Protein AF-A0AAD6B9Q6-F1 (afdb_monomer_lite)

Radius of gyration: 39.04 Å; chains: 1; bounding box: 85×77×115 Å

Organism: NCBI:txid1090488

Secondary structure (DSSP, 8-state):
----SSSSSSSS-S-S---PPPPPPPP-SSGGGHHHHHHHHHHHHHHH--SSEEEEEEEEEEEEEEEETTEEEEEEEEEEEEEEEETT--S-GGGSPBPPGGG---EEEEEEEEEEETTEEEEEEEEEEE--HHHHHHHT-TT-SEEEEEEEEEEEEEEE-TTS-EEEEEEEEEEEEEEETT-SS-GGGPPBPPTTT--EEEEEEEEETTTEEEEEEEEEE-SSHHHHIIIIIIIHHHHTT---SHHHHHHHHHHHHHHHHHHHHHHHHHHHTTSPPP--TT--------HHHHHHHHH-S----TT---HHHHHHHHHHHHHHHHT-TTGGGGSPPPPSS--S-GGG-S------HHHHHHHHHHHHIIIIIIHHHHHHHHHHHHHHHHHHHHHHHTS-SSHHHHHHHHHHHHHHHHHHHHHTTEEEEEE-GGGPPPTT-EEEE--S-TTHHHHHHTTS--EEEEE---HHHHHHHHHHHTTS--EEE-TTGGG-HHHHHHHHHHHHH-TTSPPEEE-TT-S---TTEEPPPPGGGGSS-S-EEEEEEEE-TTT------TTT--HHHHHHHHHTSS-EEEEEEEPPPB---TT--HHHHHHHHHHHHHHHHT-EE--

Foldseek 3Di:
DDDDDPPVVPPPPPDDDPPPDPDQDFQDLDPVSQVSVVVVVLQVCLVPDDFFARKDWDDWPDWDWADDDQWIKIKTWTKIWGFPHTSPRPDDSVVTHGQDVVRPTKIKTKIWMWITGPRDIDTPDMDIDIDPPLQVVVLVDPVDQFRKDFDDWDDKDWDDDVPDAIKIKTKTKIKGFPGTRPDPDDSVVTDGDDQQAIKMKIKIWMAGPVPGTDDIDIDIDGGCPVVCCCVPVQQVCLLVVHDPCVLVVLVVVLVVVQVVQQVVLVVLVVVVPPDDDDDDPAADPPPPDDLVVLLVVQVPPDDPPPDDDDPSNVVSVVVVVVNCVRNPPPVVQLDFDADPGDLLDPVNHPDDDDRDPVSVVVSVVLQCCLPVPQLVVLVVLLVSLLVLLLVQLVVLLPDDDDPVSLVSLLSSQLSSLSSNQVSLSEDEAEAPCVLDDAFLAAEEEAAFAPCVQSNSSNSGDAQEEEEQDDDPVNSSVVSSCSRAVHHYDHPVCVVVLVSVLVVLLVRSVPRRHGHHYDHQLPFHTFQAAGDQGNLSSQVSFDKYWYKAKHWDCSQHGLGDNVVVDDPVRSVSRSSSTNHTYMYMYTDHIDGADPPHDSRNSSLVSRVVNCVVSVHHYDD

InterPro domains:
  IPR002123 Phospholipid/glycerol acyltransferase [PF01553] (428-550)
  IPR002123 Phospholipid/glycerol acyltransferase [SM00563] (441-552)
  IPR045252 Lysophosphatidylcholine acyltransferase LPCAT1-like [cd07991] (417-619)
  IPR046350 Cystatin superfamily [SSF54403] (26-129)

Sequence (619 aa):
MKGLPALLLMLCCTALLCSAAPAVGPVTCSEDGGAAAARMAAHHIDENHDHGYKFKLSEIKGSKVEKFHGGCEIQLQLDLLETTCHNINPMHFEDCVIRDVTDWEVRANCSVRISVRSGDARVINYHCDTRKEAVQRVNENTTNQNYFILKDVGRIEIGSILGSNLFYAAAIALVESHCPMGSRILPEVCRPLCPDRARHAFCRSTYFLSEGLDSVQCDYYPPMLWMFVVLFLIMLPAMFGLSLGVTGVYIQGLVHILEWATLRIQREREQQSGVPDPLPNGIIERGGGSMQEGVGRLRGDGPPTGGLFSLSDALFFYQTGLESIVDDTVTQRFSSEELNSWNLLTRTNQNFRYISLRLTLFWGVGVFVRYGLLLPFRVTLAVIGLSWLVIGTILVGLLPESSVKNWLSELVHLTCYRVCARGLSATILYHNKENRPQKGGICVANHTTPIDIVILANDGCYAMVGQVHGGLMGVLQRSMSRSCPHVWFERSEMKDRHTVTNRLRAHVAARTKLPILIFPEGTCVNNTSVMMFKKGSFEIGGTIYPVAIKYDARFGDAFWNSSKYNMVSYLLRMMTSWAIVVNVWYLPPMERQEEEDAAQFANRVKSAIAQQGGLLDLD

Structure (mmCIF, N/CA/C/O backbone):
data_AF-A0AAD6B9Q6-F1
#
_entry.id   AF-A0AAD6B9Q6-F1
#
loop_
_atom_site.group_PDB
_atom_site.id
_atom_site.type_symbol
_atom_site.label_atom_id
_atom_site.label_alt_id
_atom_site.label_comp_id
_atom_site.label_asym_id
_atom_site.label_entity_id
_atom_site.label_seq_id
_atom_site.pdbx_PDB_ins_code
_atom_site.Cartn_x
_atom_site.Cartn_y
_atom_site.Cartn_z
_atom_site.occupancy
_atom_site.B_iso_or_equiv
_atom_site.auth_seq_id
_atom_site.auth_comp_id
_atom_site.auth_asym_id
_atom_site.auth_atom_id
_atom_site.pdbx_PDB_model_num
ATOM 1 N N . MET A 1 1 ? 49.833 34.610 10.994 1.00 40.69 1 MET A N 1
ATOM 2 C CA . MET A 1 1 ? 51.150 34.137 10.511 1.00 40.69 1 MET A CA 1
ATOM 3 C C . MET A 1 1 ? 51.068 32.645 10.240 1.00 40.69 1 MET A C 1
ATOM 5 O O . MET A 1 1 ? 50.483 31.959 11.066 1.00 40.69 1 MET A O 1
ATOM 9 N N . LYS A 1 2 ? 51.740 32.193 9.169 1.00 32.12 2 LYS A N 1
ATOM 10 C CA . LYS A 1 2 ? 51.997 30.792 8.771 1.00 32.12 2 LYS A CA 1
ATOM 11 C C . LYS A 1 2 ? 50.780 30.103 8.111 1.00 32.12 2 LYS A C 1
ATOM 13 O O . LYS A 1 2 ? 49.873 29.679 8.802 1.00 32.12 2 LYS A O 1
ATOM 18 N N . GLY A 1 3 ? 50.660 29.981 6.786 1.00 44.03 3 GLY A N 1
ATOM 19 C CA . GLY A 1 3 ? 51.664 30.201 5.743 1.00 44.03 3 GLY A CA 1
ATOM 20 C C . GLY A 1 3 ? 52.808 29.192 5.817 1.00 44.03 3 GLY A C 1
ATOM 21 O O . GLY A 1 3 ? 53.942 29.627 5.929 1.00 44.03 3 GLY A O 1
ATOM 22 N N . LEU A 1 4 ? 52.499 27.892 5.893 1.00 45.16 4 LEU A N 1
ATOM 23 C CA . LEU A 1 4 ? 53.385 26.739 5.639 1.00 45.16 4 LEU A CA 1
ATOM 24 C C . LEU A 1 4 ? 52.547 25.477 5.938 1.00 45.16 4 LEU A C 1
ATOM 26 O O . LEU A 1 4 ? 52.436 25.093 7.101 1.00 45.16 4 LEU A O 1
ATOM 30 N N . PRO A 1 5 ? 51.822 24.922 4.949 1.00 39.97 5 PRO A N 1
ATOM 31 C CA . PRO A 1 5 ? 52.380 23.764 4.254 1.00 39.97 5 PRO A CA 1
ATOM 32 C C . PRO A 1 5 ? 51.852 23.656 2.807 1.00 39.97 5 PRO A C 1
ATOM 34 O O . PRO A 1 5 ? 51.193 22.694 2.442 1.00 39.97 5 PRO A O 1
ATOM 37 N N . ALA A 1 6 ? 52.134 24.656 1.969 1.00 39.34 6 ALA A N 1
ATOM 38 C CA . ALA A 1 6 ? 52.008 24.528 0.509 1.00 39.34 6 ALA A CA 1
ATOM 39 C C . ALA A 1 6 ? 53.335 24.092 -0.151 1.00 39.34 6 ALA A C 1
ATOM 41 O O . ALA A 1 6 ? 53.401 23.910 -1.360 1.00 39.34 6 ALA A O 1
ATOM 42 N N . LEU A 1 7 ? 54.400 23.909 0.644 1.00 37.41 7 LEU A N 1
ATOM 43 C CA . LEU A 1 7 ? 55.762 23.675 0.154 1.00 37.41 7 LEU A CA 1
ATOM 44 C C . LEU A 1 7 ? 56.257 22.224 0.306 1.00 37.41 7 LEU A C 1
ATOM 46 O O . LEU A 1 7 ? 57.401 21.950 -0.034 1.00 37.41 7 LEU A O 1
ATOM 50 N N . LEU A 1 8 ? 55.425 21.295 0.798 1.00 37.09 8 LEU A N 1
ATOM 51 C CA . LEU A 1 8 ? 55.798 19.873 0.922 1.00 37.09 8 LEU A CA 1
ATOM 52 C C . LEU A 1 8 ? 55.132 18.945 -0.106 1.00 37.09 8 LEU A C 1
ATOM 54 O O . LEU A 1 8 ? 55.461 17.766 -0.145 1.00 37.09 8 LEU A O 1
ATOM 58 N N . LEU A 1 9 ? 54.247 19.461 -0.968 1.00 37.88 9 LEU A N 1
ATOM 59 C CA . LEU A 1 9 ? 53.659 18.686 -2.074 1.00 37.88 9 LEU A CA 1
ATOM 60 C C . LEU A 1 9 ? 54.358 18.915 -3.429 1.00 37.88 9 LEU A C 1
ATOM 62 O O . LEU A 1 9 ? 53.991 18.289 -4.415 1.00 37.88 9 LEU A O 1
ATOM 66 N N . MET A 1 10 ? 55.378 19.780 -3.481 1.00 37.09 10 MET A N 1
ATOM 67 C CA . MET A 1 10 ? 56.110 20.155 -4.707 1.00 37.09 10 MET A CA 1
ATOM 68 C C . MET A 1 10 ? 57.505 19.511 -4.816 1.00 37.09 10 MET A C 1
ATOM 70 O O . MET A 1 10 ? 58.363 20.021 -5.528 1.00 37.09 10 MET A O 1
ATOM 74 N N . LEU A 1 11 ? 57.757 18.398 -4.114 1.00 37.66 11 LEU A N 1
ATOM 75 C CA . LEU A 1 11 ? 59.074 17.732 -4.080 1.00 37.66 11 LEU A CA 1
ATOM 76 C C . LEU A 1 11 ? 59.005 16.192 -4.149 1.00 37.66 11 LEU A C 1
ATOM 78 O O . LEU A 1 11 ? 59.879 15.500 -3.640 1.00 37.66 11 LEU A O 1
ATOM 82 N N . CYS A 1 12 ? 57.990 15.641 -4.823 1.00 33.00 12 CYS A N 1
ATOM 83 C CA . CYS A 1 12 ? 57.928 14.210 -5.174 1.00 33.00 12 CYS A CA 1
ATOM 84 C C . CYS A 1 12 ? 57.739 13.944 -6.681 1.00 33.00 12 CYS A C 1
ATOM 86 O O . CYS A 1 12 ? 57.306 12.865 -7.065 1.00 33.00 12 CYS A O 1
ATOM 88 N N . CYS A 1 13 ? 58.104 14.899 -7.547 1.00 34.25 13 CYS A N 1
ATOM 89 C CA . CYS A 1 13 ? 58.042 14.741 -9.012 1.00 34.25 13 CYS A CA 1
ATOM 90 C C . CYS A 1 13 ? 59.410 14.593 -9.700 1.00 34.25 13 CYS A C 1
ATOM 92 O O . CYS A 1 13 ? 59.522 14.817 -10.901 1.00 34.25 13 CYS A O 1
ATOM 94 N N . THR A 1 14 ? 60.464 14.197 -8.987 1.00 43.59 14 THR A N 1
ATOM 95 C CA . THR A 1 14 ? 61.770 13.929 -9.609 1.00 43.59 14 THR A CA 1
ATOM 96 C C . THR A 1 14 ? 62.228 12.516 -9.297 1.00 43.59 14 THR A C 1
ATOM 98 O O . THR A 1 14 ? 62.998 12.314 -8.364 1.00 43.59 14 THR A O 1
ATOM 101 N N . ALA A 1 15 ? 61.703 11.566 -10.071 1.00 44.31 15 ALA A N 1
ATOM 102 C CA . ALA A 1 15 ? 62.320 10.300 -10.486 1.00 44.31 15 ALA A CA 1
ATOM 103 C C . ALA A 1 15 ? 61.239 9.224 -10.633 1.00 44.31 15 ALA A C 1
ATOM 105 O O . ALA A 1 15 ? 61.010 8.460 -9.707 1.00 44.31 15 ALA A O 1
ATOM 106 N N . LEU A 1 16 ? 60.596 9.164 -11.800 1.00 37.78 16 LEU A N 1
ATOM 107 C CA . LEU A 1 16 ? 60.037 7.933 -12.368 1.00 37.78 16 LEU A CA 1
ATOM 108 C C . LEU A 1 16 ? 59.818 8.160 -13.871 1.00 37.78 16 LEU A C 1
ATOM 110 O O . LEU A 1 16 ? 58.797 8.670 -14.308 1.00 37.78 16 LEU A O 1
ATOM 114 N N . LEU A 1 17 ? 60.881 7.845 -14.616 1.00 36.16 17 LEU A N 1
ATOM 115 C CA . LEU A 1 17 ? 60.889 7.307 -15.980 1.00 36.16 17 LEU A CA 1
ATOM 116 C C . LEU A 1 17 ? 59.904 7.944 -16.982 1.00 36.16 17 LEU A C 1
ATOM 118 O O . LEU A 1 17 ? 58.868 7.372 -17.305 1.00 36.16 17 LEU A O 1
ATOM 122 N N . CYS A 1 18 ? 60.308 9.064 -17.591 1.00 28.70 18 CYS A N 1
ATOM 123 C CA . CYS A 1 18 ? 59.945 9.305 -18.988 1.00 28.70 18 CYS A CA 1
ATOM 124 C C . CYS A 1 18 ? 60.663 8.247 -19.835 1.00 28.70 18 CYS A C 1
ATOM 126 O O . CYS A 1 18 ? 61.848 8.401 -20.137 1.00 28.70 18 CYS A O 1
ATOM 128 N N . SER A 1 19 ? 59.96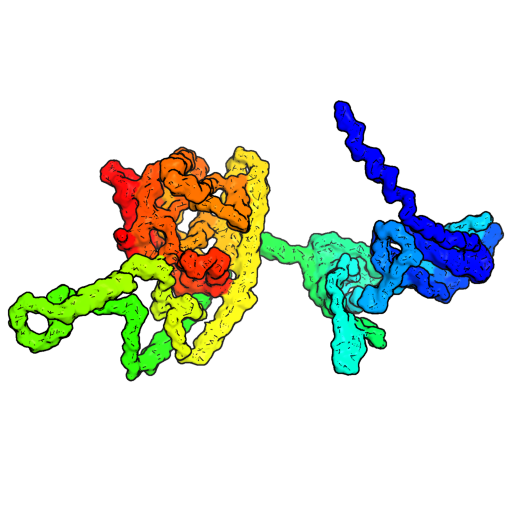8 7.181 -20.221 1.00 33.62 19 SER A N 1
ATOM 129 C CA . SER A 1 19 ? 60.349 6.454 -21.430 1.00 33.62 19 SER A CA 1
ATOM 130 C C . SER A 1 19 ? 60.111 7.413 -22.589 1.00 33.62 19 SER A C 1
ATOM 132 O O . SER A 1 19 ? 58.972 7.757 -22.893 1.00 33.62 19 SER A O 1
ATOM 134 N N . ALA A 1 20 ? 61.185 7.932 -23.180 1.00 34.47 20 ALA A N 1
ATOM 135 C CA . ALA A 1 20 ? 61.075 8.664 -24.429 1.00 34.47 20 ALA A CA 1
ATOM 136 C C . ALA A 1 20 ? 60.444 7.724 -25.465 1.00 34.47 20 ALA A C 1
ATOM 138 O O . ALA A 1 20 ? 60.987 6.649 -25.725 1.00 34.47 20 ALA A O 1
ATOM 139 N N . ALA A 1 21 ? 59.295 8.118 -26.020 1.00 37.91 21 ALA A N 1
ATOM 140 C CA . ALA A 1 21 ? 58.702 7.427 -27.154 1.00 37.91 21 ALA A CA 1
ATOM 141 C C . ALA A 1 21 ? 59.755 7.320 -28.277 1.00 37.91 21 ALA A C 1
ATOM 143 O O . ALA A 1 21 ? 60.520 8.272 -28.487 1.00 37.91 21 ALA A O 1
ATOM 144 N N . PRO A 1 22 ? 59.851 6.179 -28.978 1.00 37.19 22 PRO A N 1
ATOM 145 C CA . PRO A 1 22 ? 60.835 6.004 -30.035 1.00 37.19 22 PRO A CA 1
ATOM 146 C C . PRO A 1 22 ? 60.641 7.078 -31.113 1.00 37.19 22 PRO A C 1
ATOM 148 O O . PRO A 1 22 ? 59.529 7.326 -31.575 1.00 37.19 22 PRO A O 1
ATOM 151 N N . ALA A 1 23 ? 61.736 7.734 -31.507 1.00 40.41 23 ALA A N 1
ATOM 152 C CA . ALA A 1 23 ? 61.718 8.764 -32.538 1.00 40.41 23 ALA A CA 1
ATOM 153 C C . ALA A 1 23 ? 61.108 8.204 -33.834 1.00 40.41 23 ALA A C 1
ATOM 155 O O . ALA A 1 23 ? 61.635 7.268 -34.440 1.00 40.41 23 ALA A O 1
ATOM 156 N N . VAL A 1 24 ? 59.976 8.773 -34.250 1.00 52.84 24 VAL A N 1
ATOM 157 C CA . VAL A 1 24 ? 59.290 8.398 -35.487 1.00 52.84 24 VAL A CA 1
ATOM 158 C C . VAL A 1 24 ? 60.158 8.833 -36.669 1.00 52.84 24 VAL A C 1
ATOM 160 O O . VAL A 1 24 ? 60.438 10.017 -36.844 1.00 52.84 24 VAL A O 1
ATOM 163 N N . GLY A 1 25 ? 60.607 7.871 -37.478 1.00 58.75 25 GLY A N 1
ATOM 164 C CA . GLY A 1 25 ? 61.284 8.163 -38.742 1.00 58.75 25 GLY A CA 1
ATOM 165 C C . GLY A 1 25 ? 60.370 8.955 -39.695 1.00 58.75 25 GLY A C 1
ATOM 166 O O . GLY A 1 25 ? 59.155 8.745 -39.674 1.00 58.75 25 GLY A O 1
ATOM 167 N N . PRO A 1 26 ? 60.917 9.858 -40.528 1.00 67.25 26 PRO A N 1
ATOM 168 C CA . PRO A 1 26 ? 60.117 10.691 -41.422 1.00 67.25 26 PRO A CA 1
ATOM 169 C C . PRO A 1 26 ? 59.305 9.832 -42.401 1.00 67.25 26 PRO A C 1
ATOM 171 O O . PRO A 1 26 ? 59.822 8.875 -42.982 1.00 67.25 26 PRO A O 1
ATOM 174 N N . VAL A 1 27 ? 58.029 10.178 -42.602 1.00 74.38 27 VAL A N 1
ATOM 175 C CA . VAL A 1 27 ? 57.180 9.528 -43.610 1.00 74.38 27 VAL A CA 1
ATOM 176 C C . VAL A 1 27 ? 57.705 9.908 -44.992 1.00 74.38 27 VAL A C 1
ATOM 178 O O . VAL A 1 27 ? 57.721 11.079 -45.368 1.00 74.38 27 VAL A O 1
ATOM 181 N N . THR A 1 28 ? 58.164 8.912 -45.744 1.00 74.12 28 THR A N 1
ATOM 182 C CA . THR A 1 28 ? 58.771 9.092 -47.066 1.00 74.12 28 THR A CA 1
ATOM 183 C C . THR A 1 28 ? 57.877 8.516 -48.160 1.00 74.12 28 THR A C 1
ATOM 185 O O . THR A 1 28 ? 57.081 7.612 -47.928 1.00 74.12 28 THR A O 1
ATOM 188 N N . CYS A 1 29 ? 58.016 9.039 -49.380 1.00 71.50 29 CYS A N 1
ATOM 189 C CA . CYS A 1 29 ? 57.281 8.579 -50.565 1.00 71.50 29 CYS A CA 1
ATOM 190 C C . CYS A 1 29 ? 57.890 7.315 -51.217 1.00 71.50 29 CYS A C 1
ATOM 192 O O . CYS A 1 29 ? 57.741 7.116 -52.430 1.00 71.50 29 CYS A O 1
ATOM 194 N N . SER A 1 30 ? 58.642 6.515 -50.455 1.00 68.69 30 SER A N 1
ATOM 195 C CA . SER A 1 30 ? 59.188 5.218 -50.872 1.00 68.69 30 SER A CA 1
ATOM 196 C C . SER A 1 30 ? 58.237 4.082 -50.482 1.00 68.69 30 SER A C 1
ATOM 198 O O . SER A 1 30 ? 57.420 4.237 -49.576 1.00 68.69 30 SER A O 1
ATOM 200 N N . GLU A 1 31 ? 58.346 2.933 -51.152 1.00 62.16 31 GLU A N 1
ATOM 201 C CA . GLU A 1 31 ? 57.539 1.743 -50.827 1.00 62.16 31 GLU A CA 1
ATOM 202 C C . GLU A 1 31 ? 57.794 1.243 -49.390 1.00 62.16 31 GLU A C 1
ATOM 204 O O . GLU A 1 31 ? 56.864 0.807 -48.715 1.00 62.16 31 GLU A O 1
ATOM 209 N N . ASP A 1 32 ? 59.005 1.446 -48.859 1.00 61.75 32 ASP A N 1
ATOM 210 C CA . ASP A 1 32 ? 59.376 1.114 -47.472 1.00 61.75 32 ASP A CA 1
ATOM 211 C C . ASP A 1 32 ? 58.821 2.101 -46.420 1.00 61.75 32 ASP A C 1
ATOM 213 O O . ASP A 1 32 ? 58.887 1.853 -45.214 1.00 61.75 32 ASP A O 1
ATOM 217 N N . GLY A 1 33 ? 58.239 3.228 -46.851 1.00 64.56 33 GLY A N 1
ATOM 218 C CA . GLY A 1 33 ? 57.653 4.251 -45.977 1.00 64.56 33 GLY A CA 1
ATOM 219 C C . GLY A 1 33 ? 56.331 3.840 -45.313 1.00 64.56 33 GLY A C 1
ATOM 220 O O . GLY A 1 33 ? 55.834 4.551 -44.433 1.00 64.56 33 GLY A O 1
ATOM 221 N N . GLY A 1 34 ? 55.764 2.688 -45.695 1.00 71.62 34 GLY A N 1
ATOM 222 C CA . GLY A 1 34 ? 54.454 2.213 -45.242 1.00 71.62 34 GLY A CA 1
ATOM 223 C C . GLY A 1 34 ? 54.335 2.021 -43.727 1.00 71.62 34 GLY A C 1
ATOM 224 O O . GLY A 1 34 ? 53.303 2.363 -43.154 1.00 71.62 34 GLY A O 1
ATOM 225 N N . ALA A 1 35 ? 55.389 1.558 -43.046 1.00 77.12 35 ALA A N 1
ATOM 226 C CA . ALA A 1 35 ? 55.357 1.324 -41.597 1.00 77.12 35 ALA A CA 1
ATOM 227 C C . ALA A 1 35 ? 55.334 2.628 -40.777 1.00 77.12 35 ALA A C 1
ATOM 229 O O . ALA A 1 35 ? 54.623 2.728 -39.776 1.00 77.12 35 ALA A O 1
ATOM 230 N N . ALA A 1 36 ? 56.086 3.649 -41.206 1.00 79.75 36 ALA A N 1
ATOM 231 C CA . ALA A 1 36 ? 56.064 4.970 -40.575 1.00 79.75 36 ALA A CA 1
ATOM 232 C C . ALA A 1 36 ? 54.723 5.678 -40.825 1.00 79.75 36 ALA A C 1
ATOM 234 O O . ALA A 1 36 ? 54.152 6.266 -39.908 1.00 79.75 36 ALA A O 1
ATOM 235 N N . ALA A 1 37 ? 54.187 5.547 -42.043 1.00 82.19 37 ALA A N 1
ATOM 236 C CA . ALA A 1 37 ? 52.878 6.070 -42.415 1.00 82.19 37 ALA A CA 1
ATOM 237 C C . ALA A 1 37 ? 51.733 5.389 -41.635 1.00 82.19 37 ALA A C 1
ATOM 239 O O . ALA A 1 37 ? 50.833 6.073 -41.156 1.00 82.19 37 ALA A O 1
ATOM 240 N N . ALA A 1 38 ? 51.790 4.066 -41.439 1.00 84.69 38 ALA A N 1
ATOM 241 C CA . ALA A 1 38 ? 50.803 3.311 -40.663 1.00 84.69 38 ALA A CA 1
ATOM 242 C C . ALA A 1 38 ? 50.814 3.679 -39.171 1.00 84.69 38 ALA A C 1
ATOM 244 O O . ALA A 1 38 ? 49.755 3.808 -38.562 1.00 84.69 38 ALA A O 1
ATOM 245 N N . ARG A 1 39 ? 51.997 3.911 -38.587 1.00 85.31 39 ARG A N 1
ATOM 246 C CA . ARG A 1 39 ? 52.122 4.353 -37.189 1.00 85.31 39 ARG A CA 1
ATOM 247 C C . ARG A 1 39 ? 51.597 5.775 -36.986 1.00 85.31 39 ARG A C 1
ATOM 249 O O . ARG A 1 39 ? 50.871 6.022 -36.031 1.00 85.31 39 ARG A O 1
ATOM 256 N N . MET A 1 40 ? 51.912 6.687 -37.911 1.00 85.56 40 MET A N 1
ATOM 257 C CA . MET A 1 40 ? 51.349 8.043 -37.928 1.00 85.56 40 MET A CA 1
ATOM 258 C C . MET A 1 40 ? 49.823 8.015 -38.081 1.00 85.56 40 MET A C 1
ATOM 260 O O . MET A 1 40 ? 49.126 8.767 -37.405 1.00 85.56 40 MET A O 1
ATOM 264 N N . ALA A 1 41 ? 49.302 7.139 -38.944 1.00 86.56 41 ALA A N 1
ATOM 265 C CA . ALA A 1 41 ? 47.868 6.949 -39.118 1.00 86.56 41 ALA A CA 1
ATOM 266 C C . ALA A 1 41 ? 47.190 6.448 -37.836 1.00 86.56 41 ALA A C 1
ATOM 268 O O . ALA A 1 41 ? 46.185 7.025 -37.437 1.00 86.56 41 ALA A O 1
ATOM 269 N N . ALA A 1 42 ? 47.748 5.426 -37.177 1.00 86.38 42 ALA A N 1
ATOM 270 C CA . ALA A 1 42 ? 47.218 4.900 -35.919 1.00 86.38 42 ALA A CA 1
ATOM 271 C C . ALA A 1 42 ? 47.198 5.974 -34.818 1.00 86.38 42 ALA A C 1
ATOM 273 O O . ALA A 1 42 ? 46.157 6.198 -34.213 1.00 86.38 42 ALA A O 1
ATOM 274 N N . HIS A 1 43 ? 48.297 6.718 -34.650 1.00 87.38 43 HIS A N 1
ATOM 275 C CA . HIS A 1 43 ? 48.366 7.833 -33.700 1.00 87.38 43 HIS A CA 1
ATOM 276 C C . HIS A 1 43 ? 47.309 8.909 -33.991 1.00 87.38 43 HIS A C 1
ATOM 278 O O . HIS A 1 43 ? 46.620 9.363 -33.085 1.00 87.38 43 HIS A O 1
ATOM 284 N N . HIS A 1 44 ? 47.140 9.303 -35.258 1.00 86.19 44 HIS A N 1
ATOM 285 C CA . HIS A 1 44 ? 46.137 10.301 -35.637 1.00 86.19 44 HIS A CA 1
ATOM 286 C C . HIS A 1 44 ? 44.698 9.809 -35.416 1.00 86.19 44 HIS A C 1
ATOM 288 O O . HIS A 1 44 ? 43.838 10.587 -35.021 1.00 86.19 44 HIS A O 1
ATOM 294 N N . ILE A 1 45 ? 44.418 8.525 -35.655 1.00 85.62 45 ILE A N 1
ATOM 295 C CA . ILE A 1 45 ? 43.115 7.919 -35.343 1.00 85.62 45 ILE A CA 1
ATOM 296 C C . ILE A 1 45 ? 42.884 7.930 -33.827 1.00 85.62 45 ILE A C 1
ATOM 298 O O . ILE A 1 45 ? 41.794 8.284 -33.377 1.00 85.62 45 ILE A O 1
ATOM 302 N N . ASP A 1 46 ? 43.908 7.603 -33.036 1.00 84.50 46 ASP A N 1
ATOM 303 C CA . ASP A 1 46 ? 43.814 7.588 -31.578 1.00 84.50 46 ASP A CA 1
ATOM 304 C C . ASP A 1 46 ? 43.597 8.976 -30.960 1.00 84.50 46 ASP A C 1
ATOM 306 O O . ASP A 1 46 ? 42.843 9.101 -30.002 1.00 84.50 46 ASP A O 1
ATOM 310 N N . GLU A 1 47 ? 44.188 10.029 -31.524 1.00 81.94 47 GLU A N 1
ATOM 311 C CA . GLU A 1 47 ? 43.979 11.407 -31.055 1.00 81.94 47 GLU A CA 1
ATOM 312 C C . GLU A 1 47 ? 42.628 12.007 -31.470 1.00 81.94 47 GLU A C 1
ATOM 314 O O . GLU A 1 47 ? 42.129 12.922 -30.812 1.00 81.94 47 GLU A O 1
ATOM 319 N N . ASN A 1 48 ? 42.040 11.525 -32.570 1.00 82.31 48 ASN A N 1
ATOM 320 C CA . ASN A 1 48 ? 40.859 12.135 -33.179 1.00 82.31 48 ASN A CA 1
ATOM 321 C C . ASN A 1 48 ? 39.558 11.334 -33.006 1.00 82.31 48 ASN A C 1
ATOM 323 O O . ASN A 1 48 ? 38.502 11.865 -33.358 1.00 82.31 48 ASN A O 1
ATOM 327 N N . HIS A 1 49 ? 39.589 10.100 -32.492 1.00 75.31 49 HIS A N 1
ATOM 328 C CA . HIS A 1 49 ? 38.367 9.406 -32.074 1.00 75.31 49 HIS A CA 1
ATOM 329 C C . HIS A 1 49 ? 37.932 9.908 -30.691 1.00 75.31 49 HIS A C 1
ATOM 331 O O . HIS A 1 49 ? 38.763 10.238 -29.854 1.00 75.31 49 HIS A O 1
ATOM 337 N N . ASP A 1 50 ? 36.627 9.999 -30.436 1.00 67.12 50 ASP A N 1
ATOM 338 C CA . ASP A 1 50 ? 36.054 10.639 -29.240 1.00 67.12 50 ASP A CA 1
ATOM 339 C C . ASP A 1 50 ? 35.357 9.655 -28.281 1.00 67.12 50 ASP A C 1
ATOM 341 O O . ASP A 1 50 ? 34.818 10.058 -27.249 1.00 67.12 50 ASP A O 1
ATOM 345 N N . HIS A 1 51 ? 35.388 8.353 -28.579 1.00 63.75 51 HIS A N 1
ATOM 346 C CA . HIS A 1 51 ? 34.705 7.326 -27.792 1.00 63.75 51 HIS A CA 1
ATOM 347 C C . HIS A 1 51 ? 35.384 5.954 -27.887 1.00 63.75 51 HIS A C 1
ATOM 349 O O . HIS A 1 51 ? 35.885 5.573 -28.937 1.00 63.75 51 HIS A O 1
ATOM 355 N N . GLY A 1 52 ? 35.334 5.172 -26.806 1.00 76.62 52 GLY A N 1
ATOM 356 C CA . GLY A 1 52 ? 35.859 3.805 -26.786 1.00 76.62 52 GLY A CA 1
ATOM 357 C C . GLY A 1 52 ? 37.302 3.712 -26.293 1.00 76.62 52 GLY A C 1
ATOM 358 O O . GLY A 1 52 ? 37.717 4.442 -25.389 1.00 76.62 52 GLY A O 1
ATOM 359 N N . TYR A 1 53 ? 38.041 2.759 -26.847 1.00 80.19 53 TYR A N 1
ATOM 360 C CA . TYR A 1 53 ? 39.374 2.367 -26.403 1.00 80.19 53 TYR A CA 1
ATOM 361 C C . TYR A 1 53 ? 40.401 2.617 -27.507 1.00 80.19 53 TYR A C 1
ATOM 363 O O . TYR A 1 53 ? 40.062 2.620 -28.687 1.00 80.19 53 TYR A O 1
ATOM 371 N N . LYS A 1 54 ? 41.659 2.818 -27.109 1.00 83.50 54 LYS A N 1
ATOM 372 C CA . LYS A 1 54 ? 42.768 3.092 -28.031 1.00 83.50 54 LYS A CA 1
ATOM 373 C C . LYS A 1 54 ? 43.077 1.878 -28.890 1.00 83.50 54 LYS A C 1
ATOM 375 O O . LYS A 1 54 ? 42.918 0.745 -28.424 1.00 83.50 54 LYS A O 1
ATOM 380 N N . PHE A 1 55 ? 43.588 2.105 -30.090 1.00 85.44 55 PHE A N 1
ATOM 381 C CA . PHE A 1 55 ? 43.867 1.064 -31.066 1.00 85.44 55 PHE A CA 1
ATOM 382 C C . PHE A 1 55 ? 45.369 0.848 -31.277 1.00 85.44 55 PHE A C 1
ATOM 384 O O . PHE A 1 55 ? 46.173 1.769 -31.322 1.00 85.44 55 PHE A O 1
ATOM 391 N N . LYS A 1 56 ? 45.771 -0.407 -31.468 1.00 86.25 56 LYS A N 1
ATOM 392 C CA . LYS A 1 56 ? 47.127 -0.779 -31.880 1.00 86.25 56 LYS A CA 1
ATOM 393 C C . LYS A 1 56 ? 47.123 -1.348 -33.288 1.00 86.25 56 LYS A C 1
ATOM 395 O O . LYS A 1 56 ? 46.234 -2.108 -33.656 1.00 86.25 56 LYS A O 1
ATOM 400 N N . LEU A 1 57 ? 48.148 -1.011 -34.068 1.00 86.00 57 LEU A N 1
ATOM 401 C CA . LEU A 1 57 ? 48.347 -1.595 -35.393 1.00 86.00 57 LEU A CA 1
ATOM 402 C C . LEU A 1 57 ? 48.580 -3.106 -35.274 1.00 86.00 57 LEU A C 1
ATOM 404 O O . LEU A 1 57 ? 49.498 -3.529 -34.573 1.00 86.00 57 LEU A O 1
ATOM 408 N N . SER A 1 58 ? 47.770 -3.896 -35.979 1.00 84.12 58 SER A N 1
ATOM 409 C CA . SER A 1 58 ? 47.923 -5.349 -36.071 1.00 84.12 58 SER A CA 1
ATOM 410 C C . SER A 1 58 ? 48.549 -5.760 -37.395 1.00 84.12 58 SER A C 1
ATOM 412 O O . SER A 1 58 ? 49.570 -6.443 -37.393 1.00 84.12 58 SER A O 1
ATOM 414 N N . GLU A 1 59 ? 47.996 -5.299 -38.519 1.00 83.44 59 GLU A N 1
ATOM 415 C CA . GLU A 1 59 ? 48.485 -5.672 -39.848 1.00 83.44 59 GLU A CA 1
ATOM 416 C C . GLU A 1 59 ? 48.251 -4.551 -40.874 1.00 83.44 59 GLU A C 1
ATOM 418 O O . GLU A 1 59 ? 47.257 -3.828 -40.817 1.00 83.44 59 GLU A O 1
ATOM 423 N N . ILE A 1 60 ? 49.163 -4.406 -41.842 1.00 85.56 60 ILE A N 1
ATOM 424 C CA . ILE A 1 60 ? 48.996 -3.514 -42.999 1.00 85.56 60 ILE A CA 1
ATOM 425 C C . ILE A 1 60 ? 48.524 -4.370 -44.180 1.00 85.56 60 ILE A C 1
ATOM 427 O O . ILE A 1 60 ? 49.311 -5.125 -44.743 1.00 85.56 60 ILE A O 1
ATOM 431 N N . LYS A 1 61 ? 47.254 -4.245 -44.582 1.00 80.62 61 LYS A N 1
ATOM 432 C CA . LYS A 1 61 ? 46.674 -5.036 -45.687 1.00 80.62 61 LYS A CA 1
ATOM 433 C C . LYS A 1 61 ? 47.091 -4.564 -47.067 1.00 80.62 61 LYS A C 1
ATOM 435 O O . LYS A 1 61 ? 47.113 -5.347 -48.012 1.00 80.62 61 LYS A O 1
ATOM 440 N N . GLY A 1 62 ? 47.384 -3.276 -47.199 1.00 79.44 62 GLY A N 1
ATOM 441 C CA . GLY A 1 62 ? 47.771 -2.700 -48.475 1.00 79.44 62 GLY A CA 1
ATOM 442 C C . GLY A 1 62 ? 48.232 -1.260 -48.342 1.00 79.44 62 GLY A C 1
ATOM 443 O O . GLY A 1 62 ? 47.737 -0.505 -47.504 1.00 79.44 62 GLY A O 1
ATOM 444 N N . SER A 1 63 ? 49.180 -0.880 -49.194 1.00 83.69 63 SER A N 1
ATOM 445 C CA . SER A 1 63 ? 49.664 0.488 -49.340 1.00 83.69 63 SER A CA 1
ATOM 446 C C . SER A 1 63 ? 49.734 0.832 -50.822 1.00 83.69 63 SER A C 1
ATOM 448 O O . SER A 1 63 ? 50.296 0.075 -51.611 1.00 83.69 63 SER A O 1
ATOM 450 N N . LYS A 1 64 ? 49.140 1.960 -51.211 1.00 85.00 64 LYS A N 1
ATOM 451 C CA . LYS A 1 64 ? 49.190 2.490 -52.575 1.00 85.00 64 LYS A CA 1
ATOM 452 C C . LYS A 1 64 ? 49.748 3.906 -52.529 1.00 85.00 64 LYS A C 1
ATOM 454 O O . LYS A 1 64 ? 49.210 4.744 -51.811 1.00 85.00 64 LYS A O 1
ATOM 459 N N . VAL A 1 65 ? 50.804 4.173 -53.294 1.00 84.69 65 VAL A N 1
ATOM 460 C CA . VAL A 1 65 ? 51.462 5.488 -53.341 1.00 84.69 65 VAL A CA 1
ATOM 461 C C . VAL A 1 65 ? 51.257 6.123 -54.714 1.00 84.69 65 VAL A C 1
ATOM 463 O O . VAL A 1 65 ? 51.681 5.575 -55.729 1.00 84.69 65 VAL A O 1
ATOM 466 N N . GLU A 1 66 ? 50.645 7.302 -54.749 1.00 84.25 66 GLU A N 1
ATOM 467 C CA . GLU A 1 66 ? 50.436 8.107 -55.954 1.00 84.25 66 GLU A CA 1
ATOM 468 C C . GLU A 1 66 ? 51.315 9.366 -55.885 1.00 84.25 66 GLU A C 1
ATOM 470 O O . GLU A 1 66 ? 51.176 10.199 -54.991 1.00 84.25 66 GLU A O 1
ATOM 475 N N . LYS A 1 67 ? 52.280 9.505 -56.801 1.00 81.94 67 LYS A N 1
ATOM 476 C CA . LYS A 1 67 ? 53.233 10.633 -56.811 1.00 81.94 67 LYS A CA 1
ATOM 477 C C . LYS A 1 67 ? 52.706 11.789 -57.665 1.00 81.94 67 LYS A C 1
ATOM 479 O O . LYS A 1 67 ? 52.214 11.564 -58.767 1.00 81.94 67 LYS A O 1
ATOM 484 N N . PHE A 1 68 ? 52.883 13.026 -57.200 1.00 81.81 68 PHE A N 1
ATOM 485 C CA . PHE A 1 68 ? 52.583 14.250 -57.955 1.00 81.81 68 PHE A CA 1
ATOM 486 C C . PHE A 1 68 ? 53.728 15.271 -57.828 1.00 81.81 68 PHE A C 1
ATOM 488 O O . PHE A 1 68 ? 54.679 15.079 -57.071 1.00 81.81 68 PHE A O 1
ATOM 495 N N . HIS A 1 69 ? 53.693 16.361 -58.600 1.00 70.25 69 HIS A N 1
ATOM 496 C CA . HIS A 1 69 ? 54.788 17.337 -58.609 1.00 70.25 69 HIS A CA 1
ATOM 497 C C . HIS A 1 69 ? 54.908 18.036 -57.238 1.00 70.25 69 HIS A C 1
ATOM 499 O O . HIS A 1 69 ? 54.023 18.792 -56.843 1.00 70.25 69 HIS A O 1
ATOM 505 N N . GLY A 1 70 ? 55.985 17.746 -56.499 1.00 71.75 70 GLY A N 1
ATOM 506 C CA . GLY A 1 70 ? 56.242 18.291 -55.158 1.00 71.75 70 GLY A CA 1
ATOM 507 C C . GLY A 1 70 ? 55.723 17.458 -53.972 1.00 71.75 70 GLY A C 1
ATOM 508 O O . GLY A 1 70 ? 55.807 17.933 -52.838 1.00 71.75 70 GLY A O 1
ATOM 509 N N . GLY A 1 71 ? 55.208 16.236 -54.186 1.00 82.94 71 GLY A N 1
ATOM 510 C CA . GLY A 1 71 ? 54.711 15.385 -53.095 1.00 82.94 71 GLY A CA 1
ATOM 511 C C . GLY A 1 71 ? 54.197 13.998 -53.506 1.00 82.94 71 GLY A C 1
ATOM 512 O O . GLY A 1 71 ? 54.348 13.566 -54.649 1.00 82.94 71 GLY A O 1
ATOM 513 N N . CYS A 1 72 ? 53.582 13.288 -52.562 1.00 85.38 72 CYS A N 1
ATOM 514 C CA . CYS A 1 72 ? 52.865 12.038 -52.820 1.00 85.38 72 CYS A CA 1
ATOM 515 C C . CYS A 1 72 ? 51.622 11.900 -51.939 1.00 85.38 72 CYS A C 1
ATOM 517 O O . CYS A 1 72 ? 51.516 12.517 -50.879 1.00 85.38 72 CYS A O 1
ATOM 519 N N . GLU A 1 73 ? 50.687 11.075 -52.386 1.00 86.31 73 GLU A N 1
ATOM 520 C CA . GLU A 1 73 ? 49.515 10.647 -51.639 1.00 86.31 73 GLU A CA 1
ATOM 521 C C . GLU A 1 73 ? 49.622 9.144 -51.364 1.00 86.31 73 GLU A C 1
ATOM 523 O O . GLU A 1 73 ? 49.889 8.357 -52.269 1.00 86.31 73 GLU A O 1
ATOM 528 N N . ILE A 1 74 ? 49.466 8.746 -50.104 1.00 87.00 74 ILE A N 1
ATOM 529 C CA . ILE A 1 74 ? 49.572 7.361 -49.646 1.00 87.00 74 ILE A CA 1
ATOM 530 C C . ILE A 1 74 ? 48.191 6.925 -49.163 1.00 87.00 74 ILE A C 1
ATOM 532 O O . ILE A 1 74 ? 47.637 7.520 -48.239 1.00 87.00 74 ILE A O 1
ATOM 536 N N . GLN A 1 75 ? 47.645 5.876 -49.768 1.00 87.44 75 GLN A N 1
ATOM 537 C CA . GLN A 1 75 ? 46.427 5.215 -49.320 1.00 87.44 75 GLN A CA 1
ATOM 538 C C . GLN A 1 75 ? 46.794 3.912 -48.606 1.00 87.44 75 GLN A C 1
ATOM 540 O O . GLN A 1 75 ? 47.408 3.027 -49.201 1.00 87.44 75 GLN A O 1
ATOM 545 N N . LEU A 1 76 ? 46.422 3.799 -47.334 1.00 88.62 76 LEU A N 1
ATOM 546 C CA . LEU A 1 76 ? 46.684 2.645 -46.478 1.00 88.62 76 LEU A CA 1
ATOM 547 C C . LEU A 1 76 ? 45.388 1.909 -46.149 1.00 88.62 76 LEU A C 1
ATOM 549 O O . LEU A 1 76 ? 44.369 2.537 -45.862 1.00 88.62 76 LEU A O 1
ATOM 553 N N . GLN A 1 77 ? 45.461 0.581 -46.139 1.00 86.75 77 GLN A N 1
ATOM 554 C CA . GLN A 1 77 ? 44.483 -0.298 -45.507 1.00 86.75 77 GLN A CA 1
ATOM 555 C C . GLN A 1 77 ? 45.141 -0.964 -44.300 1.00 86.75 77 GLN A C 1
ATOM 557 O O . GLN A 1 77 ? 46.150 -1.656 -44.450 1.00 86.75 77 GLN A O 1
ATOM 562 N N . LEU A 1 78 ? 44.593 -0.724 -43.113 1.00 87.00 78 LEU A N 1
ATOM 563 C CA . LEU A 1 78 ? 45.149 -1.132 -41.826 1.00 87.00 78 LEU A CA 1
ATOM 564 C C . LEU A 1 78 ? 44.120 -1.970 -41.065 1.00 87.00 78 LEU A C 1
ATOM 566 O O . LEU A 1 78 ? 42.971 -1.553 -40.950 1.00 87.00 78 LEU A O 1
ATOM 570 N N . ASP A 1 79 ? 44.542 -3.094 -40.496 1.00 82.31 79 ASP A N 1
ATOM 571 C CA . ASP A 1 79 ? 43.807 -3.759 -39.420 1.00 82.31 79 ASP A CA 1
ATOM 572 C C . ASP A 1 79 ? 44.369 -3.257 -38.085 1.00 82.31 79 ASP A C 1
ATOM 574 O O . ASP A 1 79 ? 45.566 -3.391 -37.799 1.00 82.31 79 ASP A O 1
ATOM 578 N N . LEU A 1 80 ? 43.499 -2.668 -37.267 1.00 84.56 80 LEU A N 1
ATOM 579 C CA . LEU A 1 80 ? 43.809 -2.221 -35.915 1.00 84.56 80 LEU A CA 1
ATOM 580 C C . LEU A 1 80 ? 43.085 -3.095 -34.885 1.00 84.56 80 LEU A C 1
ATOM 582 O O . LEU A 1 80 ? 41.965 -3.545 -35.126 1.00 84.56 80 LEU A O 1
ATOM 586 N N . LEU A 1 81 ? 43.710 -3.307 -33.730 1.00 82.69 81 LEU A N 1
ATOM 587 C CA . LEU A 1 81 ? 43.150 -4.042 -32.599 1.00 82.69 81 LEU A CA 1
ATOM 588 C C . LEU A 1 81 ? 42.923 -3.124 -31.408 1.00 82.69 81 LEU A C 1
ATOM 590 O O . LEU A 1 81 ? 43.785 -2.321 -31.056 1.00 82.69 81 LEU A O 1
ATOM 594 N N . GLU A 1 82 ? 41.764 -3.259 -30.779 1.00 82.12 82 GLU A N 1
ATOM 595 C CA . GLU A 1 82 ? 41.412 -2.505 -29.582 1.00 82.12 82 GLU A CA 1
ATOM 596 C C . GLU A 1 82 ? 42.283 -2.918 -28.382 1.00 82.12 82 GLU A C 1
ATOM 598 O O .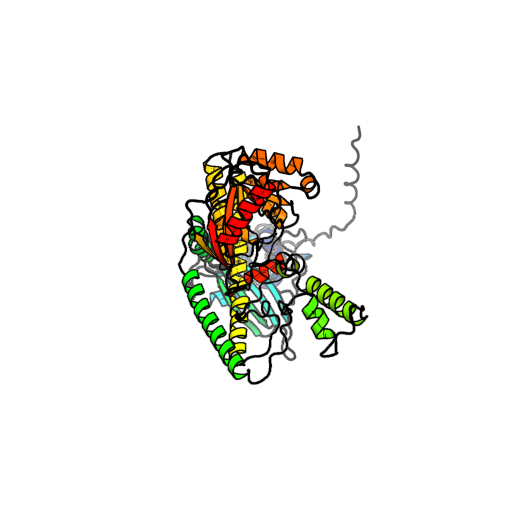 GLU A 1 82 ? 42.570 -4.097 -28.148 1.00 82.12 82 GLU A O 1
ATOM 603 N N . THR A 1 83 ? 42.705 -1.932 -27.596 1.00 82.62 83 THR A N 1
ATOM 604 C CA . THR A 1 83 ? 43.482 -2.127 -26.369 1.00 82.62 83 THR A CA 1
ATOM 605 C C . THR A 1 83 ? 42.603 -2.047 -25.124 1.00 82.62 83 THR A C 1
ATOM 607 O O . THR A 1 83 ? 41.450 -1.633 -25.162 1.00 82.62 83 THR A O 1
ATOM 610 N N . THR A 1 84 ? 43.153 -2.411 -23.969 1.00 76.12 84 THR A N 1
ATOM 611 C CA . THR A 1 84 ? 42.471 -2.262 -22.672 1.00 76.12 84 THR A CA 1
ATOM 612 C C . THR A 1 84 ? 42.414 -0.810 -22.176 1.00 76.12 84 THR A C 1
ATOM 614 O O . THR A 1 84 ? 41.717 -0.504 -21.206 1.00 76.12 84 THR A O 1
ATOM 617 N N . CYS A 1 85 ? 43.116 0.116 -22.835 1.00 78.19 85 CYS A N 1
ATOM 618 C CA . CYS A 1 85 ? 43.129 1.527 -22.475 1.00 78.19 85 CYS A CA 1
ATOM 619 C C . CYS A 1 85 ? 41.941 2.271 -23.080 1.00 78.19 85 CYS A C 1
ATOM 621 O O . CYS A 1 85 ? 41.858 2.431 -24.294 1.00 78.19 85 CYS A O 1
ATOM 623 N N . HIS A 1 86 ? 41.061 2.806 -22.234 1.00 74.56 86 HIS A N 1
ATOM 624 C CA . HIS A 1 86 ? 40.036 3.749 -22.685 1.00 74.56 86 HIS A CA 1
ATOM 625 C C . HIS A 1 86 ? 40.691 5.009 -23.283 1.00 74.56 86 HIS A C 1
ATOM 627 O O . HIS A 1 86 ? 41.773 5.397 -22.844 1.00 74.56 86 HIS A O 1
ATOM 633 N N . ASN A 1 87 ? 40.043 5.691 -24.230 1.00 72.38 87 ASN A N 1
ATOM 634 C CA . ASN A 1 87 ? 40.595 6.875 -24.906 1.00 72.38 87 ASN A CA 1
ATOM 635 C C . ASN A 1 87 ? 41.051 7.980 -23.923 1.00 72.38 87 ASN A C 1
ATOM 637 O O . ASN A 1 87 ? 42.136 8.542 -24.038 1.00 72.38 87 ASN A O 1
ATOM 641 N N . ILE A 1 88 ? 40.279 8.197 -22.853 1.00 72.00 88 ILE A N 1
ATOM 642 C CA . ILE A 1 88 ? 40.609 9.153 -21.776 1.00 72.00 88 ILE A CA 1
ATOM 643 C C . ILE A 1 88 ? 41.836 8.763 -20.928 1.00 72.00 88 ILE A C 1
ATOM 645 O O . ILE A 1 88 ? 42.274 9.553 -20.093 1.00 72.00 88 ILE A O 1
ATOM 649 N N . ASN A 1 89 ? 42.353 7.538 -21.066 1.00 70.12 89 ASN A N 1
ATOM 650 C CA . ASN A 1 89 ? 43.526 7.086 -20.327 1.00 70.12 89 ASN A CA 1
ATOM 651 C C . ASN A 1 89 ? 44.763 7.856 -20.831 1.00 70.12 89 ASN A C 1
ATOM 653 O O . ASN A 1 89 ? 45.040 7.823 -22.031 1.00 70.12 89 ASN A O 1
ATOM 657 N N . PRO A 1 90 ? 45.538 8.524 -19.955 1.00 73.88 90 PRO A N 1
ATOM 658 C CA . PRO A 1 90 ? 46.723 9.282 -20.366 1.00 73.88 90 PRO A CA 1
ATOM 659 C C . PRO A 1 90 ? 47.874 8.411 -20.902 1.00 73.88 90 PRO A C 1
ATOM 661 O O . PRO A 1 90 ? 48.818 8.948 -21.473 1.00 73.88 90 PRO A O 1
ATOM 664 N N . MET A 1 91 ? 47.819 7.086 -20.735 1.00 75.06 91 MET A N 1
ATOM 665 C CA . MET A 1 91 ? 48.823 6.144 -21.246 1.00 75.06 91 MET A CA 1
ATOM 666 C C . MET A 1 91 ? 48.883 6.152 -22.783 1.00 75.06 91 MET A C 1
ATOM 668 O O . MET A 1 91 ? 47.841 6.100 -23.437 1.00 75.06 91 MET A O 1
ATOM 672 N N . HIS A 1 92 ? 50.082 6.216 -23.371 1.00 79.69 92 HIS A N 1
ATOM 673 C CA . HIS A 1 92 ? 50.254 6.198 -24.828 1.00 79.69 92 HIS A CA 1
ATOM 674 C C . HIS A 1 92 ? 49.787 4.856 -25.414 1.00 79.69 92 HIS A C 1
ATOM 676 O O . HIS A 1 92 ? 49.948 3.814 -24.779 1.00 79.69 92 HIS A O 1
ATOM 682 N N . PHE A 1 93 ? 49.206 4.863 -26.621 1.00 78.50 93 PHE A N 1
ATOM 683 C CA . PHE A 1 93 ? 48.602 3.656 -27.196 1.00 78.50 93 PHE A CA 1
ATOM 684 C C . PHE A 1 93 ? 49.618 2.519 -27.370 1.00 78.50 93 PHE A C 1
ATOM 686 O O . PHE A 1 93 ? 49.236 1.367 -27.228 1.00 78.50 93 PHE A O 1
ATOM 693 N N . GLU A 1 94 ? 50.908 2.810 -27.592 1.00 80.81 94 GLU A N 1
ATOM 694 C CA . GLU A 1 94 ? 51.976 1.795 -27.679 1.00 80.81 94 GLU A CA 1
ATOM 695 C C . GLU A 1 94 ? 52.239 1.050 -26.361 1.00 80.81 94 GLU A C 1
ATOM 697 O O . GLU A 1 94 ? 52.651 -0.111 -26.393 1.00 80.81 94 GLU A O 1
ATOM 702 N N . ASP A 1 95 ? 51.922 1.654 -25.218 1.00 82.38 95 ASP A N 1
ATOM 703 C CA . ASP A 1 95 ? 52.113 1.051 -23.893 1.00 82.38 95 ASP A CA 1
ATOM 704 C C . ASP A 1 95 ? 50.874 0.270 -23.422 1.00 82.38 95 ASP A C 1
ATOM 706 O O . ASP A 1 95 ? 50.915 -0.461 -22.433 1.00 82.38 95 ASP A O 1
ATOM 710 N N . CYS A 1 96 ? 49.765 0.378 -24.154 1.00 81.12 96 CYS A N 1
ATOM 711 C CA . CYS A 1 96 ? 48.508 -0.280 -23.825 1.00 81.12 96 CYS A CA 1
ATOM 712 C C . CYS A 1 96 ? 48.501 -1.754 -24.245 1.00 81.12 96 CYS A C 1
ATOM 714 O O . CYS A 1 96 ? 48.929 -2.118 -25.341 1.00 81.12 96 CYS A O 1
ATOM 716 N N . VAL A 1 97 ? 47.997 -2.638 -23.386 1.00 82.62 97 VAL A N 1
ATOM 717 C CA . VAL A 1 97 ? 47.910 -4.073 -23.697 1.00 82.62 97 VAL A CA 1
ATOM 718 C C . VAL A 1 97 ? 46.756 -4.302 -24.678 1.00 82.62 97 VAL A C 1
ATOM 720 O O . VAL A 1 97 ? 45.664 -3.767 -24.478 1.00 82.62 97 VAL A O 1
ATOM 723 N N . ILE A 1 98 ? 47.002 -5.066 -25.747 1.00 79.19 98 ILE A N 1
ATOM 724 C CA . ILE A 1 98 ? 45.949 -5.488 -26.686 1.00 79.19 98 ILE A CA 1
ATOM 725 C C . ILE A 1 98 ? 44.993 -6.412 -25.933 1.00 79.19 98 ILE A C 1
ATOM 727 O O . ILE A 1 98 ? 45.445 -7.233 -25.134 1.00 79.19 98 ILE A O 1
ATOM 731 N N . ARG A 1 99 ? 43.685 -6.263 -26.154 1.00 69.25 99 ARG A N 1
ATOM 732 C CA . ARG A 1 99 ? 42.694 -7.153 -25.540 1.00 69.25 99 ARG A CA 1
ATOM 733 C C . ARG A 1 99 ? 42.977 -8.597 -25.956 1.00 69.25 99 ARG A C 1
ATOM 735 O O . ARG A 1 99 ? 43.146 -8.873 -27.139 1.00 69.25 99 ARG A O 1
ATOM 742 N N . ASP A 1 100 ? 43.050 -9.494 -24.980 1.00 54.53 100 ASP A N 1
ATOM 743 C CA . ASP A 1 100 ? 43.251 -10.921 -25.236 1.00 54.53 100 ASP A CA 1
ATOM 744 C C . ASP A 1 100 ? 42.008 -11.508 -25.937 1.00 54.53 100 ASP A C 1
ATOM 746 O O . ASP A 1 100 ? 40.907 -10.959 -25.852 1.00 54.53 100 ASP A O 1
ATOM 750 N N . VAL A 1 101 ? 42.153 -12.656 -26.595 1.00 52.25 101 VAL A N 1
ATOM 751 C CA . VAL A 1 101 ? 41.058 -13.419 -27.214 1.00 52.25 101 VAL A CA 1
ATOM 752 C C . VAL A 1 101 ? 39.968 -13.745 -26.183 1.00 52.25 101 VAL A C 1
ATOM 754 O O . VAL A 1 101 ? 38.787 -13.824 -26.517 1.00 52.25 101 VAL A O 1
ATOM 757 N N . THR A 1 102 ? 40.338 -13.876 -24.905 1.00 46.97 102 THR A N 1
ATOM 758 C CA . THR A 1 102 ? 39.406 -14.047 -23.780 1.00 46.97 102 THR A CA 1
ATOM 759 C C . THR A 1 102 ? 38.604 -12.793 -23.428 1.00 46.97 102 THR A C 1
ATOM 761 O O . THR A 1 102 ? 37.525 -12.931 -22.862 1.00 46.97 102 THR A O 1
ATOM 764 N N . ASP A 1 103 ? 39.091 -11.605 -23.797 1.00 46.34 103 ASP A N 1
ATOM 765 C CA . ASP A 1 103 ? 38.474 -10.294 -23.549 1.00 46.34 103 ASP A CA 1
ATOM 766 C C . ASP A 1 103 ? 37.824 -9.693 -24.812 1.00 46.34 103 ASP A C 1
ATOM 768 O O . ASP A 1 103 ? 37.554 -8.485 -24.853 1.00 46.34 103 ASP A O 1
ATOM 772 N N . TRP A 1 104 ? 37.520 -10.542 -25.803 1.00 52.38 104 TRP A N 1
ATOM 773 C CA . TRP A 1 104 ? 36.976 -10.206 -27.125 1.00 52.38 104 TRP A CA 1
ATOM 774 C C . TRP A 1 104 ? 37.877 -9.232 -27.890 1.00 52.38 104 TRP A C 1
ATOM 776 O O . TRP A 1 104 ? 37.722 -8.014 -27.797 1.00 52.38 104 TRP A O 1
ATOM 786 N N . GLU A 1 105 ? 38.800 -9.785 -28.682 1.00 58.06 105 GLU A N 1
ATOM 787 C CA . GLU A 1 105 ? 39.594 -9.027 -29.654 1.00 58.06 105 GLU A CA 1
ATOM 788 C C . GLU A 1 105 ? 38.654 -8.248 -30.596 1.00 58.06 105 GLU A C 1
ATOM 790 O O . GLU A 1 105 ? 37.954 -8.832 -31.426 1.00 58.06 105 GLU A O 1
ATOM 795 N N . VAL A 1 106 ? 38.620 -6.918 -30.467 1.00 65.94 106 VAL A N 1
ATOM 796 C CA . VAL A 1 106 ? 37.877 -6.045 -31.385 1.00 65.94 106 VAL A CA 1
ATOM 797 C C . VAL A 1 106 ? 38.824 -5.587 -32.483 1.00 65.94 106 VAL A C 1
ATOM 799 O O . VAL A 1 106 ? 39.822 -4.913 -32.218 1.00 65.94 106 VAL A O 1
ATOM 802 N N . ARG A 1 107 ? 38.492 -5.942 -33.727 1.00 70.62 107 ARG A N 1
ATOM 803 C CA . ARG A 1 107 ? 39.258 -5.580 -34.921 1.00 70.62 107 ARG A CA 1
ATOM 804 C C . ARG A 1 107 ? 38.552 -4.484 -35.714 1.00 70.62 107 ARG A C 1
ATOM 806 O O . ARG A 1 107 ? 37.390 -4.638 -36.096 1.00 70.62 107 ARG A O 1
ATOM 813 N N . ALA A 1 108 ? 39.282 -3.412 -35.997 1.00 76.25 108 ALA A N 1
ATOM 814 C CA . ALA A 1 108 ? 38.860 -2.327 -36.869 1.00 76.25 108 ALA A CA 1
ATOM 815 C C . ALA A 1 108 ? 39.605 -2.405 -38.209 1.00 76.25 108 ALA A C 1
ATOM 817 O O . ALA A 1 108 ? 40.831 -2.482 -38.228 1.00 76.25 108 ALA A O 1
ATOM 818 N N . ASN A 1 109 ? 38.880 -2.364 -39.327 1.00 77.75 109 ASN A N 1
ATOM 819 C CA . ASN A 1 109 ? 39.466 -2.228 -40.660 1.00 77.75 109 ASN A CA 1
ATOM 820 C C . ASN A 1 109 ? 39.423 -0.754 -41.071 1.00 77.75 109 ASN A C 1
ATOM 822 O O . ASN A 1 109 ? 38.347 -0.190 -41.268 1.00 77.75 109 ASN A O 1
ATOM 826 N N . CYS A 1 110 ? 40.592 -0.135 -41.186 1.00 81.94 110 CYS A N 1
ATOM 827 C CA . CYS A 1 110 ? 40.757 1.285 -41.439 1.00 81.94 110 CYS A CA 1
ATOM 828 C C . CYS A 1 110 ? 41.344 1.554 -42.827 1.00 81.94 110 CYS A C 1
ATOM 830 O O . CYS A 1 110 ? 42.415 1.069 -43.180 1.00 81.94 110 CYS A O 1
ATOM 832 N N . SER A 1 111 ? 40.678 2.410 -43.596 1.00 84.12 111 SER A N 1
ATOM 833 C CA . SER A 1 111 ? 41.199 3.019 -44.819 1.00 84.12 111 SER A CA 1
ATOM 834 C C . SER A 1 111 ? 41.652 4.447 -44.530 1.00 84.12 111 SER A C 1
ATOM 836 O O . SER A 1 111 ? 40.839 5.279 -44.132 1.00 84.12 111 SER A O 1
ATOM 838 N N . VAL A 1 112 ? 42.934 4.749 -44.738 1.00 87.94 112 VAL A N 1
ATOM 839 C CA . VAL A 1 112 ? 43.545 6.047 -44.402 1.00 87.94 112 VAL A CA 1
ATOM 840 C C . VAL A 1 112 ? 44.223 6.650 -45.625 1.00 87.94 112 VAL A C 1
ATOM 842 O O . VAL A 1 112 ? 44.905 5.951 -46.370 1.00 87.94 112 VAL A O 1
ATOM 845 N N . ARG A 1 113 ? 44.064 7.957 -45.826 1.00 87.81 113 ARG A N 1
ATOM 846 C CA . ARG A 1 113 ? 44.700 8.723 -46.904 1.00 87.81 113 ARG A CA 1
ATOM 847 C C . ARG A 1 113 ? 45.624 9.775 -46.310 1.00 87.81 113 ARG A C 1
ATOM 849 O O . ARG A 1 113 ? 45.190 10.597 -45.505 1.00 87.81 113 ARG A O 1
ATOM 856 N N . ILE A 1 114 ? 46.883 9.781 -46.726 1.00 88.00 114 ILE A N 1
ATOM 857 C CA . ILE A 1 114 ? 47.934 10.663 -46.207 1.00 88.00 114 ILE A CA 1
ATOM 858 C C . ILE A 1 114 ? 48.530 11.448 -47.372 1.00 88.00 114 ILE A C 1
ATOM 860 O O . ILE A 1 114 ? 48.862 10.867 -48.397 1.00 88.00 114 ILE A O 1
ATOM 864 N N . SER A 1 115 ? 48.696 12.761 -47.220 1.00 86.44 115 SER A N 1
ATOM 865 C CA . SER A 1 115 ? 49.413 13.607 -48.181 1.00 86.44 115 SER A CA 1
ATOM 866 C C . SER A 1 115 ? 50.756 14.015 -47.599 1.00 86.44 115 SER A C 1
ATOM 868 O O . SER A 1 115 ? 50.808 14.580 -46.509 1.00 86.44 115 SER A O 1
ATOM 870 N N . VAL A 1 116 ? 51.820 13.817 -48.372 1.00 85.44 116 VAL A N 1
ATOM 871 C CA . VAL A 1 116 ? 53.180 14.253 -48.052 1.00 85.44 116 VAL A CA 1
ATOM 872 C C . VAL A 1 116 ? 53.584 15.367 -49.017 1.00 85.44 116 VAL A C 1
ATOM 874 O O . VAL A 1 116 ? 53.584 15.162 -50.232 1.00 85.44 116 VAL A O 1
ATOM 877 N N . ARG A 1 117 ? 53.928 16.552 -48.502 1.00 83.62 117 ARG A N 1
ATOM 878 C CA . ARG A 1 117 ? 54.412 17.703 -49.290 1.00 83.62 117 ARG A CA 1
ATOM 879 C C . ARG A 1 117 ? 55.663 18.282 -48.643 1.00 83.62 117 ARG A C 1
ATOM 881 O O . ARG A 1 117 ? 55.639 18.614 -47.467 1.00 83.62 117 ARG A O 1
ATOM 888 N N . SER A 1 118 ? 56.751 18.417 -49.404 1.00 69.12 118 SER A N 1
ATOM 889 C CA . SER A 1 118 ? 58.009 19.030 -48.930 1.00 69.12 118 SER A CA 1
ATOM 890 C C . SER A 1 118 ? 58.530 18.497 -47.578 1.00 69.12 118 SER A C 1
ATOM 892 O O . SER A 1 118 ? 59.092 19.254 -46.794 1.00 69.12 118 SER A O 1
ATOM 894 N N . GLY A 1 119 ? 58.342 17.200 -47.301 1.00 67.88 119 GLY A N 1
ATOM 895 C CA . GLY A 1 119 ? 58.779 16.554 -46.054 1.00 67.88 119 GLY A CA 1
ATOM 896 C C . GLY A 1 119 ? 57.791 16.634 -44.882 1.00 67.88 119 GLY A C 1
ATOM 897 O O . GLY A 1 119 ? 58.056 16.020 -43.854 1.00 67.88 119 GLY A O 1
ATOM 898 N N . ASP A 1 120 ? 56.656 17.320 -45.042 1.00 76.75 120 ASP A N 1
ATOM 899 C CA . ASP A 1 120 ? 55.563 17.363 -44.066 1.00 76.75 120 ASP A CA 1
ATOM 900 C C . ASP A 1 120 ? 54.440 16.396 -44.476 1.00 76.75 120 ASP A C 1
ATOM 902 O O . ASP A 1 120 ? 53.979 16.413 -45.624 1.00 76.75 120 ASP A O 1
ATOM 906 N N . ALA A 1 121 ? 54.024 15.522 -43.559 1.00 82.56 121 ALA A N 1
ATOM 907 C CA . ALA A 1 121 ? 53.047 14.464 -43.803 1.00 82.56 121 ALA A CA 1
ATOM 908 C C . ALA A 1 121 ? 51.791 14.692 -42.959 1.00 82.56 121 ALA A C 1
ATOM 910 O O . ALA A 1 121 ? 51.866 14.819 -41.740 1.00 82.56 121 ALA A O 1
ATOM 911 N N . ARG A 1 122 ? 50.621 14.717 -43.609 1.00 85.06 122 ARG A N 1
ATOM 912 C CA . ARG A 1 122 ? 49.334 14.968 -42.949 1.00 85.06 122 ARG A CA 1
ATOM 913 C C . ARG A 1 122 ? 48.265 13.985 -43.406 1.00 85.06 122 ARG A C 1
ATOM 915 O O . ARG A 1 122 ? 48.094 13.759 -44.606 1.00 85.06 122 ARG A O 1
ATOM 922 N N . VAL A 1 123 ? 47.495 13.457 -42.458 1.00 87.06 123 VAL A N 1
ATOM 923 C CA . VAL A 1 123 ? 46.303 12.647 -42.745 1.00 87.06 123 VAL A CA 1
ATOM 924 C C . VAL A 1 123 ? 45.220 13.545 -43.362 1.00 87.06 123 VAL A C 1
ATOM 926 O O . VAL A 1 123 ? 44.904 14.610 -42.834 1.00 87.06 123 VAL A O 1
ATOM 929 N N . ILE A 1 124 ? 44.694 13.154 -44.525 1.00 85.94 124 ILE A N 1
ATOM 930 C CA . ILE A 1 124 ? 43.646 13.878 -45.263 1.00 85.94 124 ILE A CA 1
ATOM 931 C C . ILE A 1 124 ? 42.267 13.406 -44.808 1.00 85.94 124 ILE A C 1
ATOM 933 O O . ILE A 1 124 ? 41.390 14.221 -44.534 1.00 85.94 124 ILE A O 1
ATOM 937 N N . ASN A 1 125 ? 42.071 12.088 -44.769 1.00 82.56 125 ASN A N 1
ATOM 938 C CA . ASN A 1 125 ? 40.873 11.450 -44.248 1.00 82.56 125 ASN A CA 1
ATOM 939 C C . ASN A 1 125 ? 41.180 10.020 -43.791 1.00 82.56 125 ASN A C 1
ATOM 941 O O . ASN A 1 125 ? 42.164 9.408 -44.215 1.00 82.56 125 ASN A O 1
ATOM 945 N N . TYR A 1 126 ? 40.323 9.499 -42.922 1.00 85.00 126 TYR A N 1
ATOM 946 C CA . TYR A 1 126 ? 40.325 8.102 -42.523 1.00 85.00 126 TYR A CA 1
ATOM 947 C C . TYR A 1 126 ? 38.886 7.602 -42.358 1.00 85.00 126 TYR A C 1
ATOM 949 O O . TYR A 1 126 ? 37.973 8.383 -42.088 1.00 85.00 126 TYR A O 1
ATOM 957 N N . HIS A 1 127 ? 38.686 6.302 -42.547 1.00 76.44 127 HIS A N 1
ATOM 958 C CA . HIS A 1 127 ? 37.427 5.609 -42.294 1.00 76.44 127 HIS A CA 1
ATOM 959 C C . HIS A 1 127 ? 37.731 4.242 -41.688 1.00 76.44 127 HIS A C 1
ATOM 961 O O . HIS A 1 127 ? 38.499 3.493 -42.282 1.00 76.44 127 HIS A O 1
ATOM 967 N N . CYS A 1 128 ? 37.147 3.934 -40.531 1.00 76.06 128 CYS A N 1
ATOM 968 C CA . CYS A 1 128 ? 37.352 2.681 -39.807 1.00 76.06 128 CYS A CA 1
ATOM 969 C C . CYS A 1 128 ? 36.011 1.982 -39.567 1.00 76.06 128 CYS A C 1
ATOM 971 O O . CYS A 1 128 ? 35.086 2.615 -39.064 1.00 76.06 128 CYS A O 1
ATOM 973 N N . ASP A 1 129 ? 35.935 0.695 -39.901 1.00 63.84 129 ASP A N 1
ATOM 974 C CA . ASP A 1 129 ? 34.777 -0.182 -39.687 1.00 63.84 129 ASP A CA 1
ATOM 975 C C . ASP A 1 129 ? 35.115 -1.210 -38.588 1.00 63.84 129 ASP A C 1
ATOM 977 O O . ASP A 1 129 ? 36.170 -1.850 -38.642 1.00 63.84 129 ASP A O 1
ATOM 981 N N . THR A 1 130 ? 34.242 -1.356 -37.582 1.00 64.38 130 THR A N 1
ATOM 982 C CA . THR A 1 130 ? 34.392 -2.324 -36.477 1.00 64.38 130 THR A CA 1
ATOM 983 C C . THR A 1 130 ? 33.344 -3.426 -36.611 1.00 64.38 130 THR A C 1
ATOM 985 O O . THR A 1 130 ? 32.144 -3.177 -36.487 1.00 64.38 130 THR A O 1
ATOM 988 N N . ARG A 1 131 ? 33.770 -4.680 -36.810 1.00 56.88 131 ARG A N 1
ATOM 989 C CA . ARG A 1 131 ? 32.825 -5.796 -36.990 1.00 56.88 131 ARG A CA 1
ATOM 990 C C . ARG A 1 131 ? 32.069 -6.104 -35.691 1.00 56.88 131 ARG A C 1
ATOM 992 O O . ARG A 1 131 ? 32.627 -6.679 -34.764 1.00 56.88 131 ARG A O 1
ATOM 999 N N . LYS A 1 132 ? 30.773 -5.766 -35.640 1.00 65.25 132 LYS A N 1
ATOM 1000 C CA . LYS A 1 132 ? 29.842 -6.119 -34.545 1.00 65.25 132 LYS A CA 1
ATOM 1001 C C . LYS A 1 132 ? 28.810 -7.146 -35.017 1.00 65.25 132 LYS A C 1
ATOM 1003 O O . LYS A 1 132 ? 27.642 -6.818 -35.232 1.00 65.25 132 LYS A O 1
ATOM 1008 N N . GLU A 1 133 ? 29.238 -8.398 -35.161 1.00 64.56 133 GLU A N 1
ATOM 1009 C CA . GLU A 1 133 ? 28.450 -9.490 -35.764 1.00 64.56 133 GLU A CA 1
ATOM 1010 C C . GLU A 1 133 ? 27.076 -9.702 -35.096 1.00 64.56 133 GLU A C 1
ATOM 1012 O O . GLU A 1 133 ? 26.071 -9.898 -35.777 1.00 64.56 133 GLU A O 1
ATOM 1017 N N . ALA A 1 134 ? 26.981 -9.566 -33.768 1.00 67.31 134 ALA A N 1
ATOM 1018 C CA . ALA A 1 134 ? 25.711 -9.719 -33.049 1.00 67.31 134 ALA A CA 1
ATOM 1019 C C . ALA A 1 134 ? 24.677 -8.630 -33.397 1.00 67.31 134 ALA A C 1
ATOM 1021 O O . ALA A 1 134 ? 23.485 -8.913 -33.491 1.00 67.31 134 ALA A O 1
ATOM 1022 N N . VAL A 1 135 ? 25.118 -7.388 -33.623 1.00 72.94 135 VAL A N 1
ATOM 1023 C CA . VAL A 1 135 ? 24.235 -6.276 -34.021 1.00 72.94 135 VAL A CA 1
ATOM 1024 C C . VAL A 1 135 ? 23.814 -6.435 -35.481 1.00 72.94 135 VAL A C 1
ATOM 1026 O O . VAL A 1 135 ? 22.658 -6.176 -35.821 1.00 72.94 135 VAL A O 1
ATOM 1029 N N . GLN A 1 136 ? 24.725 -6.912 -36.335 1.00 75.06 136 GLN A N 1
ATOM 1030 C CA . GLN A 1 136 ? 24.424 -7.236 -37.730 1.00 75.06 136 GLN A CA 1
ATOM 1031 C C . GLN A 1 136 ? 23.333 -8.307 -37.817 1.00 75.06 136 GLN A C 1
ATOM 1033 O O . GLN A 1 136 ? 22.323 -8.077 -38.476 1.00 75.06 136 GLN A O 1
ATOM 1038 N N . ARG A 1 137 ? 23.441 -9.395 -37.043 1.00 76.75 137 ARG A N 1
ATOM 1039 C CA . ARG A 1 137 ? 22.433 -10.467 -37.010 1.00 76.75 137 ARG A CA 1
ATOM 1040 C C . ARG A 1 137 ? 21.036 -9.992 -36.591 1.00 76.75 137 ARG A C 1
ATOM 1042 O O . ARG A 1 137 ? 20.036 -10.477 -37.112 1.00 76.75 137 ARG A O 1
ATOM 1049 N N . VAL A 1 138 ? 20.942 -9.019 -35.680 1.00 76.69 138 VAL A N 1
ATOM 1050 C CA . VAL A 1 138 ? 19.652 -8.408 -35.291 1.00 76.69 138 VAL A CA 1
ATOM 1051 C C . VAL A 1 138 ? 19.084 -7.534 -36.408 1.00 76.69 138 VAL A C 1
ATOM 1053 O O . VAL A 1 138 ? 17.868 -7.495 -36.608 1.00 76.69 138 VAL A O 1
ATOM 1056 N N . ASN A 1 139 ? 19.955 -6.851 -37.148 1.00 80.50 139 ASN A N 1
ATOM 1057 C CA . ASN A 1 139 ? 19.574 -5.989 -38.262 1.00 80.50 139 ASN A CA 1
ATOM 1058 C C . ASN A 1 139 ? 19.310 -6.745 -39.576 1.00 80.50 139 ASN A C 1
ATOM 1060 O O . ASN A 1 139 ? 18.683 -6.187 -40.471 1.00 80.50 139 ASN A O 1
ATOM 1064 N N . GLU A 1 140 ? 19.716 -8.010 -39.683 1.00 77.44 140 GLU A N 1
ATOM 1065 C CA . GLU A 1 140 ? 19.309 -8.926 -40.761 1.00 77.44 140 GLU A CA 1
ATOM 1066 C C . GLU A 1 140 ? 17.834 -9.341 -40.653 1.00 77.44 140 GLU A C 1
ATOM 1068 O O . GLU A 1 140 ? 17.229 -9.775 -41.635 1.00 77.44 140 GLU A O 1
ATOM 1073 N N . ASN A 1 141 ? 17.231 -9.204 -39.469 1.00 74.00 141 ASN A N 1
ATOM 1074 C CA . ASN A 1 141 ? 15.835 -9.551 -39.260 1.00 74.00 141 ASN A CA 1
ATOM 1075 C C . ASN A 1 141 ? 14.896 -8.486 -39.862 1.00 74.00 141 ASN A C 1
ATOM 1077 O O . ASN A 1 141 ? 14.714 -7.395 -39.311 1.00 74.00 141 ASN A O 1
ATOM 1081 N N . THR A 1 142 ? 14.240 -8.836 -40.972 1.00 62.12 142 THR A N 1
ATOM 1082 C CA . THR A 1 142 ? 13.368 -7.948 -41.763 1.00 62.12 142 THR A C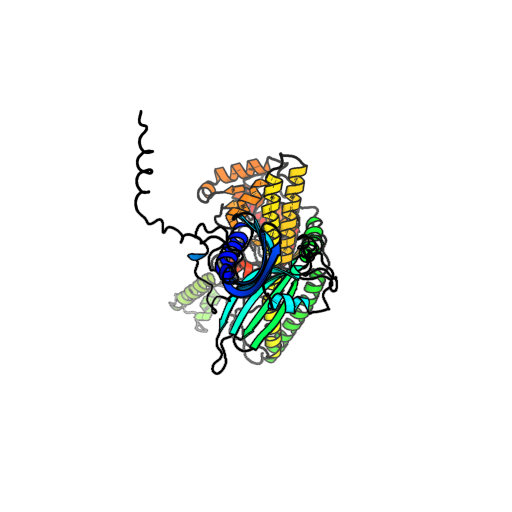A 1
ATOM 1083 C C . THR A 1 142 ? 12.027 -7.616 -41.104 1.00 62.12 142 THR A C 1
ATOM 1085 O O . THR A 1 142 ? 11.226 -6.889 -41.685 1.00 62.12 142 THR A O 1
ATOM 1088 N N . THR A 1 143 ? 11.735 -8.132 -39.905 1.00 69.38 143 THR A N 1
ATOM 1089 C CA . THR A 1 143 ? 10.507 -7.777 -39.171 1.00 69.38 143 THR A CA 1
ATOM 1090 C C . THR A 1 143 ? 10.560 -6.383 -38.538 1.00 69.38 143 THR A C 1
ATOM 1092 O O . THR A 1 143 ? 9.537 -5.872 -38.082 1.00 69.38 143 THR A O 1
ATOM 1095 N N . ASN A 1 144 ? 11.743 -5.769 -38.456 1.00 74.75 144 ASN A N 1
ATOM 1096 C CA . ASN A 1 144 ? 11.934 -4.454 -37.850 1.00 74.75 144 ASN A CA 1
ATOM 1097 C C . ASN A 1 144 ? 11.678 -3.325 -38.861 1.00 74.75 144 ASN A C 1
ATOM 1099 O O . ASN A 1 144 ? 11.985 -3.455 -40.040 1.00 74.75 144 ASN A O 1
ATOM 1103 N N . GLN A 1 145 ? 11.118 -2.200 -38.404 1.00 80.12 145 GLN A N 1
ATOM 1104 C CA . GLN A 1 145 ? 10.880 -1.029 -39.264 1.00 80.12 145 GLN A CA 1
ATOM 1105 C C . GLN A 1 145 ? 12.140 -0.169 -39.428 1.00 80.12 145 GLN A C 1
ATOM 1107 O O . GLN A 1 145 ? 12.380 0.370 -40.506 1.00 80.12 145 GLN A O 1
ATOM 1112 N N . ASN A 1 146 ? 12.954 -0.073 -38.375 1.00 86.75 146 ASN A N 1
ATOM 1113 C CA . ASN A 1 146 ? 14.176 0.724 -38.325 1.00 86.75 146 ASN A CA 1
ATOM 1114 C C . ASN A 1 146 ? 15.364 -0.126 -37.853 1.00 86.75 146 ASN A C 1
ATOM 1116 O O . ASN A 1 146 ? 15.177 -1.138 -37.171 1.00 86.75 146 ASN A O 1
ATOM 1120 N N . TYR A 1 147 ? 16.582 0.301 -38.193 1.00 86.19 147 TYR A N 1
ATOM 1121 C CA . TYR A 1 147 ? 17.816 -0.327 -37.717 1.00 86.19 147 TYR A CA 1
ATOM 1122 C C . TYR A 1 147 ? 18.003 -0.126 -36.208 1.00 86.19 147 TYR A C 1
ATOM 1124 O O . TYR A 1 147 ? 17.681 0.937 -35.670 1.00 86.19 147 TYR A O 1
ATOM 1132 N N . PHE A 1 148 ? 18.576 -1.122 -35.537 1.00 84.81 148 PHE A N 1
ATOM 1133 C CA . PHE A 1 148 ? 18.985 -1.061 -34.136 1.00 84.81 148 PHE A CA 1
ATOM 1134 C C . PHE A 1 148 ? 20.490 -0.817 -34.025 1.00 84.81 148 PHE A C 1
ATOM 1136 O O . PHE A 1 148 ? 21.284 -1.431 -34.739 1.00 84.81 148 PHE A O 1
ATOM 1143 N N . ILE A 1 149 ? 20.880 0.057 -33.101 1.00 82.38 149 ILE A N 1
ATOM 1144 C CA . ILE A 1 149 ? 22.283 0.360 -32.803 1.00 82.38 149 ILE A CA 1
ATOM 1145 C C . ILE A 1 149 ? 22.633 -0.069 -31.378 1.00 82.38 149 ILE A C 1
ATOM 1147 O O . ILE A 1 149 ? 21.773 -0.098 -30.494 1.00 82.38 149 ILE A O 1
ATOM 1151 N N . LEU A 1 150 ? 23.903 -0.413 -31.154 1.00 77.94 150 LEU A N 1
ATOM 1152 C CA . LEU A 1 150 ? 24.404 -0.798 -29.836 1.00 77.94 150 LEU A CA 1
ATOM 1153 C C . LEU A 1 150 ? 24.359 0.399 -28.882 1.00 77.94 150 LEU A C 1
ATOM 1155 O O . LEU A 1 150 ? 24.963 1.432 -29.159 1.00 77.94 150 LEU A O 1
ATOM 1159 N N . LYS A 1 151 ? 23.653 0.241 -27.762 1.00 76.81 151 LYS A N 1
ATOM 1160 C CA . LYS A 1 151 ? 23.587 1.226 -26.679 1.00 76.81 151 LYS A CA 1
ATOM 1161 C C . LYS A 1 151 ? 24.599 0.912 -25.584 1.00 76.81 151 LYS A C 1
ATOM 1163 O O . LYS A 1 151 ? 25.281 1.821 -25.132 1.00 76.81 151 LYS A O 1
ATOM 1168 N N . ASP A 1 152 ? 24.653 -0.348 -25.151 1.00 69.75 152 ASP A N 1
ATOM 1169 C CA . ASP A 1 152 ? 25.538 -0.791 -24.069 1.00 69.75 152 ASP A CA 1
ATOM 1170 C C . ASP A 1 152 ? 25.797 -2.308 -24.125 1.00 69.75 152 ASP A C 1
ATOM 1172 O O . ASP A 1 152 ? 24.990 -3.060 -24.681 1.00 69.75 152 ASP A O 1
ATOM 1176 N N . VAL A 1 153 ? 26.899 -2.768 -23.530 1.00 70.25 153 VAL A N 1
ATOM 1177 C CA . VAL A 1 153 ? 27.236 -4.192 -23.362 1.00 70.25 153 VAL A CA 1
ATOM 1178 C C . VAL A 1 153 ? 27.205 -4.504 -21.870 1.00 70.25 153 VAL A C 1
ATOM 1180 O O . VAL A 1 153 ? 28.023 -4.010 -21.106 1.00 70.25 153 VAL A O 1
ATOM 1183 N N . GLY A 1 154 ? 26.232 -5.306 -21.442 1.00 59.25 154 GLY A N 1
ATOM 1184 C CA . GLY A 1 154 ? 25.947 -5.522 -20.026 1.00 59.25 154 GLY A CA 1
ATOM 1185 C C . GLY A 1 154 ? 26.862 -6.548 -19.360 1.00 59.25 154 GLY A C 1
ATOM 1186 O O . GLY A 1 154 ? 27.674 -6.210 -18.506 1.00 59.25 154 GLY A O 1
ATOM 1187 N N . ARG A 1 155 ? 26.675 -7.833 -19.683 1.00 53.31 155 ARG A N 1
ATOM 1188 C CA . ARG A 1 155 ? 27.336 -8.956 -18.996 1.00 53.31 155 ARG A CA 1
ATOM 1189 C C . ARG A 1 155 ? 27.854 -9.955 -20.008 1.00 53.31 155 ARG A C 1
ATOM 1191 O O . ARG A 1 155 ? 27.139 -10.272 -20.958 1.00 53.31 155 ARG A O 1
ATOM 1198 N N . ILE A 1 156 ? 29.064 -10.451 -19.775 1.00 61.78 156 ILE A N 1
ATOM 1199 C CA . ILE A 1 156 ? 29.685 -11.436 -20.644 1.00 61.78 156 ILE A CA 1
ATOM 1200 C C . ILE A 1 156 ? 30.161 -12.634 -19.825 1.00 61.78 156 ILE A C 1
ATOM 1202 O O . ILE A 1 156 ? 30.768 -12.467 -18.769 1.00 61.78 156 ILE A O 1
ATOM 1206 N N . GLU A 1 157 ? 29.813 -13.834 -20.277 1.00 59.12 157 GLU A N 1
ATOM 1207 C CA . GLU A 1 157 ? 30.088 -15.099 -19.600 1.00 59.12 157 GLU A CA 1
ATOM 1208 C C . GLU A 1 157 ? 30.864 -16.029 -20.531 1.00 59.12 157 GLU A C 1
ATOM 1210 O O . GLU A 1 157 ? 30.575 -16.116 -21.724 1.00 59.12 157 GLU A O 1
ATOM 1215 N N . ILE A 1 158 ? 31.856 -16.720 -19.974 1.00 69.62 158 ILE A N 1
ATOM 1216 C CA . ILE A 1 158 ? 32.709 -17.669 -20.692 1.00 69.62 158 ILE A CA 1
ATOM 1217 C C . ILE A 1 158 ? 32.393 -19.063 -20.160 1.00 69.62 158 ILE A C 1
ATOM 1219 O O . ILE A 1 158 ? 32.378 -19.271 -18.945 1.00 69.62 158 ILE A O 1
ATOM 1223 N N . GLY A 1 159 ? 32.146 -20.015 -21.053 1.00 65.31 159 GLY A N 1
ATOM 1224 C CA . GLY A 1 159 ? 31.865 -21.399 -20.694 1.00 65.31 159 GLY A CA 1
ATOM 1225 C C . GLY A 1 159 ? 32.559 -22.386 -21.624 1.00 65.31 159 GLY A C 1
ATOM 1226 O O . GLY A 1 159 ? 32.842 -22.094 -22.783 1.00 65.31 159 GLY A O 1
ATOM 1227 N N . SER A 1 160 ? 32.826 -23.585 -21.118 1.00 64.81 160 SER A N 1
ATOM 1228 C CA . SER A 1 160 ? 33.238 -24.728 -21.930 1.00 64.81 160 SER A CA 1
ATOM 1229 C C . SER A 1 160 ? 32.276 -25.885 -21.690 1.00 64.81 160 SER A C 1
ATOM 1231 O O . SER A 1 160 ? 31.830 -26.125 -20.566 1.00 64.81 160 SER A O 1
ATOM 1233 N N . ILE A 1 161 ? 31.915 -26.589 -22.759 1.00 65.50 161 ILE A N 1
ATOM 1234 C CA . ILE A 1 161 ? 31.125 -27.820 -22.675 1.00 65.50 161 ILE A CA 1
ATOM 1235 C C . ILE A 1 161 ? 32.111 -28.987 -22.769 1.00 65.50 161 ILE A C 1
ATOM 1237 O O . ILE A 1 161 ? 33.063 -28.955 -23.550 1.00 65.50 161 ILE A O 1
ATOM 1241 N N . LEU A 1 162 ? 31.908 -30.016 -21.944 1.00 51.56 162 LEU A N 1
ATOM 1242 C CA . LEU A 1 162 ? 32.781 -31.188 -21.898 1.00 51.56 162 LEU A CA 1
ATOM 1243 C C . LEU A 1 162 ? 32.768 -31.896 -23.269 1.00 51.56 162 LEU A C 1
ATOM 1245 O O . LEU A 1 162 ? 31.777 -32.524 -23.632 1.00 51.56 162 LEU A O 1
ATOM 1249 N N . GLY A 1 163 ? 33.861 -31.777 -24.027 1.00 59.69 163 GLY A N 1
ATOM 1250 C CA . GLY A 1 163 ? 34.004 -32.370 -25.361 1.00 59.69 163 GLY A CA 1
ATOM 1251 C C . GLY A 1 163 ? 33.751 -31.433 -26.552 1.00 59.69 163 GLY A C 1
ATOM 1252 O O . GLY A 1 163 ? 33.815 -31.908 -27.682 1.00 59.69 163 GLY A O 1
ATOM 1253 N N . SER A 1 164 ? 33.513 -30.131 -26.345 1.00 58.03 164 SER A N 1
ATOM 1254 C CA . SER A 1 164 ? 33.434 -29.138 -27.433 1.00 58.03 164 SER A CA 1
ATOM 1255 C C . SER A 1 164 ? 34.245 -27.864 -27.148 1.00 58.03 164 SER A C 1
ATOM 1257 O O . SER A 1 164 ? 34.829 -27.703 -26.076 1.00 58.03 164 SER A O 1
ATOM 1259 N N . ASN A 1 165 ? 34.294 -26.960 -28.133 1.00 63.25 165 ASN A N 1
ATOM 1260 C CA . ASN A 1 165 ? 35.066 -25.714 -28.086 1.00 63.25 165 ASN A CA 1
ATOM 1261 C C . ASN A 1 165 ? 34.501 -24.688 -27.084 1.00 63.25 165 ASN A C 1
ATOM 1263 O O . ASN A 1 165 ? 33.331 -24.743 -26.698 1.00 63.25 165 ASN A O 1
ATOM 1267 N N . LEU A 1 166 ? 35.360 -23.748 -26.675 1.00 65.88 166 LEU A N 1
ATOM 1268 C CA . LEU A 1 166 ? 35.041 -22.617 -25.798 1.00 65.88 166 LEU A CA 1
ATOM 1269 C C . LEU A 1 166 ? 33.924 -21.752 -26.407 1.00 65.88 166 LEU A C 1
ATOM 1271 O O . LEU A 1 166 ? 33.994 -21.403 -27.592 1.00 65.88 166 LEU A O 1
ATOM 1275 N N . PHE A 1 167 ? 32.923 -21.397 -25.598 1.00 70.88 167 PHE A N 1
ATOM 1276 C CA . PHE A 1 167 ? 31.821 -20.529 -26.006 1.00 70.88 167 PHE A CA 1
ATOM 1277 C C . PHE A 1 167 ? 31.685 -19.310 -25.090 1.00 70.88 167 PHE A C 1
ATOM 1279 O O . PHE A 1 167 ? 31.996 -19.342 -23.898 1.00 70.88 167 PHE A O 1
ATOM 1286 N N . TYR A 1 168 ? 31.193 -18.227 -25.675 1.00 69.88 168 TYR A N 1
ATOM 1287 C CA . TYR A 1 168 ? 31.062 -16.918 -25.062 1.00 69.88 168 TYR A CA 1
ATOM 1288 C C . TYR A 1 168 ? 29.614 -16.455 -25.174 1.00 69.88 168 TYR A C 1
ATOM 1290 O O . TYR A 1 168 ? 29.047 -16.452 -26.266 1.00 69.88 168 TYR A O 1
ATOM 1298 N N . ALA A 1 169 ? 29.011 -16.048 -24.062 1.00 70.81 169 ALA A N 1
ATOM 1299 C CA . ALA A 1 169 ? 27.664 -15.499 -24.029 1.00 70.81 169 ALA A CA 1
ATOM 1300 C C . ALA A 1 169 ? 27.711 -14.011 -23.671 1.00 70.81 169 ALA A C 1
ATOM 1302 O O . ALA A 1 169 ? 28.194 -13.658 -22.598 1.00 70.81 169 ALA A O 1
ATOM 1303 N N . ALA A 1 170 ? 27.196 -13.140 -24.539 1.00 71.62 170 ALA A N 1
ATOM 1304 C CA . ALA A 1 170 ? 27.154 -11.698 -24.310 1.00 71.62 170 ALA A CA 1
ATOM 1305 C C . ALA A 1 170 ? 25.717 -11.193 -24.210 1.00 71.62 170 ALA A C 1
ATOM 1307 O O . ALA A 1 170 ? 24.857 -11.546 -25.012 1.00 71.62 170 ALA A O 1
ATOM 1308 N N . ALA A 1 171 ? 25.459 -10.337 -23.228 1.00 73.38 171 ALA A N 1
ATOM 1309 C CA . ALA A 1 171 ? 24.201 -9.629 -23.083 1.00 73.38 171 ALA A CA 1
ATOM 1310 C C . ALA A 1 171 ? 24.375 -8.168 -23.520 1.00 73.38 171 ALA A C 1
ATOM 1312 O O . ALA A 1 171 ? 25.132 -7.423 -22.898 1.00 73.38 171 ALA A O 1
ATOM 1313 N N . ILE A 1 172 ? 23.675 -7.758 -24.578 1.00 78.56 172 ILE A N 1
ATOM 1314 C CA . ILE A 1 172 ? 23.796 -6.443 -25.218 1.00 78.56 172 ILE A CA 1
ATOM 1315 C C . ILE A 1 172 ? 22.466 -5.685 -25.192 1.00 78.56 172 ILE A C 1
ATOM 1317 O O . ILE A 1 172 ? 21.397 -6.253 -25.412 1.00 78.56 172 ILE A O 1
ATOM 1321 N N . ALA A 1 173 ? 22.529 -4.381 -24.940 1.00 79.25 173 ALA A N 1
ATOM 1322 C CA . ALA A 1 173 ? 21.395 -3.472 -25.025 1.00 79.25 173 ALA A CA 1
ATOM 1323 C C . ALA A 1 173 ? 21.454 -2.698 -26.345 1.00 79.25 173 ALA A C 1
ATOM 1325 O O . ALA A 1 173 ? 22.458 -2.059 -26.661 1.00 79.25 173 ALA A O 1
ATOM 1326 N N . LEU A 1 174 ? 20.361 -2.724 -27.103 1.00 84.38 174 LEU A N 1
ATOM 1327 C CA . LEU A 1 174 ? 20.204 -2.037 -28.380 1.00 84.38 174 LEU A CA 1
ATOM 1328 C C . LEU A 1 174 ? 19.107 -0.973 -28.294 1.00 84.38 174 LEU A C 1
ATOM 1330 O O . LEU A 1 174 ? 18.150 -1.093 -27.522 1.00 84.38 174 LEU A O 1
ATOM 1334 N N . VAL A 1 175 ? 19.224 0.056 -29.125 1.00 85.94 175 VAL A N 1
ATOM 1335 C CA . VAL A 1 175 ? 18.232 1.125 -29.257 1.00 85.94 175 VAL A CA 1
ATOM 1336 C C . VAL A 1 175 ? 17.865 1.330 -30.721 1.00 85.94 175 VAL A C 1
ATOM 1338 O O . VAL A 1 175 ? 18.712 1.245 -31.608 1.00 85.94 175 VAL A O 1
ATOM 1341 N N . GLU A 1 176 ? 16.584 1.568 -30.973 1.00 87.62 176 GLU A N 1
ATOM 1342 C CA . GLU A 1 176 ? 16.073 1.865 -32.305 1.00 87.62 176 GLU A CA 1
ATOM 1343 C C . GLU A 1 176 ? 16.633 3.195 -32.829 1.00 87.62 176 GLU A C 1
ATOM 1345 O O . GLU A 1 176 ? 16.731 4.186 -32.098 1.00 87.62 176 GLU A O 1
ATOM 1350 N N . SER A 1 177 ? 17.002 3.221 -34.107 1.00 87.25 177 SER A N 1
ATOM 1351 C CA . SER A 1 177 ? 17.572 4.391 -34.775 1.00 87.25 177 SER A CA 1
ATOM 1352 C C . SER A 1 177 ? 16.569 5.094 -35.690 1.00 87.25 177 SER A C 1
ATOM 1354 O O . SER A 1 177 ? 15.504 4.572 -36.008 1.00 87.25 177 SER A O 1
ATOM 1356 N N . HIS A 1 178 ? 16.934 6.286 -36.161 1.00 86.56 178 HIS A N 1
ATOM 1357 C CA . HIS A 1 178 ? 16.160 7.036 -37.155 1.00 86.56 178 HIS A CA 1
ATOM 1358 C C . HIS A 1 178 ? 16.230 6.470 -38.586 1.00 86.56 178 HIS A C 1
ATOM 1360 O O . HIS A 1 178 ? 15.561 6.999 -39.475 1.00 86.56 178 HIS A O 1
ATOM 1366 N N . CYS A 1 179 ? 17.051 5.447 -38.839 1.00 86.25 179 CYS A N 1
ATOM 1367 C CA . CYS A 1 179 ? 17.232 4.894 -40.177 1.00 86.25 179 CYS A CA 1
ATOM 1368 C C . CYS A 1 179 ? 16.220 3.776 -40.460 1.00 86.25 179 CYS A C 1
ATOM 1370 O O . CYS A 1 179 ? 16.254 2.752 -39.768 1.00 86.25 179 CYS A O 1
ATOM 1372 N N . PRO A 1 180 ? 15.380 3.910 -41.502 1.00 82.88 180 PRO A N 1
ATOM 1373 C CA . PRO A 1 180 ? 14.461 2.853 -41.893 1.00 82.88 180 PRO A CA 1
ATOM 1374 C C . PRO A 1 180 ? 15.218 1.666 -42.496 1.00 82.88 180 PRO A C 1
ATOM 1376 O O . PRO A 1 180 ? 16.215 1.843 -43.213 1.00 82.88 180 PRO A O 1
ATOM 1379 N N . MET A 1 181 ? 14.719 0.460 -42.219 1.00 80.50 181 MET A N 1
ATOM 1380 C CA . MET A 1 181 ? 15.243 -0.787 -42.778 1.00 80.50 181 MET A CA 1
ATOM 1381 C C . MET A 1 181 ? 15.199 -0.753 -44.311 1.00 80.50 181 MET A C 1
ATOM 1383 O O . MET A 1 181 ? 14.183 -0.389 -44.903 1.00 80.50 181 MET A O 1
ATOM 1387 N N . GLY A 1 182 ? 16.309 -1.115 -44.964 1.00 72.94 182 GLY A N 1
ATOM 1388 C CA . GLY A 1 182 ? 16.435 -1.109 -46.429 1.00 72.94 182 GLY A CA 1
ATOM 1389 C C . GLY A 1 182 ? 16.812 0.245 -47.046 1.00 72.94 182 GLY A C 1
ATOM 1390 O O . GLY A 1 182 ? 16.857 0.374 -48.271 1.00 72.94 182 GLY A O 1
ATOM 1391 N N . SER A 1 183 ? 17.102 1.263 -46.231 1.00 78.00 183 SER A N 1
ATOM 1392 C CA . SER A 1 183 ? 17.714 2.501 -46.724 1.00 78.00 183 SER A CA 1
ATOM 1393 C C . SER A 1 183 ? 19.167 2.276 -47.166 1.00 78.00 183 SER A C 1
ATOM 1395 O O . SER A 1 183 ? 19.847 1.369 -46.700 1.00 78.00 183 SER A O 1
ATOM 1397 N N . ARG A 1 184 ? 19.677 3.133 -48.061 1.00 72.31 184 ARG A N 1
ATOM 1398 C CA . ARG A 1 184 ? 21.089 3.106 -48.506 1.00 72.31 184 ARG A CA 1
ATOM 1399 C C . ARG A 1 184 ? 22.070 3.650 -47.455 1.00 72.31 184 ARG A C 1
ATOM 1401 O O . ARG A 1 184 ? 23.235 3.877 -47.768 1.00 72.31 184 ARG A O 1
ATOM 1408 N N . ILE A 1 185 ? 21.585 3.944 -46.251 1.00 69.50 185 ILE A N 1
ATOM 1409 C CA . ILE A 1 185 ? 22.363 4.547 -45.172 1.00 69.50 185 ILE A CA 1
ATOM 1410 C C . ILE A 1 185 ? 23.038 3.411 -44.405 1.00 69.50 185 ILE A C 1
ATOM 1412 O O . ILE A 1 185 ? 22.368 2.460 -44.008 1.00 69.50 185 ILE A O 1
ATOM 1416 N N . LEU A 1 186 ? 24.353 3.507 -44.192 1.00 64.88 186 LEU A N 1
ATOM 1417 C CA . LEU A 1 186 ? 25.070 2.540 -43.361 1.00 64.88 186 LEU A CA 1
ATOM 1418 C C . LEU A 1 186 ? 24.514 2.581 -41.923 1.00 64.88 186 LEU A C 1
ATOM 1420 O O . LEU A 1 186 ? 24.475 3.671 -41.341 1.00 64.88 186 LEU A O 1
ATOM 1424 N N . PRO A 1 187 ? 24.148 1.431 -41.318 1.00 64.88 187 PRO A N 1
ATOM 1425 C CA . PRO A 1 187 ? 23.631 1.368 -39.947 1.00 64.88 187 PRO A CA 1
ATOM 1426 C C . PRO A 1 187 ? 24.544 2.022 -38.898 1.00 64.88 187 PRO A C 1
ATOM 1428 O O . PRO A 1 187 ? 24.066 2.526 -37.887 1.00 64.88 187 PRO A O 1
ATOM 1431 N N . GLU A 1 188 ? 25.850 2.063 -39.155 1.00 60.88 188 GLU A N 1
ATOM 1432 C CA . GLU A 1 188 ? 26.873 2.647 -38.276 1.00 60.88 188 GLU A CA 1
ATOM 1433 C C . GLU A 1 188 ? 26.808 4.176 -38.169 1.00 60.88 188 GLU A C 1
ATOM 1435 O O . GLU A 1 188 ? 27.286 4.749 -37.196 1.00 60.88 188 GLU A O 1
ATOM 1440 N N . VAL A 1 189 ? 26.175 4.848 -39.136 1.00 69.12 189 VAL A N 1
ATOM 1441 C CA . VAL A 1 189 ? 26.012 6.315 -39.154 1.00 69.12 189 VAL A CA 1
ATOM 1442 C C . VAL A 1 189 ? 24.653 6.732 -38.563 1.00 69.12 189 VAL A C 1
ATOM 1444 O O . VAL A 1 189 ? 24.346 7.918 -38.408 1.00 69.12 189 VAL A O 1
ATOM 1447 N N . CYS A 1 190 ? 23.807 5.760 -38.224 1.00 77.69 190 CYS A N 1
ATOM 1448 C CA . CYS A 1 190 ? 22.451 5.998 -37.759 1.00 77.69 190 CYS A CA 1
ATOM 1449 C C . CYS A 1 190 ? 22.424 6.487 -36.311 1.00 77.69 190 CYS A C 1
ATOM 1451 O O . CYS A 1 190 ? 23.037 5.915 -35.414 1.00 77.69 190 CYS A O 1
ATOM 1453 N N . ARG A 1 191 ? 21.662 7.559 -36.070 1.00 82.31 191 ARG A N 1
ATOM 1454 C CA . ARG A 1 191 ? 21.508 8.141 -34.732 1.00 82.31 191 ARG A CA 1
ATOM 1455 C C . ARG A 1 191 ? 20.378 7.456 -33.958 1.00 82.31 191 ARG A C 1
ATOM 1457 O O . ARG A 1 191 ? 19.350 7.142 -34.572 1.00 82.31 191 ARG A O 1
ATOM 1464 N N . PRO A 1 192 ? 20.529 7.266 -32.633 1.00 81.69 192 PRO A N 1
ATOM 1465 C CA . PRO A 1 192 ? 19.459 6.731 -31.798 1.00 81.69 192 PRO A CA 1
ATOM 1466 C C . PRO A 1 192 ? 18.243 7.660 -31.819 1.00 81.69 192 PRO A C 1
ATOM 1468 O O . PRO A 1 192 ? 18.392 8.884 -31.814 1.00 81.69 192 PRO A O 1
ATOM 1471 N N . LEU A 1 193 ? 17.044 7.078 -31.811 1.00 82.12 193 LEU A N 1
ATOM 1472 C CA . LEU A 1 193 ? 15.805 7.813 -31.559 1.00 82.12 193 LEU A CA 1
ATOM 1473 C C . LEU A 1 193 ? 15.795 8.380 -30.132 1.00 82.12 193 LEU A C 1
ATOM 1475 O O . LEU A 1 193 ? 16.435 7.848 -29.220 1.00 82.12 193 LEU A O 1
ATOM 1479 N N . CYS A 1 194 ? 15.032 9.455 -29.926 1.00 76.81 194 CYS A N 1
ATOM 1480 C CA . CYS A 1 194 ? 14.843 10.023 -28.595 1.00 76.81 194 CYS A CA 1
ATOM 1481 C C . CYS A 1 194 ? 14.255 8.976 -27.614 1.00 76.81 194 CYS A C 1
ATOM 1483 O O . CYS A 1 194 ? 13.450 8.135 -28.032 1.00 76.81 194 CYS A O 1
ATOM 1485 N N . PRO A 1 195 ? 14.624 9.002 -26.314 1.00 65.81 195 PRO A N 1
ATOM 1486 C CA . PRO A 1 195 ? 14.269 7.949 -25.348 1.00 65.81 195 PRO A CA 1
ATOM 1487 C C . PRO A 1 195 ? 12.763 7.716 -25.158 1.00 65.81 195 PRO A C 1
ATOM 1489 O O . PRO A 1 195 ? 12.344 6.634 -24.760 1.00 65.81 195 PRO A O 1
ATOM 1492 N N . ASP A 1 196 ? 11.956 8.735 -25.430 1.00 62.41 196 ASP A N 1
ATOM 1493 C CA . ASP A 1 196 ? 10.494 8.743 -25.377 1.00 62.41 196 ASP A CA 1
ATOM 1494 C C . ASP A 1 196 ? 9.838 8.016 -26.563 1.00 62.41 196 ASP A C 1
ATOM 1496 O O . ASP A 1 196 ? 8.678 7.615 -26.469 1.00 62.41 196 ASP A O 1
ATOM 1500 N N . ARG A 1 197 ? 10.572 7.818 -27.665 1.00 71.19 197 ARG A N 1
ATOM 1501 C CA . ARG A 1 197 ? 10.067 7.233 -28.921 1.00 71.19 197 ARG A CA 1
ATOM 1502 C C . ARG A 1 197 ? 10.822 5.981 -29.365 1.00 71.19 197 ARG A C 1
ATOM 1504 O O . ARG A 1 197 ? 10.296 5.238 -30.185 1.00 71.19 197 ARG A O 1
ATOM 1511 N N . ALA A 1 198 ? 12.023 5.743 -28.846 1.00 79.25 198 ALA A N 1
ATOM 1512 C CA . ALA A 1 198 ? 12.857 4.617 -29.243 1.00 79.25 198 ALA A CA 1
ATOM 1513 C C . ALA A 1 198 ? 12.387 3.294 -28.620 1.00 79.25 198 ALA A C 1
ATOM 1515 O O . ALA A 1 198 ? 12.274 3.173 -27.393 1.00 79.25 198 ALA A O 1
ATOM 1516 N N . ARG A 1 199 ? 12.201 2.257 -29.445 1.00 81.31 199 ARG A N 1
ATOM 1517 C CA . ARG A 1 199 ? 12.156 0.879 -28.940 1.00 81.31 199 ARG A CA 1
ATOM 1518 C C . ARG A 1 199 ? 13.539 0.485 -28.432 1.00 81.31 199 ARG A C 1
ATOM 1520 O O . ARG A 1 199 ? 14.559 0.769 -29.058 1.00 81.31 199 ARG A O 1
ATOM 1527 N N . HIS A 1 200 ? 13.569 -0.186 -27.291 1.00 83.44 200 HIS A N 1
ATOM 1528 C CA . HIS A 1 200 ? 14.795 -0.745 -26.732 1.00 83.44 200 HIS A CA 1
ATOM 1529 C C . HIS A 1 200 ? 14.759 -2.258 -26.909 1.00 83.44 200 HIS A C 1
ATOM 1531 O O . HIS A 1 200 ? 13.693 -2.858 -26.797 1.00 83.44 200 HIS A O 1
ATOM 1537 N N . ALA A 1 201 ? 15.895 -2.885 -27.183 1.00 81.81 201 ALA A N 1
ATOM 1538 C CA . ALA A 1 201 ? 15.993 -4.338 -27.213 1.00 81.81 201 ALA A CA 1
ATOM 1539 C C . ALA A 1 201 ? 17.114 -4.799 -26.288 1.00 81.81 201 ALA A C 1
ATOM 1541 O O . ALA A 1 201 ? 18.164 -4.166 -26.216 1.00 81.81 201 ALA A O 1
ATOM 1542 N N . PHE A 1 202 ? 16.886 -5.891 -25.570 1.00 81.75 202 PHE A N 1
ATOM 1543 C CA . PHE A 1 202 ? 17.920 -6.557 -24.793 1.00 81.75 202 PHE A CA 1
ATOM 1544 C C . PHE A 1 202 ? 18.174 -7.919 -25.416 1.00 81.75 202 PHE A C 1
ATOM 1546 O O . PHE A 1 202 ? 17.263 -8.741 -25.476 1.00 81.75 202 PHE A O 1
ATOM 1553 N N . CYS A 1 203 ? 19.386 -8.145 -25.907 1.00 81.19 203 CYS A N 1
ATOM 1554 C CA . CYS A 1 203 ? 19.733 -9.354 -26.633 1.00 81.19 203 CYS A CA 1
ATOM 1555 C C . CYS A 1 203 ? 20.787 -10.164 -25.890 1.00 81.19 203 CYS A C 1
ATOM 1557 O O . CYS A 1 203 ? 21.717 -9.606 -25.314 1.00 81.19 203 CYS A O 1
ATOM 1559 N N . ARG A 1 204 ? 20.660 -11.488 -25.936 1.00 81.44 204 ARG A N 1
ATOM 1560 C CA . ARG A 1 204 ? 21.692 -12.438 -25.528 1.00 81.44 204 ARG A CA 1
ATOM 1561 C C . ARG A 1 204 ? 22.228 -13.123 -26.771 1.00 81.44 204 ARG A C 1
ATOM 1563 O O . ARG A 1 204 ? 21.446 -13.685 -27.533 1.00 81.44 204 ARG A O 1
ATOM 1570 N N . SER A 1 205 ? 23.533 -13.053 -26.975 1.00 80.50 205 SER A N 1
ATOM 1571 C CA . SER A 1 205 ? 24.223 -13.718 -28.071 1.00 80.50 205 SER A CA 1
ATOM 1572 C C . SER A 1 205 ? 25.154 -14.804 -27.559 1.00 80.50 205 SER A C 1
ATOM 1574 O O . SER A 1 205 ? 25.749 -14.650 -26.493 1.00 80.50 205 SER A O 1
ATOM 1576 N N . THR A 1 206 ? 25.307 -15.876 -28.330 1.00 77.19 206 THR A N 1
ATOM 1577 C CA . THR A 1 206 ? 26.250 -16.966 -28.060 1.00 77.19 206 THR A CA 1
ATOM 1578 C C . THR A 1 206 ? 27.218 -17.111 -29.228 1.00 77.19 206 THR A C 1
ATOM 1580 O O . THR A 1 206 ? 26.806 -17.115 -30.386 1.00 77.19 206 THR A O 1
ATOM 1583 N N . TYR A 1 207 ? 28.510 -17.189 -28.920 1.00 73.44 207 TYR A N 1
ATOM 1584 C CA . TYR A 1 207 ? 29.608 -17.206 -29.882 1.00 73.44 207 TYR A CA 1
ATOM 1585 C C . TYR A 1 207 ? 30.562 -18.368 -29.588 1.00 73.44 207 TYR A C 1
ATOM 1587 O O . TYR A 1 207 ? 30.997 -18.523 -28.447 1.00 73.44 207 TYR A O 1
ATOM 1595 N N . PHE A 1 208 ? 30.920 -19.155 -30.603 1.00 71.62 208 PHE A N 1
ATOM 1596 C CA . PHE A 1 208 ? 31.889 -20.250 -30.503 1.00 71.62 208 PHE A CA 1
ATOM 1597 C C . PHE A 1 208 ? 33.191 -19.886 -31.213 1.00 71.62 208 PHE A C 1
ATOM 1599 O O . PHE A 1 208 ? 33.179 -19.411 -32.346 1.00 71.62 208 PHE A O 1
ATOM 1606 N N . LEU A 1 209 ? 34.334 -20.174 -30.585 1.00 60.50 209 LEU A N 1
ATOM 1607 C CA . LEU A 1 209 ? 35.645 -19.764 -31.107 1.00 60.50 209 LEU A CA 1
ATOM 1608 C C . LEU A 1 209 ? 35.976 -20.359 -32.496 1.00 60.50 209 LEU A C 1
ATOM 1610 O O . LEU A 1 209 ? 36.733 -19.764 -33.254 1.00 60.50 209 LEU A O 1
ATOM 1614 N N . SER A 1 210 ? 35.411 -21.522 -32.835 1.00 63.75 210 SER A N 1
ATOM 1615 C CA . SER A 1 210 ? 35.652 -22.227 -34.103 1.00 63.75 210 SER A CA 1
ATOM 1616 C C . SER A 1 210 ? 34.634 -21.927 -35.206 1.00 63.75 210 SER A C 1
ATOM 1618 O O . SER A 1 210 ? 34.950 -22.127 -36.374 1.00 63.75 210 SER A O 1
ATOM 1620 N N . GLU A 1 211 ? 33.415 -21.511 -34.854 1.00 65.38 211 GLU A N 1
ATOM 1621 C CA . GLU A 1 211 ? 32.273 -21.435 -35.785 1.00 65.38 211 GLU A CA 1
ATOM 1622 C C . GLU A 1 211 ? 31.650 -20.033 -35.862 1.00 65.38 211 GLU A C 1
ATOM 1624 O O . GLU A 1 211 ? 30.824 -19.776 -36.734 1.00 65.38 211 GLU A O 1
ATOM 1629 N N . GLY A 1 212 ? 32.083 -19.101 -35.009 1.00 67.25 212 GLY A N 1
ATOM 1630 C CA . GLY A 1 212 ? 31.569 -17.738 -34.988 1.00 67.25 212 GLY A CA 1
ATOM 1631 C C . GLY A 1 212 ? 30.284 -17.598 -34.168 1.00 67.25 212 GLY A C 1
ATOM 1632 O O . GLY A 1 212 ? 30.039 -18.336 -33.209 1.00 67.25 212 GLY A O 1
ATOM 1633 N N . LEU A 1 213 ? 29.471 -16.600 -34.516 1.00 68.81 213 LEU A N 1
ATOM 1634 C CA . LEU A 1 213 ? 28.204 -16.298 -33.851 1.00 68.81 213 LEU A CA 1
ATOM 1635 C C . LEU A 1 213 ? 27.142 -17.371 -34.154 1.00 68.81 213 LEU A C 1
ATOM 1637 O O . LEU A 1 213 ? 26.684 -17.487 -35.287 1.00 68.81 213 LEU A O 1
ATOM 1641 N N . ASP A 1 214 ? 26.700 -18.098 -33.129 1.00 77.62 214 ASP A N 1
ATOM 1642 C CA . ASP A 1 214 ? 25.718 -19.183 -33.260 1.00 77.62 214 ASP A CA 1
ATOM 1643 C C . ASP A 1 214 ? 24.275 -18.663 -33.184 1.00 77.62 214 ASP A C 1
ATOM 1645 O O . ASP A 1 214 ? 23.466 -18.857 -34.094 1.00 77.62 214 ASP A O 1
ATOM 1649 N N . SER A 1 215 ? 23.942 -17.938 -32.115 1.00 76.50 215 SER A N 1
ATOM 1650 C CA . SER A 1 215 ? 22.568 -17.495 -31.875 1.00 76.50 215 SER A CA 1
ATOM 1651 C C . SER A 1 215 ? 22.489 -16.121 -31.217 1.00 76.50 215 SER A C 1
ATOM 1653 O O . SER A 1 215 ? 23.367 -15.712 -30.457 1.00 76.50 215 SER A O 1
ATOM 1655 N N . VAL A 1 216 ? 21.418 -15.383 -31.536 1.00 80.81 216 VAL A N 1
ATOM 1656 C CA . VAL A 1 216 ? 21.067 -14.101 -30.911 1.00 80.81 216 VAL A CA 1
ATOM 1657 C C . VAL A 1 216 ? 19.577 -14.104 -30.588 1.00 80.81 216 VAL A C 1
ATOM 1659 O O . VAL A 1 216 ? 18.743 -14.193 -31.488 1.00 80.81 216 VAL A O 1
ATOM 1662 N N . GLN A 1 217 ? 19.234 -13.989 -29.307 1.00 80.25 217 GLN A N 1
ATOM 1663 C CA . GLN A 1 217 ? 17.857 -13.906 -28.825 1.00 80.25 217 GLN A CA 1
ATOM 1664 C C . GLN A 1 217 ? 17.602 -12.524 -28.226 1.00 80.25 217 GLN A C 1
ATOM 1666 O O . GLN A 1 217 ? 18.329 -12.114 -27.327 1.00 80.25 217 GLN A O 1
ATOM 1671 N N . CYS A 1 218 ? 16.576 -11.814 -28.704 1.00 81.75 218 CYS A N 1
ATOM 1672 C CA . CYS A 1 218 ? 16.276 -10.438 -28.299 1.00 81.75 218 CYS A CA 1
ATOM 1673 C C . CYS A 1 218 ? 14.878 -10.282 -27.694 1.00 81.75 218 CYS A C 1
ATOM 1675 O O . CYS A 1 218 ? 13.889 -10.684 -28.305 1.00 81.75 218 CYS A O 1
ATOM 1677 N N . ASP A 1 219 ? 14.804 -9.585 -26.561 1.00 79.75 219 ASP A N 1
ATOM 1678 C CA . ASP A 1 219 ? 13.569 -9.105 -25.945 1.00 79.75 219 ASP A CA 1
ATOM 1679 C C . ASP A 1 219 ? 13.353 -7.630 -26.311 1.00 79.75 219 ASP A C 1
ATOM 1681 O O . ASP A 1 219 ? 14.179 -6.773 -25.987 1.00 79.75 219 ASP A O 1
ATOM 1685 N N . TYR A 1 220 ? 12.245 -7.315 -26.988 1.00 78.75 220 TYR A N 1
ATOM 1686 C CA . TYR A 1 220 ? 11.919 -5.952 -27.424 1.00 78.75 220 TYR A CA 1
ATOM 1687 C C . TYR A 1 220 ? 10.968 -5.255 -26.445 1.00 78.75 220 TYR A C 1
ATOM 1689 O O . TYR A 1 220 ? 9.879 -5.747 -26.154 1.00 78.75 220 TYR A O 1
ATOM 1697 N N . TYR A 1 221 ? 11.333 -4.046 -26.027 1.00 70.50 221 TYR A N 1
ATOM 1698 C CA . TYR A 1 221 ? 10.570 -3.190 -25.128 1.00 70.50 221 TYR A CA 1
ATOM 1699 C C . TYR A 1 221 ? 10.049 -1.961 -25.894 1.00 70.50 221 TYR A C 1
ATOM 1701 O O . TYR A 1 221 ? 10.850 -1.149 -26.376 1.00 70.50 221 TYR A O 1
ATOM 1709 N N . PRO A 1 222 ? 8.720 -1.805 -26.050 1.00 66.12 222 PRO A N 1
ATOM 1710 C CA . PRO A 1 222 ? 8.145 -0.628 -26.691 1.00 66.12 222 PRO A CA 1
ATOM 1711 C C . PRO A 1 222 ? 8.358 0.636 -25.838 1.00 66.12 222 PRO A C 1
ATOM 1713 O O . PRO A 1 222 ? 8.421 0.544 -24.607 1.00 66.12 222 PRO A O 1
ATOM 1716 N N . PRO A 1 223 ? 8.429 1.827 -26.456 1.00 60.75 223 PRO A N 1
ATOM 1717 C CA . PRO A 1 223 ? 8.518 3.081 -25.721 1.00 60.75 223 PRO A CA 1
ATOM 1718 C C . PRO A 1 223 ? 7.257 3.311 -24.873 1.00 60.75 223 PRO A C 1
ATOM 1720 O O . PRO A 1 223 ? 6.133 3.117 -25.331 1.00 60.75 223 PRO A O 1
ATOM 1723 N N . MET A 1 224 ? 7.459 3.746 -23.627 1.00 62.25 224 MET A N 1
ATOM 1724 C CA . MET A 1 224 ? 6.481 4.413 -22.751 1.00 62.25 224 MET A CA 1
ATOM 1725 C C . MET A 1 224 ? 5.164 3.684 -22.395 1.00 62.25 224 MET A C 1
ATOM 1727 O O . MET A 1 224 ? 4.440 4.182 -21.533 1.00 62.25 224 MET A O 1
ATOM 1731 N N . LEU A 1 225 ? 4.851 2.501 -22.947 1.00 63.91 225 LEU A N 1
ATOM 1732 C CA . LEU A 1 225 ? 3.595 1.777 -22.674 1.00 63.91 225 LEU A CA 1
ATOM 1733 C C . LEU A 1 225 ? 3.375 1.548 -21.173 1.00 63.91 225 LEU A C 1
ATOM 1735 O O . LEU A 1 225 ? 2.271 1.731 -20.667 1.00 63.91 225 LEU A O 1
ATOM 1739 N N . TRP A 1 226 ? 4.438 1.212 -20.441 1.00 67.06 226 TRP A N 1
ATOM 1740 C CA . TRP A 1 226 ? 4.357 1.003 -18.998 1.00 67.06 226 TRP A CA 1
ATOM 1741 C C . TRP A 1 226 ? 4.006 2.287 -18.231 1.00 67.06 226 TRP A C 1
ATOM 1743 O O . TRP A 1 226 ? 3.211 2.239 -17.297 1.00 67.06 226 TRP A O 1
ATOM 1753 N N . MET A 1 227 ? 4.502 3.448 -18.671 1.00 67.75 227 MET A N 1
ATOM 1754 C CA . MET A 1 227 ? 4.148 4.743 -18.078 1.00 67.75 227 MET A CA 1
ATOM 1755 C C . MET A 1 227 ? 2.701 5.129 -18.387 1.00 67.75 227 MET A C 1
ATOM 1757 O O . MET A 1 227 ? 2.012 5.626 -17.500 1.00 67.75 227 MET A O 1
ATOM 1761 N N . PHE A 1 228 ? 2.209 4.851 -19.600 1.00 76.94 228 PHE A N 1
ATOM 1762 C CA . PHE A 1 228 ? 0.793 5.026 -19.934 1.00 76.94 228 PHE A CA 1
ATOM 1763 C C . PHE A 1 228 ? -0.100 4.111 -19.089 1.00 76.94 228 PHE A C 1
ATOM 1765 O O . PHE A 1 228 ? -1.094 4.572 -18.535 1.00 76.94 228 PHE A O 1
ATOM 1772 N N . VAL A 1 229 ? 0.273 2.841 -18.916 1.00 77.00 229 VAL A N 1
ATOM 1773 C CA . VAL A 1 229 ? -0.449 1.899 -18.047 1.00 77.00 229 VAL A CA 1
ATOM 1774 C C . VAL A 1 229 ? -0.466 2.394 -16.600 1.00 77.00 229 VAL A C 1
ATOM 1776 O O . VAL A 1 229 ? -1.532 2.463 -15.990 1.00 77.00 229 VAL A O 1
ATOM 1779 N N . VAL A 1 230 ? 0.683 2.797 -16.050 1.00 78.56 230 VAL A N 1
ATOM 1780 C CA . VAL A 1 230 ? 0.767 3.316 -14.677 1.00 78.56 230 VAL A CA 1
ATOM 1781 C C . VAL A 1 230 ? -0.073 4.583 -14.529 1.00 78.56 230 VAL A C 1
ATOM 1783 O O . VAL A 1 230 ? -0.888 4.677 -13.614 1.00 78.56 230 VAL A O 1
ATOM 1786 N N . LEU A 1 231 ? 0.056 5.543 -15.441 1.00 80.00 231 LEU A N 1
ATOM 1787 C CA . LEU A 1 231 ? -0.658 6.810 -15.350 1.00 80.00 231 LEU A CA 1
ATOM 1788 C C . LEU A 1 231 ? -2.176 6.636 -15.522 1.00 80.00 231 LEU A C 1
ATOM 1790 O O . LEU A 1 231 ? -2.942 7.095 -14.678 1.00 80.00 231 LEU A O 1
ATOM 1794 N N . PHE A 1 232 ? -2.617 5.958 -16.584 1.00 82.81 232 PHE A N 1
ATOM 1795 C CA . PHE A 1 232 ? -4.029 5.904 -16.973 1.00 82.81 232 PHE A CA 1
ATOM 1796 C C . PHE A 1 232 ? -4.823 4.771 -16.328 1.00 82.81 232 PHE A C 1
ATOM 1798 O O . PHE A 1 232 ? -6.003 4.967 -16.046 1.00 82.81 232 PHE A O 1
ATOM 1805 N N . LEU A 1 233 ? -4.216 3.613 -16.059 1.00 82.75 233 LEU A N 1
ATOM 1806 C CA . LEU A 1 233 ? -4.935 2.477 -15.467 1.00 82.75 233 LEU A CA 1
ATOM 1807 C C . LEU A 1 233 ? -4.766 2.385 -13.946 1.00 82.75 233 LEU A C 1
ATOM 1809 O O . LEU A 1 233 ? -5.629 1.814 -13.281 1.00 82.75 233 LEU A O 1
ATOM 1813 N N . ILE A 1 234 ? -3.697 2.958 -13.378 1.00 85.50 234 ILE A N 1
ATOM 1814 C CA . ILE A 1 234 ? -3.422 2.879 -11.933 1.00 85.50 234 ILE A CA 1
ATOM 1815 C C . ILE A 1 234 ? -3.657 4.234 -11.257 1.00 85.50 234 ILE A C 1
ATOM 1817 O O . ILE A 1 234 ? -4.511 4.341 -10.370 1.00 85.50 234 ILE A O 1
ATOM 1821 N N . MET A 1 235 ? -2.929 5.271 -11.678 1.00 87.00 235 MET A N 1
ATOM 1822 C CA . MET A 1 235 ? -2.881 6.556 -10.974 1.00 87.00 235 MET A CA 1
ATOM 1823 C C . MET A 1 235 ? -4.151 7.386 -11.163 1.00 87.00 235 MET A C 1
ATOM 1825 O O . MET A 1 235 ? -4.757 7.785 -10.172 1.00 87.00 235 MET A O 1
ATOM 1829 N N . LEU A 1 236 ? -4.614 7.600 -12.397 1.00 87.25 236 LEU A N 1
ATOM 1830 C CA . LEU A 1 236 ? -5.813 8.406 -12.660 1.00 87.25 236 LEU A CA 1
ATOM 1831 C C . LEU A 1 236 ? -7.069 7.844 -11.960 1.00 87.25 236 LEU A C 1
ATOM 1833 O O . LEU A 1 236 ? -7.719 8.591 -11.222 1.00 87.25 236 LEU A O 1
ATOM 1837 N N . PRO A 1 237 ? -7.385 6.534 -12.043 1.00 86.94 237 PRO A N 1
ATOM 1838 C CA . PRO A 1 237 ? -8.486 5.966 -11.269 1.00 86.94 237 PRO A CA 1
ATOM 1839 C C . PRO A 1 237 ? -8.274 6.067 -9.753 1.00 86.94 237 PRO A C 1
ATOM 1841 O O . PRO A 1 237 ? -9.241 6.123 -8.997 1.00 86.94 237 PRO A O 1
ATOM 1844 N N . ALA A 1 238 ? -7.029 6.063 -9.257 1.00 85.19 238 ALA A N 1
ATOM 1845 C CA . ALA A 1 238 ? -6.748 6.266 -7.829 1.00 85.19 238 ALA A CA 1
ATOM 1846 C C . ALA A 1 238 ? -7.040 7.702 -7.389 1.00 85.19 238 ALA A C 1
ATOM 1848 O O . ALA A 1 238 ? -7.731 7.903 -6.391 1.00 85.19 238 ALA A O 1
ATOM 1849 N N . MET A 1 239 ? -6.592 8.692 -8.157 1.00 86.25 239 MET A N 1
ATOM 1850 C CA . MET A 1 239 ? -6.794 10.110 -7.857 1.00 86.25 239 MET A CA 1
ATOM 1851 C C . MET A 1 239 ? -8.280 10.457 -7.727 1.00 86.25 239 MET A C 1
ATOM 1853 O O . MET A 1 239 ? -8.695 11.071 -6.744 1.00 86.25 239 MET A O 1
ATOM 1857 N N . PHE A 1 240 ? -9.103 9.971 -8.659 1.00 85.94 240 PHE A N 1
ATOM 1858 C CA . PHE A 1 240 ? -10.542 10.255 -8.683 1.00 85.94 240 PHE A CA 1
ATOM 1859 C C . PHE A 1 240 ? -11.402 9.230 -7.931 1.00 85.94 240 PHE A C 1
ATOM 1861 O O . PHE A 1 240 ? -12.619 9.366 -7.886 1.00 85.94 240 PHE A O 1
ATOM 1868 N N . GLY A 1 241 ? -10.793 8.204 -7.324 1.00 80.94 241 GLY A N 1
ATOM 1869 C CA . GLY A 1 241 ? -11.525 7.182 -6.566 1.00 80.94 241 GLY A CA 1
ATOM 1870 C C . GLY A 1 241 ? -12.409 6.280 -7.435 1.00 80.94 241 GLY A C 1
ATOM 1871 O O . GLY A 1 241 ? -13.325 5.642 -6.923 1.00 80.94 241 GLY A O 1
ATOM 1872 N N . LEU A 1 242 ? -12.136 6.210 -8.739 1.00 82.00 242 LEU A N 1
ATOM 1873 C CA . LEU A 1 242 ? -12.862 5.363 -9.679 1.00 82.00 242 LEU A CA 1
ATOM 1874 C C . LEU A 1 242 ? -12.427 3.902 -9.510 1.00 82.00 242 LEU A C 1
ATOM 1876 O O . LEU A 1 242 ? -11.236 3.598 -9.400 1.00 82.00 242 LEU A O 1
ATOM 1880 N N . SER A 1 243 ? -13.396 2.990 -9.499 1.00 76.50 243 SER A N 1
ATOM 1881 C CA . SER A 1 243 ? -13.156 1.548 -9.520 1.00 76.50 243 SER A CA 1
ATOM 1882 C C . SER A 1 243 ? -13.439 1.013 -10.919 1.00 76.50 243 SER A C 1
ATOM 1884 O O . SER A 1 243 ? -14.506 1.264 -11.469 1.00 76.50 243 SER A O 1
ATOM 1886 N N . LEU A 1 244 ? -12.508 0.238 -11.478 1.00 75.19 244 LEU A N 1
ATOM 1887 C CA . LEU A 1 244 ? -12.672 -0.429 -12.777 1.00 75.19 244 LEU A CA 1
ATOM 1888 C C . LEU A 1 244 ? -13.554 -1.694 -12.690 1.00 75.19 244 LEU A C 1
ATOM 1890 O O . LEU A 1 244 ? -13.635 -2.453 -13.648 1.00 75.19 244 LEU A O 1
ATOM 1894 N N . GLY A 1 245 ? -14.158 -1.986 -11.530 1.00 76.94 245 GLY A N 1
ATOM 1895 C CA . GLY A 1 245 ? -15.058 -3.132 -11.325 1.00 76.94 245 GLY A CA 1
ATOM 1896 C C . GLY A 1 245 ? -14.375 -4.504 -11.222 1.00 76.94 245 GLY A C 1
ATOM 1897 O O . GLY A 1 245 ? -14.952 -5.426 -10.651 1.00 76.94 245 GLY A O 1
ATOM 1898 N N . VAL A 1 246 ? -13.122 -4.628 -11.674 1.00 82.12 246 VAL A N 1
ATOM 1899 C CA . VAL A 1 246 ? -12.326 -5.872 -11.657 1.00 82.12 246 VAL A CA 1
ATOM 1900 C C . VAL A 1 246 ? -12.282 -6.524 -10.272 1.00 82.12 246 VAL A C 1
ATOM 1902 O O . VAL A 1 246 ? -12.507 -7.726 -10.149 1.00 82.12 246 VAL A O 1
ATOM 1905 N N . THR A 1 247 ? -12.049 -5.739 -9.215 1.00 81.75 247 THR A N 1
ATOM 1906 C CA . THR A 1 247 ? -12.000 -6.260 -7.841 1.00 81.75 247 THR A CA 1
ATOM 1907 C C . THR A 1 247 ? -13.336 -6.869 -7.419 1.00 81.75 247 THR A C 1
ATOM 1909 O O . THR A 1 247 ? -13.340 -7.906 -6.772 1.00 81.75 247 THR A O 1
ATOM 1912 N N . GLY A 1 248 ? -14.468 -6.281 -7.819 1.00 83.12 248 GLY A N 1
ATOM 1913 C CA . GLY A 1 248 ? -15.793 -6.808 -7.479 1.00 83.12 248 GLY A CA 1
ATOM 1914 C C . GLY A 1 248 ? -16.032 -8.190 -8.084 1.00 83.12 248 GLY A C 1
ATOM 1915 O O . GLY A 1 248 ? -16.398 -9.117 -7.366 1.00 83.12 248 GLY A O 1
ATOM 1916 N N . VAL A 1 249 ? -15.728 -8.349 -9.376 1.00 86.50 249 VAL A N 1
ATOM 1917 C CA . VAL A 1 249 ? -15.828 -9.640 -10.080 1.00 86.50 249 VAL A CA 1
ATOM 1918 C C . VAL A 1 249 ? -14.883 -10.676 -9.463 1.00 86.50 249 VAL A C 1
ATOM 1920 O O . VAL A 1 249 ? -15.275 -11.819 -9.236 1.00 86.50 249 VAL A O 1
ATOM 1923 N N . TYR A 1 250 ? -13.654 -10.272 -9.130 1.00 89.56 250 TYR A N 1
ATOM 1924 C CA . TYR A 1 250 ? -12.686 -11.137 -8.453 1.00 89.56 250 TYR A CA 1
ATOM 1925 C C . TYR A 1 250 ? -13.191 -11.625 -7.088 1.00 89.56 250 TYR A C 1
ATOM 1927 O O . TYR A 1 250 ? -13.119 -12.820 -6.807 1.00 89.56 250 TYR A O 1
ATOM 1935 N N . ILE A 1 251 ? -13.741 -10.733 -6.256 1.00 88.62 251 ILE A N 1
ATOM 1936 C CA . ILE A 1 251 ? -14.297 -11.102 -4.947 1.00 88.62 251 ILE A CA 1
ATOM 1937 C C . ILE A 1 251 ? -15.501 -12.033 -5.100 1.00 88.62 251 ILE A C 1
ATOM 1939 O O . ILE A 1 251 ? -15.565 -13.034 -4.395 1.00 88.62 251 ILE A O 1
ATOM 1943 N N . GLN A 1 252 ? -16.419 -11.761 -6.032 1.00 88.38 252 GLN A N 1
ATOM 1944 C CA . GLN A 1 252 ? -17.559 -12.647 -6.300 1.00 88.38 252 GLN A CA 1
ATOM 1945 C C . GLN A 1 252 ? -17.097 -14.051 -6.717 1.00 88.38 252 GLN A C 1
ATOM 1947 O O . GLN A 1 252 ? -17.575 -15.046 -6.174 1.00 88.38 252 GLN A O 1
ATOM 1952 N N . GLY A 1 253 ? -16.110 -14.136 -7.614 1.00 89.81 253 GLY A N 1
ATOM 1953 C CA . GLY A 1 253 ? -15.495 -15.408 -7.995 1.00 89.81 253 GLY A CA 1
ATOM 1954 C C . GLY A 1 253 ? -14.858 -16.134 -6.806 1.00 89.81 253 GLY A C 1
ATOM 1955 O O . GLY A 1 253 ? -15.064 -17.334 -6.635 1.00 89.81 253 GLY A O 1
ATOM 1956 N N . LEU A 1 254 ? -14.133 -15.411 -5.945 1.00 89.81 254 LEU A N 1
ATOM 1957 C CA . LEU A 1 254 ? -13.543 -15.981 -4.732 1.00 89.81 254 LEU A CA 1
ATOM 1958 C C . LEU A 1 254 ? -14.593 -16.510 -3.756 1.00 89.81 254 LEU A C 1
ATOM 1960 O O . LEU A 1 254 ? -14.401 -17.601 -3.231 1.00 89.81 254 LEU A O 1
ATOM 1964 N N . VAL A 1 255 ? -15.684 -15.776 -3.520 1.00 88.62 255 VAL A N 1
ATOM 1965 C CA . VAL A 1 255 ? -16.777 -16.226 -2.640 1.00 88.62 255 VAL A CA 1
ATOM 1966 C C . VAL A 1 255 ? -17.306 -17.572 -3.115 1.00 88.62 255 VAL A C 1
ATOM 1968 O O . VAL A 1 255 ? -17.310 -18.522 -2.337 1.00 88.62 255 VAL A O 1
ATOM 1971 N N . HIS A 1 256 ? -17.636 -17.696 -4.403 1.00 88.31 256 HIS A N 1
ATOM 1972 C CA . HIS A 1 256 ? -18.125 -18.956 -4.964 1.00 88.31 256 HIS A CA 1
ATOM 1973 C C . HIS A 1 256 ? -17.128 -20.112 -4.800 1.00 88.31 256 HIS A C 1
ATOM 1975 O O . HIS A 1 256 ? -17.526 -21.229 -4.467 1.00 88.31 256 HIS A O 1
ATOM 1981 N N . ILE A 1 257 ? -15.830 -19.859 -4.993 1.00 87.06 257 ILE A N 1
ATOM 1982 C CA . ILE A 1 257 ? -14.780 -20.874 -4.817 1.00 87.06 257 ILE A CA 1
ATOM 1983 C C . ILE A 1 257 ? -14.659 -21.295 -3.344 1.00 87.06 257 ILE A C 1
ATOM 1985 O O . ILE A 1 257 ? -14.571 -22.488 -3.049 1.00 87.06 257 ILE A O 1
ATOM 1989 N N . LEU A 1 258 ? -14.646 -20.333 -2.419 1.00 85.12 258 LEU A N 1
ATOM 1990 C CA . LEU A 1 258 ? -14.485 -20.584 -0.985 1.00 85.12 258 LEU A CA 1
ATOM 1991 C C . LEU A 1 258 ? -15.714 -21.275 -0.381 1.00 85.12 258 LEU A C 1
ATOM 1993 O O . LEU A 1 258 ? -15.562 -22.192 0.428 1.00 85.12 258 LEU A O 1
ATOM 1997 N N . GLU A 1 259 ? -16.921 -20.896 -0.798 1.00 85.19 259 GLU A N 1
ATOM 1998 C CA . GLU A 1 259 ? -18.167 -21.564 -0.409 1.00 85.19 259 GLU A CA 1
ATOM 1999 C C . GLU A 1 259 ? -18.201 -23.005 -0.921 1.00 85.19 259 GLU A C 1
ATOM 2001 O O . GLU A 1 259 ? -18.458 -23.929 -0.147 1.00 85.19 259 GLU A O 1
ATOM 2006 N N . TRP A 1 260 ? -17.852 -23.221 -2.195 1.00 85.25 260 TRP A N 1
ATOM 2007 C CA . TRP A 1 260 ? -17.738 -24.564 -2.764 1.00 85.25 260 TRP A CA 1
ATOM 2008 C C . TRP A 1 260 ? -16.735 -25.428 -1.987 1.00 85.25 260 TRP A C 1
ATOM 2010 O O . TRP A 1 260 ? -17.046 -26.569 -1.638 1.00 85.25 260 TRP A O 1
ATOM 2020 N N . ALA A 1 261 ? -15.554 -24.888 -1.670 1.00 80.31 261 ALA A N 1
ATOM 2021 C CA . ALA A 1 261 ? -14.536 -25.599 -0.900 1.00 80.31 261 ALA A CA 1
ATOM 2022 C C . ALA A 1 261 ? -15.030 -25.933 0.517 1.00 80.31 261 ALA A C 1
ATOM 2024 O O . ALA A 1 261 ? -14.856 -27.059 0.982 1.00 80.31 261 ALA A O 1
ATOM 2025 N N . THR A 1 262 ? -15.706 -24.990 1.177 1.00 80.00 262 THR A N 1
ATOM 2026 C CA . THR A 1 262 ? -16.255 -25.170 2.529 1.00 80.00 262 THR A CA 1
ATOM 2027 C C . THR A 1 262 ? -17.311 -26.274 2.569 1.00 80.00 262 THR A C 1
ATOM 2029 O O . THR A 1 262 ? -17.202 -27.188 3.387 1.00 80.00 262 THR A O 1
ATOM 2032 N N . LEU A 1 263 ? -18.282 -26.255 1.648 1.00 81.56 263 LEU A N 1
ATOM 2033 C CA . LEU A 1 263 ? -19.328 -27.283 1.551 1.00 81.56 263 LEU A CA 1
ATOM 2034 C C . LEU A 1 263 ? -18.748 -28.683 1.311 1.00 81.56 263 LEU A C 1
ATOM 2036 O O . LEU A 1 263 ? -19.254 -29.681 1.823 1.00 81.56 263 LEU A O 1
ATOM 2040 N N . ARG A 1 264 ? -17.671 -28.777 0.523 1.00 79.88 264 ARG A N 1
ATOM 2041 C CA . ARG A 1 264 ? -16.980 -30.047 0.264 1.00 79.88 264 ARG A CA 1
ATOM 2042 C C . ARG A 1 264 ? -16.298 -30.591 1.512 1.00 79.88 264 ARG A C 1
ATOM 2044 O O . ARG A 1 264 ? -16.418 -31.782 1.776 1.00 79.88 264 ARG A O 1
ATOM 2051 N N . ILE A 1 265 ? -15.630 -29.731 2.274 1.00 74.31 265 ILE A N 1
ATOM 2052 C CA . ILE A 1 265 ? -14.975 -30.114 3.529 1.00 74.31 265 ILE A CA 1
ATOM 2053 C C . ILE A 1 265 ? -16.006 -30.592 4.543 1.00 74.31 265 ILE A C 1
ATOM 2055 O O . ILE A 1 265 ? -15.793 -31.627 5.164 1.00 74.31 265 ILE A O 1
ATOM 2059 N N . GLN A 1 266 ? -17.128 -29.880 4.679 1.00 77.12 266 GLN A N 1
ATOM 2060 C CA . GLN A 1 266 ? -18.223 -30.285 5.563 1.00 77.12 266 GLN A CA 1
ATOM 2061 C C . GLN A 1 266 ? -18.744 -31.676 5.195 1.00 77.12 266 GLN A C 1
ATOM 2063 O O . GLN A 1 266 ? -18.781 -32.550 6.053 1.00 77.12 266 GLN A O 1
ATOM 2068 N N . ARG A 1 267 ? -19.008 -31.933 3.907 1.00 77.88 267 ARG A N 1
ATOM 2069 C CA . ARG A 1 267 ? -19.448 -33.253 3.428 1.00 77.88 267 ARG A CA 1
ATOM 2070 C C . ARG A 1 267 ? -18.418 -34.362 3.674 1.00 77.88 267 ARG A C 1
ATOM 2072 O O . ARG A 1 267 ? -18.788 -35.467 4.051 1.00 77.88 267 ARG A O 1
ATOM 2079 N N . GLU A 1 268 ? -17.132 -34.095 3.438 1.00 71.56 268 GLU A N 1
ATOM 2080 C CA . GLU A 1 268 ? -16.056 -35.070 3.688 1.00 71.56 268 GLU A CA 1
ATOM 2081 C C . GLU A 1 268 ? -15.900 -35.351 5.196 1.00 71.56 268 GLU A C 1
ATOM 2083 O O . GLU A 1 268 ? -15.654 -36.491 5.586 1.00 71.56 268 GLU A O 1
ATOM 2088 N N . ARG A 1 269 ? -16.133 -34.348 6.054 1.00 68.25 269 ARG A N 1
ATOM 2089 C CA . ARG A 1 269 ? -16.114 -34.481 7.519 1.00 68.25 269 ARG A CA 1
ATOM 2090 C C . ARG A 1 269 ? -17.328 -35.252 8.046 1.00 68.25 269 ARG A C 1
ATOM 2092 O O . ARG A 1 269 ? -17.159 -36.140 8.872 1.00 68.25 269 ARG A O 1
ATOM 2099 N N . GLU A 1 270 ? -18.518 -34.991 7.508 1.00 68.38 270 GLU A N 1
ATOM 2100 C CA . GLU A 1 270 ? -19.734 -35.774 7.775 1.00 68.38 270 GLU A CA 1
ATOM 2101 C C . GLU A 1 270 ? -19.545 -37.248 7.384 1.00 68.38 270 GLU A C 1
ATOM 2103 O O . GLU A 1 270 ? -19.897 -38.141 8.148 1.00 68.38 270 GLU A O 1
ATOM 2108 N N . GLN A 1 271 ? -18.901 -37.532 6.248 1.00 64.19 271 GLN A N 1
ATOM 2109 C CA . GLN A 1 271 ? -18.589 -38.907 5.833 1.00 64.19 271 GLN A CA 1
ATOM 2110 C C . GLN A 1 271 ? -17.546 -39.599 6.728 1.00 64.19 271 GLN A C 1
ATOM 2112 O O . GLN A 1 271 ? -17.556 -40.824 6.833 1.00 64.19 271 GLN A O 1
ATOM 2117 N N . GLN A 1 272 ? -16.657 -38.841 7.377 1.00 59.56 272 GLN A N 1
ATOM 2118 C CA . GLN A 1 272 ? -15.661 -39.364 8.321 1.00 59.56 272 GLN A CA 1
ATOM 2119 C C . GLN A 1 272 ? -16.186 -39.478 9.765 1.00 59.56 272 GLN A C 1
ATOM 2121 O O . GLN A 1 272 ? -15.566 -40.169 10.572 1.00 59.56 272 GLN A O 1
ATOM 2126 N N . SER A 1 273 ? -17.338 -38.875 10.089 1.00 48.69 273 SER A N 1
ATOM 2127 C CA . SER A 1 273 ? -17.946 -38.828 11.435 1.00 48.69 273 SER A CA 1
ATOM 2128 C C . SER A 1 273 ? -18.557 -40.153 11.943 1.00 48.69 273 SER A C 1
ATOM 2130 O O . SER A 1 273 ? -19.466 -40.165 12.765 1.00 48.69 273 SER A O 1
ATOM 2132 N N . GLY A 1 274 ? -18.024 -41.296 11.499 1.00 45.66 274 GLY A N 1
ATOM 2133 C CA . GLY A 1 274 ? -18.223 -42.603 12.141 1.00 45.66 274 GLY A CA 1
ATOM 2134 C C . GLY A 1 274 ? -17.244 -42.882 13.294 1.00 45.66 274 GLY A C 1
ATOM 2135 O O . GLY A 1 274 ? -17.237 -43.986 13.833 1.00 45.66 274 GLY A O 1
ATOM 2136 N N . VAL A 1 275 ? -16.393 -41.916 13.654 1.00 40.59 275 VAL A N 1
ATOM 2137 C CA . VAL A 1 275 ? -15.371 -42.019 14.709 1.00 40.59 275 VAL A CA 1
ATOM 2138 C C . VAL A 1 275 ? -15.536 -40.826 15.661 1.00 40.59 275 VAL A C 1
ATOM 2140 O O . VAL A 1 275 ? -15.678 -39.710 15.160 1.00 40.59 275 VAL A O 1
ATOM 2143 N N . PRO A 1 276 ? -15.526 -41.016 16.998 1.00 37.50 276 PRO A N 1
ATOM 2144 C CA . PRO A 1 276 ? -15.663 -39.913 17.948 1.00 37.50 276 PRO A CA 1
ATOM 2145 C C . PRO A 1 276 ? -14.570 -38.862 17.733 1.00 37.50 276 PRO A C 1
ATOM 2147 O O . PRO A 1 276 ? -13.387 -39.205 17.647 1.00 37.50 276 PRO A O 1
ATOM 2150 N N . ASP A 1 277 ? -14.969 -37.592 17.650 1.00 35.16 277 ASP A N 1
ATOM 2151 C CA . ASP A 1 277 ? -14.037 -36.468 17.600 1.00 35.16 277 ASP A CA 1
ATOM 2152 C C . ASP A 1 277 ? -13.122 -36.496 18.843 1.00 35.16 277 ASP A C 1
ATOM 2154 O O . ASP A 1 277 ? -13.609 -36.649 19.968 1.00 35.16 277 ASP A O 1
ATOM 2158 N N . PRO A 1 278 ? -11.794 -36.341 18.692 1.00 36.00 278 PRO A N 1
ATOM 2159 C CA . PRO A 1 278 ? -10.940 -36.002 19.822 1.00 36.00 278 PRO A CA 1
ATOM 2160 C C . PRO A 1 278 ? -11.373 -34.635 20.364 1.00 36.00 278 PRO A C 1
ATOM 2162 O O . PRO A 1 278 ? -11.687 -33.747 19.569 1.00 36.00 278 PRO A O 1
ATOM 2165 N N . LEU A 1 279 ? -11.364 -34.478 21.695 1.00 33.94 279 LEU A N 1
ATOM 2166 C CA . LEU A 1 279 ? -11.712 -33.233 22.388 1.00 33.94 279 LEU A CA 1
ATOM 2167 C C . LEU A 1 279 ? -11.150 -31.991 21.662 1.00 33.94 279 LEU A C 1
ATOM 2169 O O . LEU A 1 279 ? -9.989 -32.016 21.233 1.00 33.94 279 LEU A O 1
ATOM 2173 N N . PRO A 1 280 ? -11.923 -30.893 21.557 1.00 37.75 280 PRO A N 1
ATOM 2174 C CA . PRO A 1 280 ? -11.416 -29.648 21.007 1.00 37.75 280 PRO A CA 1
ATOM 2175 C C . PRO A 1 280 ? -10.256 -29.156 21.878 1.00 37.75 280 PRO A C 1
ATOM 2177 O O . PRO A 1 280 ? -10.436 -28.826 23.048 1.00 37.75 280 PRO A O 1
ATOM 2180 N N . ASN A 1 281 ? -9.058 -29.076 21.303 1.00 44.16 281 ASN A N 1
ATOM 2181 C CA . ASN A 1 281 ? -7.997 -28.254 21.870 1.00 44.16 281 ASN A CA 1
ATOM 2182 C C . ASN A 1 281 ? -8.440 -26.793 21.727 1.00 44.16 281 ASN A C 1
ATOM 2184 O O . ASN A 1 281 ? -8.255 -26.220 20.657 1.00 44.16 281 ASN A O 1
ATOM 2188 N N . GLY A 1 282 ? -9.043 -26.210 22.765 1.00 42.84 282 GLY A N 1
ATOM 2189 C CA . GLY A 1 282 ? -9.208 -24.756 22.821 1.00 42.84 282 GLY A CA 1
ATOM 2190 C C . GLY A 1 282 ? -10.335 -24.196 23.680 1.00 42.84 282 GLY A C 1
ATOM 2191 O O . GLY A 1 282 ? -10.304 -23.001 23.942 1.00 42.84 282 GLY A O 1
ATOM 2192 N N . ILE A 1 283 ? -11.313 -24.993 24.115 1.00 40.53 283 ILE A N 1
ATOM 2193 C CA . ILE A 1 283 ? -12.322 -24.537 25.082 1.00 40.53 283 ILE A CA 1
ATOM 2194 C C . ILE A 1 283 ? -12.683 -25.727 25.956 1.00 40.53 283 ILE A C 1
ATOM 2196 O O . ILE A 1 283 ? -13.233 -26.716 25.465 1.00 40.53 283 ILE A O 1
ATOM 2200 N N . ILE A 1 284 ? -12.376 -25.643 27.245 1.00 43.50 284 ILE A N 1
ATOM 2201 C CA . ILE A 1 284 ? -12.892 -26.611 28.202 1.00 43.50 284 ILE A CA 1
ATOM 2202 C C . ILE A 1 284 ? -14.352 -26.234 28.415 1.00 43.50 284 ILE A C 1
ATOM 2204 O O . ILE A 1 284 ? -14.663 -25.152 28.913 1.00 43.50 284 ILE A O 1
ATOM 2208 N N . GLU A 1 285 ? -15.274 -27.095 27.978 1.00 37.84 285 GLU A N 1
ATOM 2209 C CA . GLU A 1 285 ? -16.694 -26.916 28.269 1.00 37.84 285 GLU A CA 1
ATOM 2210 C C . GLU A 1 285 ? -16.871 -26.866 29.790 1.00 37.84 285 GLU A C 1
ATOM 2212 O O . GLU A 1 285 ? -16.890 -27.890 30.478 1.00 37.84 285 GLU A O 1
ATOM 2217 N N . ARG A 1 286 ? -17.012 -25.651 30.334 1.00 45.03 286 ARG A N 1
ATOM 2218 C CA . ARG A 1 286 ? -17.520 -25.462 31.688 1.00 45.03 286 ARG A CA 1
ATOM 2219 C C . ARG A 1 286 ? -18.922 -26.046 31.709 1.00 45.03 286 ARG A C 1
ATOM 2221 O O . ARG A 1 286 ? -19.873 -25.418 31.247 1.00 45.03 286 ARG A O 1
ATOM 2228 N N . GLY A 1 287 ? -19.069 -27.231 32.293 1.00 43.66 287 GLY A N 1
ATOM 2229 C CA . GLY A 1 287 ? -20.365 -27.651 32.800 1.00 43.66 287 GLY A CA 1
ATOM 2230 C C . GLY A 1 287 ? -20.835 -26.559 33.756 1.00 43.66 287 GLY A C 1
ATOM 2231 O O . GLY A 1 287 ? -20.181 -26.327 34.768 1.00 43.66 287 GLY A O 1
ATOM 2232 N N . GLY A 1 288 ? -21.908 -25.847 33.404 1.00 42.75 288 GLY A N 1
ATOM 2233 C CA . GLY A 1 288 ? -22.480 -24.732 34.168 1.00 42.75 288 GLY A CA 1
ATOM 2234 C C . GLY A 1 288 ? -23.123 -25.159 35.491 1.00 42.75 288 GLY A C 1
ATOM 2235 O O . GLY A 1 288 ? -24.239 -24.749 35.789 1.00 42.75 288 GLY A O 1
ATOM 2236 N N . GLY A 1 289 ? -22.449 -26.025 36.246 1.00 54.28 289 GLY A N 1
ATOM 2237 C CA . GLY A 1 289 ? -22.838 -26.473 37.572 1.00 54.28 289 GLY A CA 1
ATOM 2238 C C . GLY A 1 289 ? -22.230 -25.593 38.656 1.00 54.28 289 GLY A C 1
ATOM 2239 O O . GLY A 1 289 ? -21.228 -24.901 38.457 1.00 54.28 289 GLY A O 1
ATOM 2240 N N . SER A 1 290 ? -22.841 -25.623 39.833 1.00 58.31 290 SER A N 1
ATOM 2241 C CA . SER A 1 290 ? -22.303 -24.946 41.012 1.00 58.31 290 SER A CA 1
ATOM 2242 C C . SER A 1 290 ? -20.933 -25.523 41.404 1.00 58.31 290 SER A C 1
ATOM 2244 O O . SER A 1 290 ? -20.636 -26.694 41.164 1.00 58.31 290 SER A O 1
ATOM 2246 N N . MET A 1 291 ? -20.096 -24.731 42.084 1.00 60.69 291 MET A N 1
ATOM 2247 C CA . MET A 1 291 ? -18.799 -25.185 42.624 1.00 60.69 291 MET A CA 1
ATOM 2248 C C . MET A 1 291 ? -18.935 -26.458 43.485 1.00 60.69 291 MET A C 1
ATOM 2250 O O . MET A 1 291 ? -18.029 -27.284 43.549 1.00 60.69 291 MET A O 1
ATOM 2254 N N . GLN A 1 292 ? -20.103 -26.641 44.104 1.00 62.41 292 GLN A N 1
ATOM 2255 C CA . GLN A 1 292 ? -20.445 -27.785 44.939 1.00 62.41 292 GLN A CA 1
ATOM 2256 C C . GLN A 1 292 ? -20.728 -29.057 44.118 1.00 62.41 292 GLN A C 1
ATOM 2258 O O . GLN A 1 292 ? -20.350 -30.148 44.540 1.00 62.41 292 GLN A O 1
ATOM 2263 N N . GLU A 1 293 ? -21.304 -28.929 42.919 1.00 64.38 293 GLU A N 1
ATOM 2264 C CA . GLU A 1 293 ? -21.478 -30.041 41.969 1.00 64.38 293 GLU A CA 1
ATOM 2265 C C . GLU A 1 293 ? -20.157 -30.465 41.321 1.00 64.38 293 GLU A C 1
ATOM 2267 O O . GLU A 1 293 ? -19.930 -31.659 41.126 1.00 64.38 293 GLU A O 1
ATOM 2272 N N . GLY A 1 294 ? -19.269 -29.511 41.018 1.00 64.44 294 GLY A N 1
ATOM 2273 C CA . GLY A 1 294 ? -17.943 -29.799 40.456 1.00 64.44 294 GLY A CA 1
ATOM 2274 C C . GLY A 1 294 ? -17.075 -30.632 41.404 1.00 64.44 294 GLY A C 1
ATOM 2275 O O . GLY A 1 294 ? -16.526 -31.661 41.011 1.00 64.44 294 GLY A O 1
ATOM 2276 N N . VAL A 1 295 ? -17.041 -30.246 42.684 1.00 66.56 295 VAL A N 1
ATOM 2277 C CA . VAL A 1 295 ? -16.372 -31.012 43.749 1.00 66.56 295 VAL A CA 1
ATOM 2278 C C . VAL A 1 295 ? -17.090 -32.346 44.011 1.00 66.56 295 VAL A C 1
ATOM 2280 O O . VAL A 1 295 ? -16.439 -33.371 44.211 1.00 66.56 295 VAL A O 1
ATOM 2283 N N . GLY A 1 296 ? -18.427 -32.366 43.952 1.00 64.38 296 GLY A N 1
ATOM 2284 C CA . GLY A 1 296 ? -19.236 -33.580 44.106 1.00 64.38 296 GLY A CA 1
ATOM 2285 C C . GLY A 1 296 ? -18.958 -34.647 43.041 1.00 64.38 296 GLY A C 1
ATOM 2286 O O . GLY A 1 296 ? -18.819 -35.819 43.380 1.00 64.38 296 GLY A O 1
ATOM 2287 N N . ARG A 1 297 ? -18.781 -34.255 41.770 1.00 65.06 297 ARG A N 1
ATOM 2288 C CA . ARG A 1 297 ? -18.449 -35.183 40.668 1.00 65.06 297 ARG A CA 1
ATOM 2289 C C . ARG A 1 297 ? -17.122 -35.917 40.871 1.00 65.06 297 ARG A C 1
ATOM 2291 O O . ARG A 1 297 ? -17.018 -37.080 40.496 1.00 65.06 297 ARG A O 1
ATOM 2298 N N . LEU A 1 298 ? -16.126 -35.264 41.470 1.00 61.97 298 LEU A N 1
ATOM 2299 C CA . LEU A 1 298 ? -14.817 -35.869 41.752 1.00 61.97 298 LEU A CA 1
ATOM 2300 C C . LEU A 1 298 ? -14.830 -36.800 42.971 1.00 61.97 298 LEU A C 1
ATOM 2302 O O . LEU A 1 298 ? -13.973 -37.675 43.072 1.00 61.97 298 LEU A O 1
ATOM 2306 N N . ARG A 1 299 ? -15.801 -36.641 43.880 1.00 63.00 299 ARG A N 1
ATOM 2307 C CA . ARG A 1 299 ? -15.977 -37.520 45.048 1.00 63.00 299 ARG A CA 1
ATOM 2308 C C . ARG A 1 299 ? -16.653 -38.858 44.706 1.00 63.00 299 ARG A C 1
ATOM 2310 O O . ARG A 1 299 ? -16.550 -39.789 45.502 1.00 63.00 299 ARG A O 1
ATOM 2317 N N . GLY A 1 300 ? -17.269 -38.986 43.526 1.00 59.66 300 GLY A N 1
ATOM 2318 C CA . GLY A 1 300 ? -18.024 -40.178 43.118 1.00 59.66 300 GLY A CA 1
ATOM 2319 C C . GLY A 1 300 ? -19.296 -40.405 43.952 1.00 59.66 300 GLY A C 1
ATOM 2320 O O . GLY A 1 300 ? -19.582 -39.653 44.880 1.00 59.66 300 GLY A O 1
ATOM 2321 N N . ASP A 1 301 ? -20.050 -41.463 43.636 1.00 52.00 301 ASP A N 1
ATOM 2322 C CA . ASP A 1 301 ? -21.368 -41.817 44.217 1.00 52.00 301 ASP A CA 1
ATOM 2323 C C . ASP A 1 301 ? -21.315 -42.315 45.690 1.00 52.00 301 ASP A C 1
ATOM 2325 O O . ASP A 1 301 ? -22.168 -43.071 46.156 1.00 52.00 301 ASP A O 1
ATOM 2329 N N . GLY A 1 302 ? -20.278 -41.936 46.444 1.00 55.03 302 GLY A N 1
ATOM 2330 C CA . GLY A 1 302 ? -20.094 -42.317 47.846 1.00 55.03 302 GLY A CA 1
ATOM 2331 C C . GLY A 1 302 ? -20.972 -41.494 48.802 1.00 55.03 302 GLY A C 1
ATOM 2332 O O . GLY A 1 302 ? -21.198 -40.306 48.561 1.00 55.03 302 GLY A O 1
ATOM 2333 N N . PRO A 1 303 ? -21.465 -42.082 49.912 1.00 49.69 303 PRO A N 1
ATOM 2334 C CA . PRO A 1 303 ? -22.403 -41.412 50.806 1.0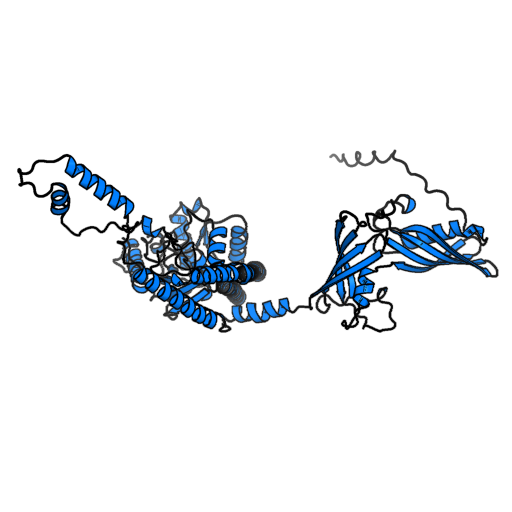0 49.69 303 PRO A CA 1
ATOM 2335 C C . PRO A 1 303 ? -21.761 -40.178 51.466 1.00 49.69 303 PRO A C 1
ATOM 2337 O O . PRO A 1 303 ? -20.552 -40.169 51.712 1.00 49.69 303 PRO A O 1
ATOM 2340 N N . PRO A 1 304 ? -22.550 -39.138 51.798 1.00 50.25 304 PRO A N 1
ATOM 2341 C CA . PRO A 1 304 ? -22.031 -37.882 52.320 1.00 50.25 304 PRO A CA 1
ATOM 2342 C C . PRO A 1 304 ? -21.552 -38.065 53.764 1.00 50.25 304 PRO A C 1
ATOM 2344 O O . PRO A 1 304 ? -22.285 -37.822 54.721 1.00 50.25 304 PRO A O 1
ATOM 2347 N N . THR A 1 305 ? -20.303 -38.483 53.955 1.00 50.06 305 THR A N 1
ATOM 2348 C CA . THR A 1 305 ? -19.642 -38.359 55.256 1.00 50.06 305 THR A CA 1
ATOM 2349 C C . THR A 1 305 ? -19.320 -36.884 55.470 1.00 50.06 305 THR A C 1
ATOM 2351 O O . THR A 1 305 ? -18.459 -36.315 54.800 1.00 50.06 305 THR A O 1
ATOM 2354 N N . GLY A 1 306 ? -20.118 -36.266 56.341 1.00 53.69 306 GLY A N 1
ATOM 2355 C CA . GLY A 1 306 ? -20.260 -34.829 56.557 1.00 53.69 306 GLY A CA 1
ATOM 2356 C C . GLY A 1 306 ? -18.996 -33.986 56.416 1.00 53.69 306 GLY A C 1
ATOM 2357 O O . GLY A 1 306 ? -17.999 -34.248 57.076 1.00 53.69 306 GLY A O 1
ATOM 2358 N N . GLY A 1 307 ? -19.091 -32.934 55.596 1.00 57.84 307 GLY A N 1
ATOM 2359 C CA . GLY A 1 307 ? -18.333 -31.678 55.698 1.00 57.84 307 GLY A CA 1
ATOM 2360 C C . GLY A 1 307 ? -16.800 -31.725 55.683 1.00 57.84 307 GLY A C 1
ATOM 2361 O O . GLY A 1 307 ? -16.179 -30.672 55.775 1.00 57.84 307 GLY A O 1
ATOM 2362 N N . LEU A 1 308 ? -16.178 -32.897 55.582 1.00 60.75 308 LEU A N 1
ATOM 2363 C CA . LEU A 1 308 ? -14.735 -33.045 55.706 1.00 60.75 308 LEU A CA 1
ATOM 2364 C C . LEU A 1 308 ? -14.053 -32.784 54.358 1.00 60.75 308 LEU A C 1
ATOM 2366 O O . LEU A 1 308 ? -14.484 -33.255 53.301 1.00 60.75 308 LEU A O 1
ATOM 2370 N N . PHE A 1 309 ? -13.002 -31.972 54.422 1.00 64.69 309 PHE A N 1
ATOM 2371 C CA . PHE A 1 309 ? -12.094 -31.655 53.325 1.00 64.69 309 PHE A CA 1
ATOM 2372 C C . PHE A 1 309 ? -11.381 -32.925 52.840 1.00 64.69 309 PHE A C 1
ATOM 2374 O O . PHE A 1 309 ? -10.805 -33.652 53.651 1.00 64.69 309 PHE A O 1
ATOM 2381 N N . SER A 1 310 ? -11.397 -33.175 51.528 1.00 68.81 310 SER A N 1
ATOM 2382 C CA . SER A 1 310 ? -10.589 -34.216 50.889 1.00 68.81 310 SER A CA 1
ATOM 2383 C C . SER A 1 310 ? -9.440 -33.573 50.121 1.00 68.81 310 SER A C 1
ATOM 2385 O O . SER A 1 310 ? -9.624 -32.567 49.439 1.00 68.81 310 SER A O 1
ATOM 2387 N N . LEU A 1 311 ? -8.255 -34.187 50.153 1.00 70.25 311 LEU A N 1
ATOM 2388 C CA . LEU A 1 311 ? -7.104 -33.718 49.373 1.00 70.25 311 LEU A CA 1
ATOM 2389 C C . LEU A 1 311 ? -7.407 -33.684 47.857 1.00 70.25 311 LEU A C 1
ATOM 2391 O O . LEU A 1 311 ? -6.848 -32.862 47.136 1.00 70.25 311 LEU A O 1
ATOM 2395 N N . SER A 1 312 ? -8.328 -34.531 47.375 1.00 70.88 312 SER A N 1
ATOM 2396 C CA . SER A 1 312 ? -8.811 -34.525 45.984 1.00 70.88 312 SER A CA 1
ATOM 2397 C C . SER A 1 312 ? -9.542 -33.235 45.601 1.00 70.88 312 SER A C 1
ATOM 2399 O O . SER A 1 312 ? -9.522 -32.850 44.435 1.00 70.88 312 SER A O 1
ATOM 2401 N N . ASP A 1 313 ? -10.144 -32.534 46.565 1.00 75.94 313 ASP A N 1
ATOM 2402 C CA . ASP A 1 313 ? -10.836 -31.267 46.315 1.00 75.94 313 ASP A CA 1
ATOM 2403 C C . ASP A 1 313 ? -9.829 -30.171 45.909 1.00 75.94 313 ASP A C 1
ATOM 2405 O O . ASP A 1 313 ? -10.152 -29.288 45.119 1.00 75.94 313 ASP A O 1
ATOM 2409 N N . ALA A 1 314 ? -8.573 -30.249 46.373 1.00 79.00 314 ALA A N 1
ATOM 2410 C CA . ALA A 1 314 ? -7.513 -29.329 45.956 1.00 79.00 314 ALA A CA 1
ATOM 2411 C C . ALA A 1 314 ? -7.140 -29.496 44.471 1.00 79.00 314 ALA A C 1
ATOM 2413 O O . ALA A 1 314 ? -6.820 -28.509 43.808 1.00 79.00 314 ALA A O 1
ATOM 2414 N N . LEU A 1 315 ? -7.225 -30.720 43.930 1.00 77.31 315 LEU A N 1
ATOM 2415 C CA . LEU A 1 315 ? -6.987 -30.984 42.507 1.00 77.31 315 LEU A CA 1
ATOM 2416 C C . LEU A 1 315 ? -8.070 -30.348 41.630 1.00 77.31 315 LEU A C 1
ATOM 2418 O O . LEU A 1 315 ? -7.733 -29.821 40.576 1.00 77.31 315 LEU A O 1
ATOM 2422 N N . PHE A 1 316 ? -9.328 -30.312 42.088 1.00 79.06 316 PHE A N 1
ATOM 2423 C CA . PHE A 1 316 ? -10.406 -29.595 41.396 1.00 79.06 316 PHE A CA 1
ATOM 2424 C C . PHE A 1 316 ? -10.096 -28.103 41.257 1.00 79.06 316 PHE A C 1
ATOM 2426 O O . PHE A 1 316 ? -10.212 -27.547 40.167 1.00 79.06 316 PHE A O 1
ATOM 2433 N N . PHE A 1 317 ? -9.677 -27.449 42.345 1.00 80.50 317 PHE A N 1
ATOM 2434 C CA . PHE A 1 317 ? -9.343 -26.023 42.318 1.00 80.50 317 PHE A CA 1
ATOM 2435 C C . PHE A 1 317 ? -8.072 -25.737 41.519 1.00 80.50 317 PHE A C 1
ATOM 2437 O O . PHE A 1 317 ? -8.013 -24.729 40.820 1.00 80.50 317 PHE A O 1
ATOM 2444 N N . TYR A 1 318 ? -7.075 -26.622 41.586 1.00 80.94 318 TYR A N 1
ATOM 2445 C CA . TYR A 1 318 ? -5.864 -26.512 40.776 1.00 80.94 318 TYR A CA 1
ATOM 2446 C C . TYR A 1 318 ? -6.171 -26.654 39.284 1.00 80.94 318 TYR A C 1
ATOM 2448 O O . TYR A 1 318 ? -5.743 -25.816 38.496 1.00 80.94 318 TYR A O 1
ATOM 2456 N N . GLN A 1 319 ? -6.961 -27.665 38.911 1.00 79.00 319 GLN A N 1
ATOM 2457 C CA . GLN A 1 319 ? -7.453 -27.854 37.552 1.00 79.00 319 GLN A CA 1
ATOM 2458 C C . GLN A 1 319 ? -8.256 -26.628 37.118 1.00 79.00 319 GLN A C 1
ATOM 2460 O O . GLN A 1 319 ? -7.816 -25.924 36.227 1.00 79.00 319 GLN A O 1
ATOM 2465 N N . THR A 1 320 ? -9.341 -26.279 37.811 1.00 78.44 320 THR A N 1
ATOM 2466 C CA . THR A 1 320 ? -10.195 -25.126 37.462 1.00 78.44 320 THR A CA 1
ATOM 2467 C C . THR A 1 320 ? -9.407 -23.812 37.379 1.00 78.44 320 THR A C 1
ATOM 2469 O O . THR A 1 320 ? -9.694 -22.960 36.536 1.00 78.44 320 THR A O 1
ATOM 2472 N N . GLY A 1 321 ? -8.402 -23.632 38.242 1.00 81.00 321 GLY A N 1
ATOM 2473 C CA . GLY A 1 321 ? -7.492 -22.490 38.218 1.00 81.00 321 GLY A CA 1
ATOM 2474 C C . GLY A 1 321 ? -6.605 -22.476 36.974 1.00 81.00 321 GLY A C 1
ATOM 2475 O O . GLY A 1 321 ? -6.539 -21.455 36.298 1.00 81.00 321 GLY A O 1
ATOM 2476 N N . LEU A 1 322 ? -5.974 -23.604 36.632 1.00 79.25 322 LEU A N 1
ATOM 2477 C CA . LEU A 1 322 ? -5.211 -23.749 35.390 1.00 79.25 322 LEU A CA 1
ATOM 2478 C C . LEU A 1 322 ? -6.094 -23.573 34.155 1.00 79.25 322 LEU A C 1
ATOM 2480 O O . LEU A 1 322 ? -5.711 -22.845 33.249 1.00 79.25 322 LEU A O 1
ATOM 2484 N N . GLU A 1 323 ? -7.277 -24.180 34.133 1.00 74.00 323 GLU A N 1
ATOM 2485 C CA . GLU A 1 323 ? -8.255 -24.041 33.053 1.00 74.00 323 GLU A CA 1
ATOM 2486 C C . GLU A 1 323 ? -8.665 -22.579 32.878 1.00 74.00 323 GLU A C 1
ATOM 2488 O O . GLU A 1 323 ? -8.685 -22.084 31.764 1.00 74.00 323 GLU A O 1
ATOM 2493 N N . SER A 1 324 ? -8.890 -21.842 33.969 1.00 75.06 324 SER A N 1
ATOM 2494 C CA . SER A 1 324 ? -9.236 -20.415 33.901 1.00 75.06 324 SER A CA 1
ATOM 2495 C C . SER A 1 324 ? -8.062 -19.519 33.480 1.00 75.06 324 SER A C 1
ATOM 2497 O O . SER A 1 324 ? -8.295 -18.428 32.967 1.00 75.06 324 SER A O 1
ATOM 2499 N N . ILE A 1 325 ? -6.815 -19.951 33.706 1.00 76.00 325 ILE A N 1
ATOM 2500 C CA . ILE A 1 325 ? -5.608 -19.272 33.203 1.00 76.00 325 ILE A CA 1
ATOM 2501 C C . ILE A 1 325 ? -5.404 -19.569 31.710 1.00 76.00 325 ILE A C 1
ATOM 2503 O O . ILE A 1 325 ? -4.948 -18.698 30.977 1.00 76.00 325 ILE A O 1
ATOM 2507 N N . VAL A 1 326 ? -5.711 -20.791 31.265 1.00 69.94 326 VAL A N 1
ATOM 2508 C CA . VAL A 1 326 ? -5.577 -21.225 29.865 1.00 69.94 326 VAL A CA 1
ATOM 2509 C C . VAL A 1 326 ? -6.711 -20.676 28.988 1.00 69.94 326 VAL A C 1
ATOM 2511 O O . VAL A 1 326 ? -6.446 -20.221 27.877 1.00 69.94 326 VAL A O 1
ATOM 2514 N N . ASP A 1 327 ? -7.945 -20.662 29.493 1.00 66.00 327 ASP A N 1
ATOM 2515 C CA . ASP A 1 327 ? -9.141 -20.119 28.830 1.00 66.00 327 ASP A CA 1
ATOM 2516 C C . ASP A 1 327 ? -9.361 -18.634 29.167 1.00 66.00 327 ASP A C 1
ATOM 2518 O O . ASP A 1 327 ? -10.495 -18.144 29.220 1.00 66.00 327 ASP A O 1
ATOM 2522 N N . ASP A 1 328 ? -8.286 -17.885 29.428 1.00 76.75 328 ASP A N 1
ATOM 2523 C CA . ASP A 1 328 ? -8.421 -16.473 29.742 1.00 76.75 328 ASP A CA 1
ATOM 2524 C C . ASP A 1 328 ? -8.982 -15.704 28.529 1.00 76.75 328 ASP A C 1
ATOM 2526 O O . ASP A 1 328 ? -8.516 -15.773 27.388 1.00 76.75 328 ASP A O 1
ATOM 2530 N N . THR A 1 329 ? -10.029 -14.920 28.774 1.00 67.94 329 THR A N 1
ATOM 2531 C CA . THR A 1 329 ? -10.767 -14.229 27.708 1.00 67.94 329 THR A CA 1
ATOM 2532 C C . THR A 1 329 ? -9.951 -13.143 27.009 1.00 67.94 329 THR A C 1
ATOM 2534 O O . THR A 1 329 ? -10.403 -12.629 25.984 1.00 67.94 329 THR A O 1
ATOM 2537 N N . VAL A 1 330 ? -8.779 -12.792 27.555 1.00 75.38 330 VAL A N 1
ATOM 2538 C CA . VAL A 1 330 ? -7.882 -11.731 27.088 1.00 75.38 330 VAL A CA 1
ATOM 2539 C C . VAL A 1 330 ? -6.775 -12.285 26.189 1.00 75.38 330 VAL A C 1
ATOM 2541 O O . VAL A 1 330 ? -6.644 -11.811 25.059 1.00 75.38 330 VAL A O 1
ATOM 2544 N N . THR A 1 331 ? -5.992 -13.287 26.615 1.00 73.12 331 THR A N 1
ATOM 2545 C CA . THR A 1 331 ? -4.855 -13.779 25.807 1.00 73.12 331 THR A CA 1
ATOM 2546 C C . THR A 1 331 ? -5.318 -14.412 24.499 1.00 73.12 331 THR A C 1
ATOM 2548 O O . THR A 1 331 ? -4.680 -14.214 23.459 1.00 73.12 331 THR A O 1
ATOM 2551 N N . GLN A 1 332 ? -6.485 -15.063 24.491 1.00 73.50 332 GLN A N 1
ATOM 2552 C CA . GLN A 1 332 ? -7.098 -15.578 23.262 1.00 73.50 332 GLN A CA 1
ATOM 2553 C C . GLN A 1 332 ? -7.332 -14.483 22.202 1.00 73.50 332 GLN A C 1
ATOM 2555 O O . GLN A 1 332 ? -7.255 -14.753 21.001 1.00 73.50 332 GLN A O 1
ATOM 2560 N N . ARG A 1 333 ? -7.534 -13.220 22.610 1.00 79.56 333 ARG A N 1
ATOM 2561 C CA . ARG A 1 333 ? -7.751 -12.088 21.688 1.00 79.56 333 ARG A CA 1
ATOM 2562 C C . ARG A 1 333 ? -6.482 -11.578 21.020 1.00 79.56 333 ARG A C 1
ATOM 2564 O O . ARG A 1 333 ? -6.556 -10.819 20.057 1.00 79.56 333 ARG A O 1
ATOM 2571 N N . PHE A 1 334 ? -5.321 -12.046 21.472 1.00 76.06 334 PHE A N 1
ATOM 2572 C CA . PHE A 1 334 ? -4.027 -11.803 20.834 1.00 76.06 334 PHE A CA 1
ATOM 2573 C C . PHE A 1 334 ? -3.584 -12.956 19.921 1.00 76.06 334 PHE A C 1
ATOM 2575 O O . PHE A 1 334 ? -2.442 -12.984 19.446 1.00 76.06 334 PHE A O 1
ATOM 2582 N N . SER A 1 335 ? -4.498 -13.881 19.626 1.00 71.56 335 SER A N 1
ATOM 2583 C CA . SER A 1 335 ? -4.327 -14.965 18.659 1.00 71.56 335 SER A CA 1
ATOM 2584 C C . SER A 1 335 ? -5.245 -14.774 17.449 1.00 71.56 335 SER A C 1
ATOM 2586 O O . SER A 1 335 ? -6.295 -14.137 17.541 1.00 71.56 335 SER A O 1
ATOM 2588 N N . SER A 1 336 ? -4.829 -15.306 16.294 1.00 68.75 336 SER A N 1
ATOM 2589 C CA . SER A 1 336 ? -5.628 -15.276 15.061 1.00 68.75 336 SER A CA 1
ATOM 2590 C C . SER A 1 336 ? -7.015 -15.881 15.286 1.00 68.75 336 SER A C 1
ATOM 2592 O O . SER A 1 336 ? -7.132 -16.901 15.957 1.00 68.75 336 SER A O 1
ATOM 2594 N N . GLU A 1 337 ? -8.039 -15.267 14.690 1.00 69.19 337 GLU A N 1
ATOM 2595 C CA . GLU A 1 337 ? -9.414 -15.773 14.727 1.00 69.19 337 GLU A CA 1
ATOM 2596 C C . GLU A 1 337 ? -9.478 -17.181 14.116 1.00 69.19 337 GLU A C 1
ATOM 2598 O O . GLU A 1 337 ? -9.011 -17.406 12.993 1.00 69.19 337 GLU A O 1
ATOM 2603 N N . GLU A 1 338 ? -10.038 -18.132 14.864 1.00 64.44 338 GLU A N 1
ATOM 2604 C CA . GLU A 1 338 ? -10.268 -19.485 14.369 1.00 64.44 338 GLU A CA 1
ATOM 2605 C C . GLU A 1 338 ? -11.522 -19.517 13.500 1.00 64.44 338 GLU A C 1
ATOM 2607 O O . GLU A 1 338 ? -12.613 -19.123 13.909 1.00 64.44 338 GLU A O 1
ATOM 2612 N N . LEU A 1 339 ? -11.356 -19.980 12.263 1.00 63.09 339 LEU A N 1
ATOM 2613 C CA . LEU A 1 339 ? -12.441 -20.055 11.300 1.00 63.09 339 LEU A CA 1
ATOM 2614 C C . LEU A 1 339 ? -13.082 -21.439 11.321 1.00 63.09 339 LEU A C 1
ATOM 2616 O O . LEU A 1 339 ? -12.408 -22.449 11.128 1.00 63.09 339 LEU A O 1
ATOM 2620 N N . ASN A 1 340 ? -14.413 -21.467 11.388 1.00 57.69 340 ASN A N 1
ATOM 2621 C CA . ASN A 1 340 ? -15.198 -22.689 11.176 1.00 57.69 340 ASN A CA 1
ATOM 2622 C C . ASN A 1 340 ? -15.094 -23.224 9.732 1.00 57.69 340 ASN A C 1
ATOM 2624 O O . ASN A 1 340 ? -15.432 -24.377 9.466 1.00 57.69 340 ASN A O 1
ATOM 2628 N N . SER A 1 341 ? -14.641 -22.392 8.787 1.00 64.44 341 SER A N 1
ATOM 2629 C CA . SER A 1 341 ? -14.498 -22.717 7.363 1.00 64.44 341 SER A CA 1
ATOM 2630 C C . SER A 1 341 ? -13.045 -22.591 6.904 1.00 64.44 341 SER A C 1
ATOM 2632 O O . SER A 1 341 ? -12.306 -21.713 7.351 1.00 64.44 341 SER A O 1
ATOM 2634 N N . TRP A 1 342 ? -12.606 -23.469 5.994 1.00 67.38 342 TRP A N 1
ATOM 2635 C CA . TRP A 1 342 ? -11.242 -23.399 5.473 1.00 67.38 342 TRP A CA 1
ATOM 2636 C C . TRP A 1 342 ? -11.160 -22.458 4.267 1.00 67.38 342 TRP A C 1
ATOM 2638 O O . TRP A 1 342 ? -11.746 -22.705 3.218 1.00 67.38 342 TRP A O 1
ATOM 2648 N N . ASN A 1 343 ? -10.348 -21.413 4.391 1.00 73.81 343 ASN A N 1
ATOM 2649 C CA . ASN A 1 343 ? -10.100 -20.406 3.354 1.00 73.81 343 ASN A CA 1
ATOM 2650 C C . ASN A 1 343 ? -8.943 -20.760 2.389 1.00 73.81 343 ASN A C 1
ATOM 2652 O O . ASN A 1 343 ? -8.380 -19.882 1.731 1.00 73.81 343 ASN A O 1
ATOM 2656 N N . LEU A 1 344 ? -8.529 -22.033 2.334 1.00 74.25 344 LEU A N 1
ATOM 2657 C CA . LEU A 1 344 ? -7.370 -22.514 1.560 1.00 74.25 344 LEU A CA 1
ATOM 2658 C C . LEU A 1 344 ? -6.033 -21.841 1.939 1.00 74.25 344 LEU A C 1
ATOM 2660 O O . LEU A 1 344 ? -5.046 -21.932 1.204 1.00 74.25 344 LEU A O 1
ATOM 2664 N N . LEU A 1 345 ? -5.962 -21.182 3.098 1.00 75.75 345 LEU A N 1
ATOM 2665 C CA . LEU A 1 345 ? -4.719 -20.681 3.670 1.00 75.75 345 LEU A CA 1
ATOM 2666 C C . LEU A 1 345 ? -4.267 -21.649 4.767 1.00 75.75 345 LEU A C 1
ATOM 2668 O O . LEU A 1 345 ? -4.959 -21.870 5.757 1.00 75.75 345 LEU A O 1
ATOM 2672 N N . THR A 1 346 ? -3.073 -22.221 4.618 1.00 68.81 346 THR A N 1
ATOM 2673 C CA . THR A 1 346 ? -2.519 -23.182 5.594 1.00 68.81 346 THR A CA 1
ATOM 2674 C C . THR A 1 346 ? -2.244 -22.537 6.955 1.00 68.81 346 THR A C 1
ATOM 2676 O O . THR A 1 346 ? -2.238 -23.199 7.977 1.00 68.81 346 THR A O 1
ATOM 2679 N N . ARG A 1 347 ? -2.038 -21.216 6.987 1.00 71.75 347 ARG A N 1
ATOM 2680 C CA . ARG A 1 347 ? -1.639 -20.455 8.184 1.00 71.75 347 ARG A CA 1
ATOM 2681 C C . ARG A 1 347 ? -2.790 -19.996 9.090 1.00 71.75 347 ARG A C 1
ATOM 2683 O O . ARG A 1 347 ? -2.517 -19.334 10.085 1.00 71.75 347 ARG A O 1
ATOM 2690 N N . THR A 1 348 ? -4.039 -20.216 8.690 1.00 62.38 348 THR A N 1
ATOM 2691 C CA . THR A 1 348 ? -5.247 -19.849 9.460 1.00 62.38 348 THR A CA 1
ATOM 2692 C C . THR A 1 348 ? -6.006 -21.081 9.946 1.00 62.38 348 THR A C 1
ATOM 2694 O O . THR A 1 348 ? -7.086 -20.948 10.500 1.00 62.38 348 THR A O 1
ATOM 2697 N N . ASN A 1 349 ? -5.457 -22.280 9.737 1.00 62.12 349 ASN A N 1
ATOM 2698 C CA . ASN A 1 349 ? -6.013 -23.525 10.245 1.00 62.12 349 ASN A CA 1
ATOM 2699 C C . ASN A 1 349 ? -4.904 -24.283 10.986 1.00 62.12 349 ASN A C 1
ATOM 2701 O O . ASN A 1 349 ? -3.930 -24.706 10.365 1.00 62.12 349 ASN A O 1
ATOM 2705 N N . GLN A 1 350 ? -5.030 -24.403 12.310 1.00 51.09 350 GLN A N 1
ATOM 2706 C CA . GLN A 1 350 ? -4.008 -25.016 13.166 1.00 51.09 350 GLN A CA 1
ATOM 2707 C C . GLN A 1 350 ? -3.999 -26.554 13.082 1.00 51.09 350 GLN A C 1
ATOM 2709 O O . GLN A 1 350 ? -2.989 -27.174 13.397 1.00 51.09 350 GLN A O 1
ATOM 2714 N N . ASN A 1 351 ? -5.072 -27.170 12.570 1.00 51.81 351 ASN A N 1
ATOM 2715 C CA . ASN A 1 351 ? -5.254 -28.621 12.519 1.00 51.81 351 ASN A CA 1
ATOM 2716 C C . ASN A 1 351 ? -5.329 -29.122 11.071 1.00 51.81 351 ASN A C 1
ATOM 2718 O O . ASN A 1 351 ? -6.338 -29.682 10.635 1.00 51.81 351 ASN A O 1
ATOM 2722 N N . PHE A 1 352 ? -4.263 -28.908 10.294 1.00 50.91 352 PHE A N 1
ATOM 2723 C CA . PHE A 1 352 ? -4.201 -29.397 8.916 1.00 50.91 352 PHE A CA 1
ATOM 2724 C C . PHE A 1 352 ? -4.148 -30.933 8.886 1.00 50.91 352 PHE A C 1
ATOM 2726 O O . PHE A 1 352 ? -3.086 -31.541 9.006 1.00 50.91 352 PHE A O 1
ATOM 2733 N N . ARG A 1 353 ? -5.306 -31.570 8.699 1.00 55.53 353 ARG A N 1
ATOM 2734 C CA . ARG A 1 353 ? -5.406 -32.969 8.271 1.00 55.53 353 ARG A CA 1
ATOM 2735 C C . ARG A 1 353 ? -5.585 -32.994 6.758 1.00 55.53 353 ARG A C 1
ATOM 2737 O O . ARG A 1 353 ? -6.348 -32.202 6.210 1.00 55.53 353 ARG A O 1
ATOM 2744 N N . TYR A 1 354 ? -4.872 -33.887 6.076 1.00 60.69 354 TYR A N 1
ATOM 2745 C CA . TYR A 1 354 ? -5.109 -34.147 4.657 1.00 60.69 354 TYR A CA 1
ATOM 2746 C C . TYR A 1 354 ? -6.566 -34.594 4.471 1.00 60.69 354 TYR A C 1
ATOM 2748 O O . TYR A 1 354 ? -6.971 -35.592 5.062 1.00 60.69 354 TYR A O 1
ATOM 2756 N N . ILE A 1 355 ? -7.344 -33.842 3.687 1.00 64.19 355 ILE A N 1
ATOM 2757 C CA . ILE A 1 355 ? -8.770 -34.132 3.469 1.00 64.19 355 ILE A CA 1
ATOM 2758 C C . ILE A 1 355 ? -8.955 -34.885 2.142 1.00 64.19 355 ILE A C 1
ATOM 2760 O O . ILE A 1 355 ? -9.438 -36.014 2.142 1.00 64.19 355 ILE A O 1
ATOM 2764 N N . SER A 1 356 ? -8.501 -34.323 1.010 1.00 73.94 356 SER A N 1
ATOM 2765 C CA . SER A 1 356 ? -8.606 -34.974 -0.307 1.00 73.94 356 SER A CA 1
ATOM 2766 C C . SER A 1 356 ? -7.606 -34.454 -1.355 1.00 73.94 356 SER A C 1
ATOM 2768 O O . SER A 1 356 ? -7.247 -33.276 -1.369 1.00 73.94 356 SER A O 1
ATOM 2770 N N . LEU A 1 357 ? -7.203 -35.317 -2.305 1.00 78.69 357 LEU A N 1
ATOM 2771 C CA . LEU A 1 357 ? -6.245 -34.995 -3.383 1.00 78.69 357 LEU A CA 1
ATOM 2772 C C . LEU A 1 357 ? -6.703 -33.814 -4.250 1.00 78.69 357 LEU A C 1
ATOM 2774 O O . LEU A 1 357 ? -5.905 -32.948 -4.599 1.00 78.69 357 LEU A O 1
ATOM 2778 N N . ARG A 1 358 ? -7.997 -33.764 -4.591 1.00 79.19 358 ARG A N 1
ATOM 2779 C CA . ARG A 1 358 ? -8.565 -32.682 -5.411 1.00 79.19 358 ARG A CA 1
ATOM 2780 C C . ARG A 1 358 ? -8.447 -31.335 -4.700 1.00 79.19 358 ARG A C 1
ATOM 2782 O O . ARG A 1 358 ? -8.055 -30.356 -5.326 1.00 79.19 358 ARG A O 1
ATOM 2789 N N . LEU A 1 359 ? -8.734 -31.291 -3.400 1.00 77.12 359 LEU A N 1
ATOM 2790 C CA . LEU A 1 359 ? -8.624 -30.075 -2.598 1.00 77.12 359 LEU A CA 1
ATOM 2791 C C . LEU A 1 359 ? -7.159 -29.642 -2.430 1.00 77.12 359 LEU A C 1
ATOM 2793 O O . LEU A 1 359 ? -6.862 -28.451 -2.491 1.00 77.12 359 LEU A O 1
ATOM 2797 N N . THR A 1 360 ? -6.227 -30.597 -2.323 1.00 81.12 360 THR A N 1
ATOM 2798 C CA . THR A 1 360 ? -4.781 -30.322 -2.355 1.00 81.12 360 THR A CA 1
ATOM 2799 C C . THR A 1 360 ? -4.326 -29.740 -3.697 1.00 81.12 360 THR A C 1
ATOM 2801 O O . THR A 1 360 ? -3.537 -28.797 -3.702 1.00 81.12 360 THR A O 1
ATOM 2804 N N . LEU A 1 361 ? -4.841 -30.233 -4.831 1.00 85.44 361 LEU A N 1
ATOM 2805 C CA . LEU A 1 361 ? -4.556 -29.650 -6.149 1.00 85.44 361 LEU A CA 1
ATOM 2806 C C . LEU A 1 361 ? -5.071 -28.208 -6.247 1.00 85.44 361 LEU A C 1
ATOM 2808 O O . LEU A 1 361 ? -4.325 -27.324 -6.661 1.00 85.44 361 LEU A O 1
ATOM 2812 N N . PHE A 1 362 ? -6.305 -27.944 -5.802 1.00 84.50 362 PHE A N 1
ATOM 2813 C CA . PHE A 1 362 ? -6.854 -26.583 -5.742 1.00 84.50 362 PHE A CA 1
ATOM 2814 C C . PHE A 1 362 ? -6.037 -25.663 -4.831 1.00 84.50 362 PHE A C 1
ATOM 2816 O O . PHE A 1 362 ? -5.761 -24.520 -5.196 1.00 84.50 362 PHE A O 1
ATOM 2823 N N . TRP A 1 363 ? -5.600 -26.160 -3.673 1.00 85.56 363 TRP A N 1
ATOM 2824 C CA . TRP A 1 363 ? -4.688 -25.432 -2.797 1.00 85.56 363 TRP A CA 1
ATOM 2825 C C . TRP A 1 363 ? -3.359 -25.118 -3.499 1.00 85.56 363 TRP A C 1
ATOM 2827 O O . TRP A 1 363 ? -2.905 -23.977 -3.440 1.00 85.56 363 TRP A O 1
ATOM 2837 N N . GLY A 1 364 ? -2.775 -26.082 -4.221 1.00 87.56 364 GLY A N 1
ATOM 2838 C CA . GLY A 1 364 ? -1.544 -25.900 -4.996 1.00 87.56 364 GLY A CA 1
ATOM 2839 C C . GLY A 1 364 ? -1.683 -24.838 -6.091 1.00 87.56 364 GLY A C 1
ATOM 2840 O O . GLY A 1 364 ? -0.845 -23.941 -6.190 1.00 87.56 364 GLY A O 1
ATOM 2841 N N . VAL A 1 365 ? -2.789 -24.862 -6.845 1.00 89.88 365 VAL A N 1
ATOM 2842 C CA . VAL A 1 365 ? -3.135 -23.797 -7.805 1.00 89.88 365 VAL A CA 1
ATOM 2843 C C . VAL A 1 365 ? -3.273 -22.454 -7.087 1.00 89.88 365 VAL A C 1
ATOM 2845 O O . VAL A 1 365 ? -2.734 -21.448 -7.543 1.00 89.88 365 VAL A O 1
ATOM 2848 N N . GLY A 1 366 ? -3.926 -22.426 -5.924 1.00 89.81 366 GLY A N 1
ATOM 2849 C CA . GLY A 1 366 ? -4.054 -21.218 -5.115 1.00 89.81 366 GLY A CA 1
ATOM 2850 C C . GLY A 1 366 ? -2.720 -20.680 -4.594 1.00 89.81 366 GLY A C 1
ATOM 2851 O O . GLY A 1 366 ? -2.547 -19.467 -4.499 1.00 89.81 366 GLY A O 1
ATOM 2852 N N . VAL A 1 367 ? -1.750 -21.541 -4.280 1.00 90.31 367 VAL A N 1
ATOM 2853 C CA . VAL A 1 367 ? -0.377 -21.126 -3.954 1.00 90.31 367 VAL A CA 1
ATOM 2854 C C . VAL A 1 367 ? 0.288 -20.507 -5.182 1.00 90.31 367 VAL A C 1
ATOM 2856 O O . VAL A 1 367 ? 0.803 -19.395 -5.084 1.00 90.31 367 VAL A O 1
ATOM 2859 N N . PHE A 1 368 ? 0.217 -21.154 -6.348 1.00 92.50 368 PHE A N 1
ATOM 2860 C CA . PHE A 1 368 ? 0.783 -20.605 -7.583 1.00 92.50 368 PHE A CA 1
ATOM 2861 C C . PHE A 1 368 ? 0.194 -19.229 -7.928 1.00 92.50 368 PHE A C 1
ATOM 2863 O O . PHE A 1 368 ? 0.939 -18.281 -8.166 1.00 92.50 368 PHE A O 1
ATOM 2870 N N . VAL A 1 369 ? -1.131 -19.075 -7.865 1.00 91.56 369 VAL A N 1
ATOM 2871 C CA . VAL A 1 369 ? -1.799 -17.792 -8.133 1.00 91.56 369 VAL A CA 1
ATOM 2872 C C . VAL A 1 369 ? -1.367 -16.722 -7.126 1.00 91.56 369 VAL A C 1
ATOM 2874 O O . VAL A 1 369 ? -1.021 -15.609 -7.521 1.00 91.56 369 VAL A O 1
ATOM 2877 N N . ARG A 1 370 ? -1.340 -17.035 -5.825 1.00 92.31 370 ARG A N 1
ATOM 2878 C CA . ARG A 1 370 ? -1.013 -16.042 -4.787 1.00 92.31 370 ARG A CA 1
ATOM 2879 C C . ARG A 1 370 ? 0.449 -15.608 -4.818 1.00 92.31 370 ARG A C 1
ATOM 2881 O O . ARG A 1 370 ? 0.718 -14.419 -4.677 1.00 92.31 370 ARG A O 1
ATOM 2888 N N . TYR A 1 371 ? 1.379 -16.539 -5.001 1.00 92.19 371 TYR A N 1
ATOM 2889 C CA . TYR A 1 371 ? 2.812 -16.250 -4.922 1.00 92.19 371 TYR A CA 1
ATOM 2890 C C . TYR A 1 371 ? 3.439 -15.922 -6.281 1.00 92.19 371 TYR A C 1
ATOM 2892 O O . TYR A 1 371 ? 4.324 -15.076 -6.336 1.00 92.19 371 TYR A O 1
ATOM 2900 N N . GLY A 1 372 ? 2.984 -16.553 -7.364 1.00 91.12 372 GLY A N 1
ATOM 2901 C CA . GLY A 1 372 ? 3.520 -16.346 -8.711 1.00 91.12 372 GLY A CA 1
ATOM 2902 C C . GLY A 1 372 ? 2.896 -15.165 -9.452 1.00 91.12 372 GLY A C 1
ATOM 2903 O O . GLY A 1 372 ? 3.595 -14.493 -10.203 1.00 91.12 372 GLY A O 1
ATOM 2904 N N . LEU A 1 373 ? 1.605 -14.881 -9.230 1.00 90.81 373 LEU A N 1
ATOM 2905 C CA . LEU A 1 373 ? 0.888 -13.821 -9.955 1.00 90.81 373 LEU A CA 1
ATOM 2906 C C . LEU A 1 373 ? 0.542 -12.628 -9.058 1.00 90.81 373 LEU A C 1
ATOM 2908 O O . LEU A 1 373 ? 0.938 -11.499 -9.347 1.00 90.81 373 LEU A O 1
ATOM 2912 N N . LEU A 1 374 ? -0.181 -12.859 -7.955 1.00 91.81 374 LEU A N 1
ATOM 2913 C CA . LEU A 1 374 ? -0.681 -11.769 -7.114 1.00 91.81 374 LEU A CA 1
ATOM 2914 C C . LEU A 1 374 ? 0.449 -11.057 -6.369 1.00 91.81 374 LEU A C 1
ATOM 2916 O O . LEU A 1 374 ? 0.501 -9.833 -6.394 1.00 91.81 374 LEU A O 1
ATOM 2920 N N . LEU A 1 375 ? 1.361 -11.785 -5.722 1.00 93.94 375 LEU A N 1
ATOM 2921 C CA . LEU A 1 375 ? 2.411 -11.171 -4.908 1.00 93.94 375 LEU A CA 1
ATOM 2922 C C . LEU A 1 375 ? 3.307 -10.198 -5.706 1.00 93.94 375 LEU A C 1
ATOM 2924 O O . LEU A 1 375 ? 3.417 -9.054 -5.261 1.00 93.94 375 LEU A O 1
ATOM 2928 N N . PRO A 1 376 ? 3.890 -10.556 -6.871 1.00 92.94 376 PRO A N 1
ATOM 2929 C CA . PRO A 1 376 ? 4.685 -9.612 -7.659 1.00 92.94 376 PRO A CA 1
ATOM 2930 C C . PRO A 1 376 ? 3.888 -8.364 -8.043 1.00 92.94 376 PRO A C 1
ATOM 2932 O O . PRO A 1 376 ? 4.348 -7.248 -7.819 1.00 92.94 376 PRO A O 1
ATOM 2935 N N . PHE A 1 377 ? 2.654 -8.544 -8.524 1.00 91.06 377 PHE A N 1
ATOM 2936 C CA . PHE A 1 377 ? 1.776 -7.437 -8.898 1.00 91.06 377 PHE A CA 1
ATOM 2937 C C . PHE A 1 377 ? 1.480 -6.498 -7.718 1.00 91.06 377 PHE A C 1
ATOM 2939 O O . PHE A 1 377 ? 1.567 -5.275 -7.839 1.00 91.06 377 PHE A O 1
ATOM 2946 N N . ARG A 1 378 ? 1.176 -7.062 -6.546 1.00 93.81 378 ARG A N 1
ATOM 2947 C CA . ARG A 1 378 ? 0.895 -6.315 -5.315 1.00 93.81 378 ARG A CA 1
ATOM 2948 C C . ARG A 1 378 ? 2.115 -5.552 -4.804 1.00 93.81 378 ARG A C 1
ATOM 2950 O O . ARG A 1 378 ? 1.979 -4.397 -4.403 1.00 93.81 378 ARG A O 1
ATOM 2957 N N . VAL A 1 379 ? 3.302 -6.158 -4.874 1.00 93.25 379 VAL A N 1
ATOM 2958 C CA . VAL A 1 379 ? 4.570 -5.490 -4.544 1.00 93.25 379 VAL A CA 1
ATOM 2959 C C . VAL A 1 379 ? 4.819 -4.321 -5.495 1.00 93.25 379 VAL A C 1
ATOM 2961 O O . VAL A 1 379 ? 5.133 -3.227 -5.031 1.00 93.25 379 VAL A O 1
ATOM 2964 N N . THR A 1 380 ? 4.607 -4.498 -6.803 1.00 90.56 380 THR A N 1
ATOM 2965 C CA . THR A 1 380 ? 4.738 -3.409 -7.783 1.00 90.56 380 THR A CA 1
ATOM 2966 C C . THR A 1 380 ? 3.794 -2.247 -7.470 1.00 90.56 380 THR A C 1
ATOM 2968 O O . THR A 1 380 ? 4.234 -1.098 -7.447 1.00 90.56 380 THR A O 1
ATOM 2971 N N . LEU A 1 381 ? 2.519 -2.519 -7.166 1.00 92.31 381 LEU A N 1
ATOM 2972 C CA . LEU A 1 381 ? 1.564 -1.475 -6.778 1.00 92.31 381 LEU A CA 1
ATOM 2973 C C . LEU A 1 381 ? 1.976 -0.755 -5.491 1.00 92.31 381 LEU A C 1
ATOM 2975 O O . LEU A 1 381 ? 1.902 0.472 -5.433 1.00 92.31 381 LEU A O 1
ATOM 2979 N N . ALA A 1 382 ? 2.439 -1.490 -4.478 1.00 92.25 382 ALA A N 1
ATOM 2980 C CA . ALA A 1 382 ? 2.912 -0.896 -3.232 1.00 92.25 382 ALA A CA 1
ATOM 2981 C C . ALA A 1 382 ? 4.116 0.030 -3.469 1.00 92.25 382 ALA A C 1
ATOM 2983 O O . ALA A 1 382 ? 4.144 1.140 -2.942 1.00 92.25 382 ALA A O 1
ATOM 2984 N N . VAL A 1 383 ? 5.075 -0.381 -4.306 1.00 92.69 383 VAL A N 1
ATOM 2985 C CA . VAL A 1 383 ? 6.220 0.462 -4.682 1.00 92.69 383 VAL A CA 1
ATOM 2986 C C . VAL A 1 383 ? 5.749 1.729 -5.397 1.00 92.69 383 VAL A C 1
ATOM 2988 O O . VAL A 1 383 ? 6.139 2.818 -4.989 1.00 92.69 383 VAL A O 1
ATOM 2991 N N . ILE A 1 384 ? 4.855 1.619 -6.387 1.00 92.06 384 ILE A N 1
ATOM 2992 C CA . ILE A 1 384 ? 4.298 2.782 -7.102 1.00 92.06 384 ILE A CA 1
ATOM 2993 C C . ILE A 1 384 ? 3.605 3.748 -6.128 1.00 92.06 384 ILE A C 1
ATOM 2995 O O . ILE A 1 384 ? 3.870 4.950 -6.162 1.00 92.06 384 ILE A O 1
ATOM 2999 N N . GLY A 1 385 ? 2.750 3.235 -5.236 1.00 93.25 385 GLY A N 1
ATOM 3000 C CA . GLY A 1 385 ? 2.023 4.045 -4.256 1.00 93.25 385 GLY A CA 1
ATOM 3001 C C . GLY A 1 385 ? 2.950 4.766 -3.273 1.00 93.25 385 GLY A C 1
ATOM 3002 O O . GLY A 1 385 ? 2.805 5.969 -3.056 1.00 93.25 385 GLY A O 1
ATOM 3003 N N . LEU A 1 386 ? 3.946 4.062 -2.725 1.00 92.88 386 LEU A N 1
ATOM 3004 C CA . LEU A 1 386 ? 4.910 4.641 -1.785 1.00 92.88 386 LEU A CA 1
ATOM 3005 C C . LEU A 1 386 ? 5.853 5.643 -2.462 1.00 92.88 386 LEU A C 1
ATOM 3007 O O . LEU A 1 386 ? 6.130 6.697 -1.889 1.00 92.88 386 LEU A O 1
ATOM 3011 N N . SER A 1 387 ? 6.314 5.366 -3.684 1.00 91.94 387 SER A N 1
ATOM 3012 C CA . SER A 1 387 ? 7.110 6.315 -4.469 1.00 91.94 387 SER A CA 1
ATOM 3013 C C . SER A 1 387 ? 6.315 7.581 -4.787 1.00 91.94 387 SER A C 1
ATOM 3015 O O . SER A 1 387 ? 6.845 8.680 -4.629 1.00 91.94 387 SER A O 1
ATOM 3017 N N . TRP A 1 388 ? 5.037 7.447 -5.162 1.00 93.56 388 TRP A N 1
ATOM 3018 C CA . TRP A 1 388 ? 4.140 8.586 -5.364 1.00 93.56 388 TRP A CA 1
ATOM 3019 C C . TRP A 1 388 ? 3.978 9.421 -4.095 1.00 93.56 388 TRP A C 1
ATOM 3021 O O . TRP A 1 388 ? 4.062 10.645 -4.165 1.00 93.56 388 TRP A O 1
ATOM 3031 N N . LEU A 1 389 ? 3.795 8.780 -2.936 1.00 93.19 389 LEU A N 1
ATOM 3032 C CA . LEU A 1 389 ? 3.715 9.487 -1.661 1.00 93.19 389 LEU A CA 1
ATOM 3033 C C . LEU A 1 389 ? 4.999 10.274 -1.393 1.00 93.19 389 LEU A C 1
ATOM 3035 O O . LEU A 1 389 ? 4.934 11.468 -1.133 1.00 93.19 389 LEU A O 1
ATOM 3039 N N . VAL A 1 390 ? 6.166 9.632 -1.492 1.00 92.75 390 VAL A N 1
ATOM 3040 C CA . VAL A 1 390 ? 7.444 10.287 -1.185 1.00 92.75 390 VAL A CA 1
ATOM 3041 C C . VAL A 1 390 ? 7.701 11.466 -2.122 1.00 92.75 390 VAL A C 1
ATOM 3043 O O . VAL A 1 390 ? 7.957 12.576 -1.664 1.00 92.75 390 VAL A O 1
ATOM 3046 N N . ILE A 1 391 ? 7.597 11.252 -3.434 1.00 92.88 391 ILE A N 1
ATOM 3047 C CA . ILE A 1 391 ? 7.853 12.298 -4.430 1.00 92.88 391 ILE A CA 1
ATOM 3048 C C . ILE A 1 391 ? 6.795 13.402 -4.317 1.00 92.88 391 ILE A C 1
ATOM 3050 O O . ILE A 1 391 ? 7.135 14.582 -4.243 1.00 92.88 391 ILE A O 1
ATOM 3054 N N . GLY A 1 392 ? 5.517 13.029 -4.244 1.00 93.50 392 GLY A N 1
ATOM 3055 C CA . GLY A 1 392 ? 4.399 13.962 -4.178 1.00 93.50 392 GLY A CA 1
ATOM 3056 C C . GLY A 1 392 ? 4.452 14.856 -2.942 1.00 93.50 392 GLY A C 1
ATOM 3057 O O . GLY A 1 392 ? 4.300 16.069 -3.066 1.00 93.50 392 GLY A O 1
ATOM 3058 N N . THR A 1 393 ? 4.732 14.310 -1.755 1.00 91.88 393 THR A N 1
ATOM 3059 C CA . THR A 1 393 ? 4.792 15.132 -0.538 1.00 91.88 393 THR A CA 1
ATOM 3060 C C . THR A 1 393 ? 6.053 15.990 -0.459 1.00 91.88 393 THR A C 1
ATOM 3062 O O . THR A 1 393 ? 6.005 17.067 0.135 1.00 91.88 393 THR A O 1
ATOM 3065 N N . ILE A 1 394 ? 7.162 15.576 -1.088 1.00 90.69 394 ILE A N 1
ATOM 3066 C CA . ILE A 1 394 ? 8.340 16.437 -1.271 1.00 90.69 394 ILE A CA 1
ATOM 3067 C C . ILE A 1 394 ? 7.976 17.640 -2.144 1.00 90.69 394 ILE A C 1
ATOM 3069 O O . ILE A 1 394 ? 8.233 18.768 -1.735 1.00 90.69 394 ILE A O 1
ATOM 3073 N N . LEU A 1 395 ? 7.337 17.413 -3.297 1.00 92.44 395 LEU A N 1
ATOM 3074 C CA . LEU A 1 395 ? 6.937 18.483 -4.217 1.00 92.44 395 LEU A CA 1
ATOM 3075 C C . LEU A 1 395 ? 5.917 19.436 -3.582 1.00 92.44 395 LEU A C 1
ATOM 3077 O O . LEU A 1 395 ? 6.089 20.650 -3.643 1.00 92.44 395 LEU A O 1
ATOM 3081 N N . VAL A 1 396 ? 4.890 18.904 -2.913 1.00 92.69 396 VAL A N 1
ATOM 3082 C CA . VAL A 1 396 ? 3.889 19.715 -2.197 1.00 92.69 396 VAL A CA 1
ATOM 3083 C C . VAL A 1 396 ? 4.516 20.477 -1.026 1.00 92.69 396 VAL A C 1
ATOM 3085 O O . VAL A 1 396 ? 4.122 21.607 -0.744 1.00 92.69 396 VAL A O 1
ATOM 3088 N N . GLY A 1 397 ? 5.517 19.898 -0.360 1.00 88.75 397 GLY A N 1
ATOM 3089 C CA . GLY A 1 397 ? 6.249 20.547 0.727 1.00 88.75 397 GLY A CA 1
ATOM 3090 C C . GLY A 1 397 ? 7.026 21.798 0.302 1.00 88.75 397 GLY A C 1
ATOM 3091 O O . GLY A 1 397 ? 7.280 22.652 1.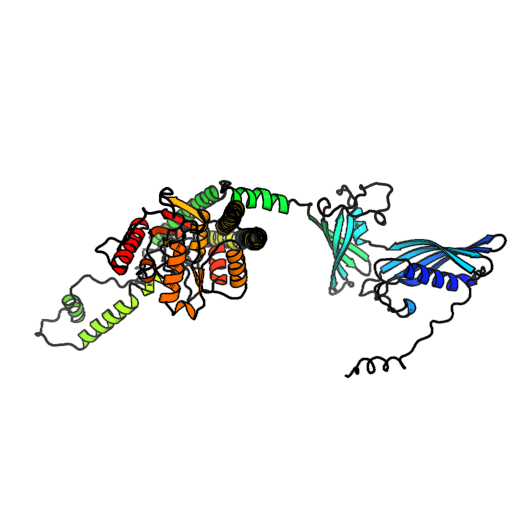147 1.00 88.75 397 GLY A O 1
ATOM 3092 N N . LEU A 1 398 ? 7.362 21.937 -0.988 1.00 89.38 398 LEU A N 1
ATOM 3093 C CA . LEU A 1 398 ? 8.009 23.134 -1.546 1.00 89.38 398 LEU A CA 1
ATOM 3094 C C . LEU A 1 398 ? 7.030 24.301 -1.760 1.00 89.38 398 LEU A C 1
ATOM 3096 O O . LEU A 1 398 ? 7.465 25.427 -1.993 1.00 89.38 398 LEU A O 1
ATOM 3100 N N . LEU A 1 399 ? 5.718 24.050 -1.697 1.00 89.81 399 LEU A N 1
ATOM 3101 C CA . LEU A 1 399 ? 4.699 25.072 -1.915 1.00 89.81 399 LEU A CA 1
ATOM 3102 C C . LEU A 1 399 ? 4.441 25.898 -0.640 1.00 89.81 399 LEU A C 1
ATOM 3104 O O . LEU A 1 399 ? 4.451 25.349 0.473 1.00 89.81 399 LEU A O 1
ATOM 3108 N N . PRO A 1 400 ? 4.142 27.204 -0.784 1.00 89.69 400 PRO A N 1
ATOM 3109 C CA . PRO A 1 400 ? 3.720 28.040 0.333 1.00 89.69 400 PRO A CA 1
ATOM 3110 C C . PRO A 1 400 ? 2.361 27.586 0.883 1.00 89.69 400 PRO A C 1
ATOM 3112 O O . PRO A 1 400 ? 1.529 27.023 0.160 1.00 89.69 400 PRO A O 1
ATOM 3115 N N . GLU A 1 401 ? 2.133 27.844 2.173 1.00 85.25 401 GLU A N 1
ATOM 3116 C CA . GLU A 1 401 ? 0.868 27.531 2.845 1.00 85.25 401 GLU A CA 1
ATOM 3117 C C . GLU A 1 401 ? -0.306 28.200 2.123 1.00 85.25 401 GLU A C 1
ATOM 3119 O O . GLU A 1 401 ? -0.399 29.422 2.029 1.00 85.25 401 GLU A O 1
ATOM 3124 N N . SER A 1 402 ? -1.186 27.375 1.559 1.00 88.00 402 SER A N 1
ATOM 3125 C CA . SER A 1 402 ? -2.317 27.811 0.743 1.00 88.00 402 SER A CA 1
ATOM 3126 C C . SER A 1 402 ? -3.384 26.721 0.681 1.00 88.00 402 SER A C 1
ATOM 3128 O O . SER A 1 402 ? -3.112 25.539 0.908 1.00 88.00 402 SER A O 1
ATOM 3130 N N . SER A 1 403 ? -4.611 27.091 0.309 1.00 87.50 403 SER A N 1
ATOM 3131 C CA . SER A 1 403 ? -5.690 26.119 0.083 1.00 87.50 403 SER A CA 1
ATOM 3132 C C . SER A 1 403 ? -5.333 25.100 -1.008 1.00 87.50 403 SER A C 1
ATOM 3134 O O . SER A 1 403 ? -5.688 23.929 -0.890 1.00 87.50 403 SER A O 1
ATOM 3136 N N . VAL A 1 404 ? -4.574 25.520 -2.029 1.00 89.81 404 VAL A N 1
ATOM 3137 C CA . VAL A 1 404 ? -4.091 24.647 -3.112 1.00 89.81 404 VAL A CA 1
ATOM 3138 C C . VAL A 1 404 ? -3.084 23.627 -2.586 1.00 89.81 404 VAL A C 1
ATOM 3140 O O . VAL A 1 404 ? -3.194 22.449 -2.919 1.00 89.81 404 VAL A O 1
ATOM 3143 N N . LYS A 1 405 ? -2.150 24.039 -1.716 1.00 90.25 405 LYS A N 1
ATOM 3144 C CA . LYS A 1 405 ? -1.219 23.117 -1.046 1.00 90.25 405 LYS A CA 1
ATOM 3145 C C . LYS A 1 405 ? -1.970 22.044 -0.258 1.00 90.25 405 LYS A C 1
ATOM 3147 O O . LYS A 1 405 ? -1.647 20.866 -0.388 1.00 90.25 405 LYS A O 1
ATOM 3152 N N . ASN A 1 406 ? -2.986 22.436 0.513 1.00 87.56 406 ASN A N 1
ATOM 3153 C CA . ASN A 1 406 ? -3.799 21.499 1.294 1.00 87.56 406 ASN A CA 1
ATOM 3154 C C . ASN A 1 406 ? -4.550 20.511 0.398 1.00 87.56 406 ASN A C 1
ATOM 3156 O O . ASN A 1 406 ? -4.501 19.310 0.642 1.00 87.56 406 ASN A O 1
ATOM 3160 N N . TRP A 1 407 ? -5.180 20.996 -0.673 1.00 90.00 407 TRP A N 1
ATOM 3161 C CA . TRP A 1 407 ? -5.875 20.137 -1.628 1.00 90.00 407 TRP A CA 1
ATOM 3162 C C . TRP A 1 407 ? -4.925 19.161 -2.339 1.00 90.00 407 TRP A C 1
ATOM 3164 O O . TRP A 1 407 ? -5.208 17.967 -2.405 1.00 90.00 407 TRP A O 1
ATOM 3174 N N . LEU A 1 408 ? -3.764 19.634 -2.809 1.00 92.56 408 LEU A N 1
ATOM 3175 C CA . LEU A 1 408 ? -2.740 18.780 -3.422 1.00 92.56 408 LEU A CA 1
ATOM 3176 C C . LEU A 1 408 ? -2.190 17.749 -2.430 1.00 92.56 408 LEU A C 1
ATOM 3178 O O . LEU A 1 408 ? -1.995 16.593 -2.796 1.00 92.56 408 LEU A O 1
ATOM 3182 N N . SER A 1 409 ? -1.963 18.146 -1.176 1.00 91.62 409 SER A N 1
ATOM 3183 C CA . SER A 1 409 ? -1.536 17.241 -0.107 1.00 91.62 409 SER A CA 1
ATOM 3184 C C . SER A 1 409 ? -2.564 16.135 0.127 1.00 91.62 409 SER A C 1
ATOM 3186 O O . SER A 1 409 ? -2.206 14.956 0.139 1.00 91.62 409 SER A O 1
ATOM 3188 N N . GLU A 1 410 ? -3.846 16.491 0.255 1.00 90.94 410 GLU A N 1
ATOM 3189 C CA . GLU A 1 410 ? -4.935 15.525 0.411 1.00 90.94 410 GLU A CA 1
ATOM 3190 C C . GLU A 1 410 ? -5.008 14.580 -0.803 1.00 90.94 410 GLU A C 1
ATOM 3192 O O . GLU A 1 410 ? -5.072 13.363 -0.631 1.00 90.94 410 GLU A O 1
ATOM 3197 N N . LEU A 1 411 ? -4.889 15.109 -2.026 1.00 92.44 411 LEU A N 1
ATOM 3198 C CA . LEU A 1 411 ? -4.883 14.320 -3.259 1.00 92.44 411 LEU A CA 1
ATOM 3199 C C . LEU A 1 411 ? -3.719 13.319 -3.314 1.00 92.44 411 LEU A C 1
ATOM 3201 O O . LEU A 1 411 ? -3.932 12.150 -3.647 1.00 92.44 411 LEU A O 1
ATOM 3205 N N . VAL A 1 412 ? -2.497 13.745 -2.978 1.00 93.69 412 VAL A N 1
ATOM 3206 C CA . VAL A 1 412 ? -1.306 12.878 -2.970 1.00 93.69 412 VAL A CA 1
ATOM 3207 C C . VAL A 1 412 ? -1.488 11.721 -1.987 1.00 93.69 412 VAL A C 1
ATOM 3209 O O . VAL A 1 412 ? -1.288 10.563 -2.366 1.00 93.69 412 VAL A O 1
ATOM 3212 N N . HIS A 1 413 ? -1.922 12.018 -0.760 1.00 92.19 413 HIS A N 1
ATOM 3213 C CA . HIS A 1 413 ? -2.147 11.010 0.274 1.00 92.19 413 HIS A CA 1
ATOM 3214 C C . HIS A 1 413 ? -3.254 10.025 -0.114 1.00 92.19 413 HIS A C 1
ATOM 3216 O O . HIS A 1 413 ? -3.007 8.819 -0.125 1.00 92.19 413 HIS A O 1
ATOM 3222 N N . LEU A 1 414 ? -4.438 10.517 -0.499 1.00 92.94 414 LEU A N 1
ATOM 3223 C CA . LEU A 1 414 ? -5.562 9.669 -0.919 1.00 92.94 414 LEU A CA 1
ATOM 3224 C C . LEU A 1 414 ? -5.170 8.742 -2.071 1.00 92.94 414 LEU A C 1
ATOM 3226 O O . LEU A 1 414 ? -5.504 7.558 -2.061 1.00 92.94 414 LEU A O 1
ATOM 3230 N N . THR A 1 415 ? -4.430 9.261 -3.052 1.00 93.94 415 THR A N 1
ATOM 3231 C CA . THR A 1 415 ? -3.961 8.475 -4.201 1.00 93.94 415 THR A CA 1
ATOM 3232 C C . THR A 1 415 ? -3.038 7.345 -3.752 1.00 93.94 415 THR A C 1
ATOM 3234 O O . THR A 1 415 ? -3.253 6.200 -4.148 1.00 93.94 415 THR A O 1
ATOM 3237 N N . CYS A 1 416 ? -2.063 7.628 -2.879 1.00 94.75 416 CYS A N 1
ATOM 3238 C CA . CYS A 1 416 ? -1.192 6.601 -2.306 1.00 94.75 416 CYS A CA 1
ATOM 3239 C C . CYS A 1 416 ? -2.002 5.522 -1.579 1.00 94.75 416 CYS A C 1
ATOM 3241 O O . CYS A 1 416 ? -1.856 4.339 -1.884 1.00 94.75 416 CYS A O 1
ATOM 3243 N N . TYR A 1 417 ? -2.877 5.908 -0.645 1.00 93.94 417 TYR A N 1
ATOM 3244 C CA . TYR A 1 417 ? -3.647 4.940 0.139 1.00 93.94 417 TYR A CA 1
ATOM 3245 C C . TYR A 1 417 ? -4.560 4.082 -0.735 1.00 93.94 417 TYR A C 1
ATOM 3247 O O . TYR A 1 417 ? -4.616 2.873 -0.532 1.00 93.94 417 TYR A O 1
ATOM 3255 N N . ARG A 1 418 ? -5.184 4.659 -1.769 1.00 94.00 418 ARG A N 1
ATOM 3256 C CA . ARG A 1 418 ? -5.996 3.918 -2.747 1.00 94.00 418 ARG A CA 1
ATOM 3257 C C . ARG A 1 418 ? -5.177 2.928 -3.566 1.00 94.00 418 ARG A C 1
ATOM 3259 O O . ARG A 1 418 ? -5.624 1.802 -3.782 1.00 94.00 418 ARG A O 1
ATOM 3266 N N . VAL A 1 419 ? -3.980 3.310 -4.013 1.00 93.69 419 VAL A N 1
ATOM 3267 C CA . VAL A 1 419 ? -3.072 2.394 -4.724 1.00 93.69 419 VAL A CA 1
ATOM 3268 C C . VAL A 1 419 ? -2.617 1.266 -3.796 1.00 93.69 419 VAL A C 1
ATOM 3270 O O . VAL A 1 419 ? -2.704 0.101 -4.179 1.00 93.69 419 VAL A O 1
ATOM 3273 N N . CYS A 1 420 ? -2.218 1.577 -2.561 1.00 94.00 420 CYS A N 1
ATOM 3274 C CA . CYS A 1 420 ? -1.816 0.581 -1.565 1.00 94.00 420 CYS A CA 1
ATOM 3275 C C . CYS A 1 420 ? -2.966 -0.370 -1.192 1.00 94.00 420 CYS A C 1
ATOM 3277 O O . CYS A 1 420 ? -2.761 -1.581 -1.147 1.00 94.00 420 CYS A O 1
ATOM 3279 N N . ALA A 1 421 ? -4.184 0.144 -0.995 1.00 93.75 421 ALA A N 1
ATOM 3280 C CA . ALA A 1 421 ? -5.374 -0.660 -0.727 1.00 93.75 421 ALA A CA 1
ATOM 3281 C C . ALA A 1 421 ? -5.675 -1.617 -1.893 1.00 93.75 421 ALA A C 1
ATOM 3283 O O . ALA A 1 421 ? -5.874 -2.814 -1.684 1.00 93.75 421 ALA A O 1
ATOM 3284 N N . ARG A 1 422 ? -5.609 -1.139 -3.143 1.00 91.31 422 ARG A N 1
ATOM 3285 C CA . ARG A 1 422 ? -5.729 -1.997 -4.339 1.00 91.31 422 ARG A CA 1
ATOM 3286 C C . ARG A 1 422 ? -4.601 -3.025 -4.431 1.00 91.31 422 ARG A C 1
ATOM 3288 O O . ARG A 1 422 ? -4.854 -4.167 -4.805 1.00 91.31 422 ARG A O 1
ATOM 3295 N N . GLY A 1 423 ? -3.391 -2.652 -4.014 1.00 91.44 423 GLY A N 1
ATOM 3296 C CA . GLY A 1 423 ? -2.247 -3.547 -3.838 1.00 91.44 423 GLY A CA 1
ATOM 3297 C C . GLY A 1 423 ? -2.455 -4.626 -2.771 1.00 91.44 423 GLY A C 1
ATOM 3298 O O . GLY A 1 423 ? -1.749 -5.620 -2.774 1.00 91.44 423 GLY A O 1
ATOM 3299 N N . LEU A 1 424 ? -3.448 -4.509 -1.891 1.00 92.19 424 LEU A N 1
ATOM 3300 C CA . LEU A 1 424 ? -3.865 -5.585 -0.980 1.00 92.19 424 LEU A CA 1
ATOM 3301 C C . LEU A 1 424 ? -5.116 -6.324 -1.477 1.00 92.19 424 LEU A C 1
ATOM 3303 O O . LEU A 1 424 ? -5.663 -7.172 -0.775 1.00 92.19 424 LEU A O 1
ATOM 3307 N N . SER A 1 425 ? -5.585 -6.000 -2.687 1.00 92.38 425 SER A N 1
ATOM 3308 C CA . SER A 1 425 ? -6.916 -6.371 -3.180 1.00 92.38 425 SER A CA 1
ATOM 3309 C C . SER A 1 425 ? -8.003 -6.042 -2.153 1.00 92.38 425 SER A C 1
ATOM 3311 O O . SER A 1 425 ? -8.917 -6.837 -1.927 1.00 92.38 425 SER A O 1
ATOM 3313 N N . ALA A 1 426 ? -7.867 -4.890 -1.490 1.00 92.62 426 ALA A N 1
ATOM 3314 C CA . ALA A 1 426 ? -8.787 -4.486 -0.449 1.00 92.62 426 ALA A CA 1
ATOM 3315 C C . ALA A 1 426 ? -10.133 -4.067 -1.051 1.00 92.62 426 ALA A C 1
ATOM 3317 O O . ALA A 1 426 ? -10.186 -3.262 -1.983 1.00 92.62 426 ALA A O 1
ATOM 3318 N N . THR A 1 427 ? -11.217 -4.605 -0.502 1.00 91.88 427 THR A N 1
ATOM 3319 C CA . THR A 1 427 ? -12.592 -4.202 -0.809 1.00 91.88 427 THR A CA 1
ATOM 3320 C C . THR A 1 427 ? -13.197 -3.640 0.461 1.00 91.88 427 THR A C 1
ATOM 3322 O O . THR A 1 427 ? -13.422 -4.376 1.420 1.00 91.88 427 THR A O 1
ATOM 3325 N N . ILE A 1 428 ? -13.403 -2.324 0.470 1.00 93.38 428 ILE A N 1
ATOM 3326 C CA . ILE A 1 428 ? -13.818 -1.580 1.656 1.00 93.38 428 ILE A CA 1
ATOM 3327 C C . ILE A 1 428 ? -15.251 -1.109 1.451 1.00 93.38 428 ILE A C 1
ATOM 3329 O O . ILE A 1 428 ? -15.521 -0.325 0.537 1.00 93.38 428 ILE A O 1
ATOM 3333 N N . LEU A 1 429 ? -16.161 -1.588 2.296 1.00 93.88 429 LEU A N 1
ATOM 3334 C CA . LEU A 1 429 ? -17.546 -1.141 2.310 1.00 93.88 429 LEU A CA 1
ATOM 3335 C C . LEU A 1 429 ? -17.729 -0.109 3.420 1.00 93.88 429 LEU A C 1
ATOM 3337 O O . LEU A 1 429 ? -17.667 -0.436 4.603 1.00 93.88 429 LEU A O 1
ATOM 3341 N N . TYR A 1 430 ? -17.930 1.141 3.015 1.00 95.31 430 TYR A N 1
ATOM 3342 C CA . TYR A 1 430 ? -18.168 2.253 3.928 1.00 95.31 430 TYR A CA 1
ATOM 3343 C C . TYR A 1 430 ? -19.665 2.469 4.120 1.00 95.31 430 TYR A C 1
ATOM 3345 O O . TYR A 1 430 ? -20.381 2.741 3.152 1.00 95.31 430 TYR A O 1
ATOM 3353 N N . HIS A 1 431 ? -20.100 2.424 5.370 1.00 96.75 431 HIS A N 1
ATOM 3354 C CA . HIS A 1 431 ? -21.473 2.650 5.802 1.00 96.75 431 HIS A CA 1
ATOM 3355 C C . HIS A 1 431 ? -21.585 3.995 6.523 1.00 96.75 431 HIS A C 1
ATOM 3357 O O . HIS A 1 431 ? -20.636 4.429 7.178 1.00 96.75 431 HIS A O 1
ATOM 3363 N N . ASN A 1 432 ? -22.745 4.643 6.405 1.00 96.75 432 ASN A N 1
ATOM 3364 C CA . ASN A 1 432 ? -23.073 5.899 7.092 1.00 96.75 432 ASN A CA 1
ATOM 3365 C C . ASN A 1 432 ? -22.076 7.049 6.854 1.00 96.75 432 ASN A C 1
ATOM 3367 O O . ASN A 1 432 ? -21.638 7.736 7.774 1.00 96.75 432 ASN A O 1
ATOM 3371 N N . LYS A 1 433 ? -21.701 7.272 5.589 1.00 95.12 433 LYS A N 1
ATOM 3372 C CA . LYS A 1 433 ? -20.703 8.280 5.176 1.00 95.12 433 LYS A CA 1
ATOM 3373 C C . LYS A 1 433 ? -21.030 9.714 5.614 1.00 95.12 433 LYS A C 1
ATOM 3375 O O . LYS A 1 433 ? -20.128 10.548 5.658 1.00 95.12 433 LYS A O 1
ATOM 3380 N N . GLU A 1 434 ? -22.283 10.007 5.932 1.00 95.44 434 GLU A N 1
ATOM 3381 C CA . GLU A 1 434 ? -22.733 11.257 6.542 1.00 95.44 434 GLU A CA 1
ATOM 3382 C C . GLU A 1 434 ? -22.038 11.562 7.880 1.00 95.44 434 GLU A C 1
ATOM 3384 O O . GLU A 1 434 ? -21.789 12.726 8.182 1.00 95.44 434 GLU A O 1
ATOM 3389 N N . ASN A 1 435 ? -21.631 10.534 8.631 1.00 96.69 435 ASN A N 1
ATOM 3390 C CA . ASN A 1 435 ? -20.981 10.666 9.939 1.00 96.69 435 ASN A CA 1
ATOM 3391 C C . ASN A 1 435 ? -19.445 10.683 9.863 1.00 96.69 435 ASN A C 1
ATOM 3393 O O . ASN A 1 435 ? -18.758 10.448 10.859 1.00 96.69 435 ASN A O 1
ATOM 3397 N N . ARG A 1 436 ? -18.872 10.919 8.678 1.00 95.12 436 ARG A N 1
ATOM 3398 C CA . ARG A 1 436 ? -17.414 10.934 8.507 1.00 95.12 436 ARG A CA 1
ATOM 3399 C C . ARG A 1 436 ? -16.736 11.938 9.452 1.00 95.12 436 ARG A C 1
ATOM 3401 O O . ARG A 1 436 ? -17.250 13.050 9.619 1.00 95.12 436 ARG A O 1
ATOM 3408 N N . PRO A 1 437 ? -15.546 11.602 9.986 1.00 95.25 437 PRO A N 1
ATOM 3409 C CA . PRO A 1 437 ? -14.767 12.509 10.819 1.00 95.25 437 PRO A CA 1
ATOM 3410 C C . PRO A 1 437 ? -14.483 13.845 10.131 1.00 95.25 437 PRO A C 1
ATOM 3412 O O . PRO A 1 437 ? -13.972 13.889 9.011 1.00 95.25 437 PRO A O 1
ATOM 3415 N N . GLN A 1 438 ? -14.793 14.940 10.824 1.00 92.81 438 GLN A N 1
ATOM 3416 C CA . GLN A 1 438 ? -14.634 16.302 10.308 1.00 92.81 438 GLN A CA 1
ATOM 3417 C C . GLN A 1 438 ? -13.335 16.960 10.796 1.00 92.81 438 GLN A C 1
ATOM 3419 O O . GLN A 1 438 ? -12.740 16.551 11.796 1.00 92.81 438 GLN A O 1
ATOM 3424 N N . LYS A 1 439 ? -12.890 18.012 10.092 1.00 91.12 439 LYS A N 1
ATOM 3425 C CA . LYS A 1 439 ? -11.712 18.813 10.477 1.00 91.12 439 LYS A CA 1
ATOM 3426 C C . LYS A 1 439 ? -11.875 19.370 11.901 1.00 91.12 439 LYS A C 1
ATOM 3428 O O . LYS A 1 439 ? -12.962 19.780 12.301 1.00 91.12 439 LYS A O 1
ATOM 3433 N N . GLY A 1 440 ? -10.798 19.335 12.686 1.00 87.81 440 GLY A N 1
ATOM 3434 C CA . GLY A 1 440 ? -10.828 19.675 14.115 1.00 87.81 440 GLY A CA 1
ATOM 3435 C C . GLY A 1 440 ? -11.538 18.658 15.021 1.00 87.81 440 GLY A C 1
ATOM 3436 O O . GLY A 1 440 ? -11.890 19.013 16.143 1.00 87.81 440 GLY A O 1
ATOM 3437 N N . GLY A 1 441 ? -11.791 17.435 14.544 1.00 92.81 441 GLY A N 1
ATOM 3438 C CA . GLY A 1 441 ? -12.341 16.323 15.325 1.00 92.81 441 GLY A CA 1
ATOM 3439 C C . GLY A 1 441 ? -11.316 15.235 15.657 1.00 92.81 441 GLY A C 1
ATOM 3440 O O . GLY A 1 441 ? -10.159 15.284 15.227 1.00 92.81 441 GLY A O 1
ATOM 3441 N N . ILE A 1 442 ? -11.757 14.220 16.400 1.00 95.88 442 ILE A N 1
ATOM 3442 C CA . ILE A 1 442 ? -10.959 13.032 16.729 1.00 95.88 442 ILE A CA 1
ATOM 3443 C C . ILE A 1 442 ? -11.687 11.792 16.201 1.00 95.88 442 ILE A C 1
ATOM 3445 O O . ILE A 1 442 ? -12.784 11.480 16.645 1.00 95.88 442 ILE A O 1
ATOM 3449 N N . CYS A 1 443 ? -11.079 11.078 15.260 1.00 97.00 443 CYS A N 1
ATOM 3450 C CA . CYS A 1 443 ? -11.537 9.776 14.791 1.00 97.00 443 CYS A CA 1
ATOM 3451 C C . CYS A 1 443 ? -11.031 8.687 15.741 1.00 97.00 443 CYS A C 1
ATOM 3453 O O . CYS A 1 443 ? -9.820 8.535 15.917 1.00 97.00 443 CYS A O 1
ATOM 3455 N N . VAL A 1 444 ? -11.951 7.919 16.320 1.00 97.12 444 VAL A N 1
ATOM 3456 C CA . VAL A 1 444 ? -11.646 6.801 17.219 1.00 97.12 444 VAL A CA 1
ATOM 3457 C C . VAL A 1 444 ? -12.138 5.511 16.589 1.00 97.12 444 VAL A C 1
ATOM 3459 O O . VAL A 1 444 ? -13.310 5.421 16.245 1.00 97.12 444 VAL A O 1
ATOM 3462 N N . ALA A 1 445 ? -11.265 4.516 16.460 1.00 97.31 445 ALA A N 1
ATOM 3463 C CA . ALA A 1 445 ? -11.626 3.223 15.888 1.00 97.31 445 ALA A CA 1
ATOM 3464 C C . ALA A 1 445 ? -11.071 2.055 16.705 1.00 97.31 445 ALA A C 1
ATOM 3466 O O . ALA A 1 445 ? -10.045 2.204 17.377 1.00 97.31 445 ALA A O 1
ATOM 3467 N N . ASN A 1 446 ? -11.722 0.892 16.609 1.00 96.38 446 ASN A N 1
ATOM 3468 C CA . ASN A 1 446 ? -11.100 -0.362 17.032 1.00 96.38 446 ASN A CA 1
ATOM 3469 C C . ASN A 1 446 ? -9.906 -0.704 16.121 1.00 96.38 446 ASN A C 1
ATOM 3471 O O . ASN A 1 446 ? -9.837 -0.232 14.982 1.00 96.38 446 ASN A O 1
ATOM 3475 N N . HIS A 1 447 ? -8.952 -1.489 16.626 1.00 95.25 447 HIS A N 1
ATOM 3476 C CA . HIS A 1 447 ? -7.669 -1.705 15.956 1.00 95.25 447 HIS A CA 1
ATOM 3477 C C . HIS A 1 447 ? -7.324 -3.180 15.796 1.00 95.25 447 HIS A C 1
ATOM 3479 O O . HIS A 1 447 ? -6.891 -3.846 16.732 1.00 95.25 447 HIS A O 1
ATOM 3485 N N . THR A 1 448 ? -7.427 -3.687 14.572 1.00 94.25 448 THR A N 1
ATOM 3486 C CA . THR A 1 448 ? -7.067 -5.075 14.256 1.00 94.25 448 THR A CA 1
ATOM 3487 C C . THR A 1 448 ? -5.688 -5.181 13.619 1.00 94.25 448 THR A C 1
ATOM 3489 O O . THR A 1 448 ? -5.008 -6.206 13.743 1.00 94.25 448 THR A O 1
ATOM 3492 N N . THR A 1 449 ? -5.243 -4.127 12.934 1.00 94.62 449 THR A N 1
ATOM 3493 C CA . THR A 1 449 ? -4.015 -4.176 12.144 1.00 94.62 449 THR A CA 1
ATOM 3494 C C . THR A 1 449 ? -3.424 -2.801 11.824 1.00 94.62 449 THR A C 1
ATOM 3496 O O . THR A 1 449 ? -4.164 -1.847 11.602 1.00 94.62 449 THR A O 1
ATOM 3499 N N . PRO A 1 450 ? -2.093 -2.676 11.643 1.00 92.62 450 PRO A N 1
ATOM 3500 C CA . PRO A 1 450 ? -1.472 -1.463 11.112 1.00 92.62 450 PRO A CA 1
ATOM 3501 C C . PRO A 1 450 ? -2.056 -0.971 9.784 1.00 92.62 450 PRO A C 1
ATOM 3503 O O . PRO A 1 450 ? -2.002 0.229 9.510 1.00 92.62 450 PRO A O 1
ATOM 3506 N N . ILE A 1 451 ? -2.606 -1.864 8.947 1.00 94.50 451 ILE A N 1
ATOM 3507 C CA . ILE A 1 451 ? -3.217 -1.450 7.677 1.00 94.50 451 ILE A CA 1
ATOM 3508 C C . ILE A 1 451 ? -4.560 -0.736 7.873 1.00 94.50 451 ILE A C 1
ATOM 3510 O O . ILE A 1 451 ? -5.024 -0.126 6.914 1.00 94.50 451 ILE A O 1
ATOM 3514 N N . ASP A 1 452 ? -5.135 -0.710 9.085 1.00 95.88 452 ASP A N 1
ATOM 3515 C CA . ASP A 1 452 ? -6.345 0.065 9.415 1.00 95.88 452 ASP A CA 1
ATOM 3516 C C . ASP A 1 452 ? -6.190 1.537 9.009 1.00 95.88 452 ASP A C 1
ATOM 3518 O O . ASP A 1 452 ? -7.130 2.155 8.512 1.00 95.88 452 ASP A O 1
ATOM 3522 N N . ILE A 1 453 ? -4.973 2.084 9.125 1.00 93.62 453 ILE A N 1
ATOM 3523 C CA . ILE A 1 453 ? -4.644 3.435 8.657 1.00 93.62 453 ILE A CA 1
ATOM 3524 C C . ILE A 1 453 ? -4.887 3.558 7.151 1.00 93.62 453 ILE A C 1
ATOM 3526 O O . ILE A 1 453 ? -5.512 4.516 6.715 1.00 93.62 453 ILE A O 1
ATOM 3530 N N . VAL A 1 454 ? -4.420 2.596 6.351 1.00 94.44 454 VAL A N 1
ATOM 3531 C CA . VAL A 1 454 ? -4.615 2.593 4.891 1.00 94.44 454 VAL A CA 1
ATOM 3532 C C . VAL A 1 454 ? -6.094 2.406 4.544 1.00 94.44 454 VAL A C 1
ATOM 3534 O O . VAL A 1 454 ? -6.585 3.062 3.628 1.00 94.44 454 VAL A O 1
ATOM 3537 N N . ILE A 1 455 ? -6.816 1.558 5.287 1.00 95.38 455 ILE A N 1
ATOM 3538 C CA . ILE A 1 455 ? -8.249 1.300 5.084 1.00 95.38 455 ILE A CA 1
ATOM 3539 C C . ILE A 1 455 ? -9.089 2.553 5.359 1.00 95.38 455 ILE A C 1
ATOM 3541 O O . ILE A 1 455 ? -9.924 2.932 4.535 1.00 95.38 455 ILE A O 1
ATOM 3545 N N . LEU A 1 456 ? -8.860 3.236 6.481 1.00 95.31 456 LEU A N 1
ATOM 3546 C CA . LEU A 1 456 ? -9.568 4.476 6.796 1.00 95.31 456 LEU A CA 1
ATOM 3547 C C . LEU A 1 456 ? -9.138 5.608 5.861 1.00 95.31 456 LEU A C 1
ATOM 3549 O O . LEU A 1 456 ? -9.988 6.327 5.329 1.00 95.31 456 LEU A O 1
ATOM 3553 N N . ALA A 1 457 ? -7.832 5.732 5.604 1.00 92.62 457 ALA A N 1
ATOM 3554 C CA . ALA A 1 457 ? -7.282 6.820 4.806 1.00 92.62 457 ALA A CA 1
ATOM 3555 C C . ALA A 1 457 ? -7.567 6.710 3.297 1.00 92.62 457 ALA A C 1
ATOM 3557 O O . ALA A 1 457 ? -7.227 7.602 2.523 1.00 92.62 457 ALA A O 1
ATOM 3558 N N . ASN A 1 458 ? -8.217 5.631 2.865 1.00 91.44 458 ASN A N 1
ATOM 3559 C CA . ASN A 1 458 ? -8.706 5.460 1.502 1.00 91.44 458 ASN A CA 1
ATOM 3560 C C . ASN A 1 458 ? -9.962 6.319 1.205 1.00 91.44 458 ASN A C 1
ATOM 3562 O O . ASN A 1 458 ? -10.204 6.665 0.041 1.00 91.44 458 ASN A O 1
ATOM 3566 N N . ASP A 1 459 ? -10.720 6.707 2.242 1.00 91.12 459 ASP A N 1
ATOM 3567 C CA . ASP A 1 459 ? -11.960 7.499 2.133 1.00 91.12 459 ASP A CA 1
ATOM 3568 C C . ASP A 1 459 ? -11.810 8.972 2.547 1.00 91.12 459 ASP A C 1
ATOM 3570 O O . ASP A 1 459 ? -12.577 9.824 2.100 1.00 91.12 459 ASP A O 1
ATOM 3574 N N . GLY A 1 460 ? -10.815 9.287 3.380 1.00 88.75 460 GLY A N 1
ATOM 3575 C CA . GLY A 1 460 ? -10.535 10.640 3.863 1.00 88.75 460 GLY A CA 1
ATOM 3576 C C . GLY A 1 460 ? -9.139 10.751 4.472 1.00 88.75 460 GLY A C 1
ATOM 3577 O O . GLY A 1 460 ? -8.545 9.748 4.842 1.00 88.75 460 GLY A O 1
ATOM 3578 N N . CYS A 1 461 ? -8.585 11.957 4.576 1.00 91.00 461 CYS A N 1
ATOM 3579 C CA . CYS A 1 461 ? -7.261 12.154 5.171 1.00 91.00 461 CYS A CA 1
ATOM 3580 C C . CYS A 1 461 ? -7.335 12.355 6.689 1.00 91.00 461 CYS A C 1
A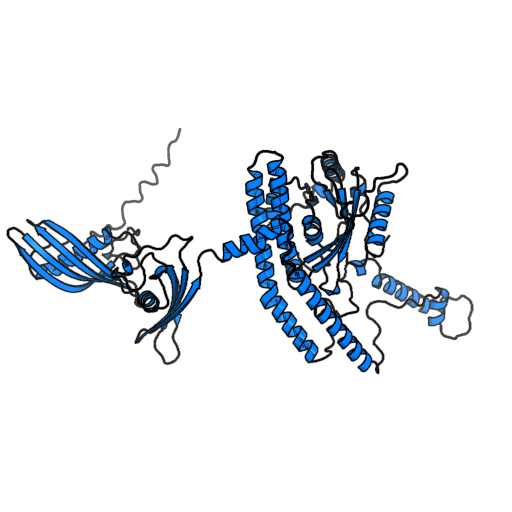TOM 3582 O O . CYS A 1 461 ? -8.188 13.087 7.188 1.00 91.00 461 CYS A O 1
ATOM 3584 N N . TYR A 1 462 ? -6.369 11.779 7.405 1.00 93.31 462 TYR A N 1
ATOM 3585 C CA . TYR A 1 462 ? -6.258 11.874 8.859 1.00 93.31 462 TYR A CA 1
ATOM 3586 C C . TYR A 1 462 ? -4.873 12.365 9.275 1.00 93.31 462 TYR A C 1
ATOM 3588 O O . TYR A 1 462 ? -3.853 11.973 8.698 1.00 93.31 462 TYR A O 1
ATOM 3596 N N . ALA A 1 463 ? -4.832 13.179 10.326 1.00 92.75 463 ALA A N 1
ATOM 3597 C CA . ALA A 1 463 ? -3.607 13.414 11.070 1.00 92.75 463 ALA A CA 1
ATOM 3598 C C . ALA A 1 463 ? -3.335 12.177 11.933 1.00 92.75 463 ALA A C 1
ATOM 3600 O O . ALA A 1 463 ? -4.163 11.755 12.735 1.00 92.75 463 ALA A O 1
ATOM 3601 N N . MET A 1 464 ? -2.168 11.575 11.749 1.00 90.62 464 MET A N 1
ATOM 3602 C CA . MET A 1 464 ? -1.801 10.343 12.448 1.00 90.62 464 MET A CA 1
ATOM 3603 C C . MET A 1 464 ? -1.024 10.674 13.708 1.00 90.62 464 MET A C 1
ATOM 3605 O O . MET A 1 464 ? -0.244 11.630 13.714 1.00 90.62 464 MET A O 1
ATOM 3609 N N . VAL A 1 465 ? -1.204 9.838 14.726 1.00 88.38 465 VAL A N 1
ATOM 3610 C CA . VAL A 1 465 ? -0.430 9.873 15.963 1.00 88.38 465 VAL A CA 1
ATOM 3611 C C . VAL A 1 465 ? 0.402 8.605 16.057 1.00 88.38 465 VAL A C 1
ATOM 3613 O O . VAL A 1 465 ? -0.126 7.506 15.905 1.00 88.38 465 VAL A O 1
ATOM 3616 N N . GLY A 1 466 ? 1.700 8.733 16.314 1.00 85.88 466 GLY A N 1
ATOM 3617 C CA . GLY A 1 466 ? 2.541 7.553 16.480 1.00 85.88 466 GLY A CA 1
ATOM 3618 C C . GLY A 1 466 ? 3.938 7.844 16.997 1.00 85.88 466 GLY A C 1
ATOM 3619 O O . GLY A 1 466 ? 4.348 8.994 17.150 1.00 85.88 466 GLY A O 1
ATOM 3620 N N . GLN A 1 467 ? 4.689 6.774 17.242 1.00 84.88 467 GLN A N 1
ATOM 3621 C CA . GLN A 1 467 ? 6.095 6.879 17.614 1.00 84.88 467 GLN A CA 1
ATOM 3622 C C . GLN A 1 467 ? 6.950 7.232 16.383 1.00 84.88 467 GLN A C 1
ATOM 3624 O O . GLN A 1 467 ? 6.667 6.780 15.269 1.00 84.88 467 GLN A O 1
ATOM 3629 N N . VAL A 1 468 ? 8.018 8.005 16.572 1.00 85.00 468 VAL A N 1
ATOM 3630 C CA . VAL A 1 468 ? 9.062 8.184 15.552 1.00 85.00 468 VAL A CA 1
ATOM 3631 C C . VAL A 1 468 ? 9.801 6.856 15.342 1.00 85.00 468 VAL A C 1
ATOM 3633 O O . VAL A 1 468 ? 10.196 6.189 16.305 1.00 85.00 468 VAL A O 1
ATOM 3636 N N . HIS A 1 469 ? 9.985 6.475 14.077 1.00 83.69 469 HIS A N 1
ATOM 3637 C CA . HIS A 1 469 ? 10.712 5.277 13.657 1.00 83.69 469 HIS A CA 1
ATOM 3638 C C . HIS A 1 469 ? 11.922 5.637 12.784 1.00 83.69 469 HIS A C 1
ATOM 3640 O O . HIS A 1 469 ? 11.938 6.655 12.095 1.00 83.69 469 HIS A O 1
ATOM 3646 N N . GLY A 1 470 ? 12.941 4.772 12.792 1.00 84.12 470 GLY A N 1
ATOM 3647 C CA . GLY A 1 470 ? 14.089 4.852 11.884 1.00 84.12 470 GLY A CA 1
ATOM 3648 C C . GLY A 1 470 ? 13.860 4.131 10.548 1.00 84.12 470 GLY A C 1
ATOM 3649 O O . GLY A 1 470 ? 12.759 3.669 10.240 1.00 84.12 470 GLY A O 1
ATOM 3650 N N . GLY A 1 471 ? 14.924 4.009 9.748 1.00 87.50 471 GLY A N 1
ATOM 3651 C CA . GLY A 1 471 ? 14.921 3.244 8.494 1.00 87.50 471 GLY A CA 1
ATOM 3652 C C . GLY A 1 471 ? 13.917 3.755 7.453 1.00 87.50 471 GLY A C 1
ATOM 3653 O O . GLY A 1 471 ? 13.650 4.955 7.363 1.00 87.50 471 GLY A O 1
ATOM 3654 N N . LEU A 1 472 ? 13.347 2.833 6.668 1.00 82.69 472 LEU A N 1
ATOM 3655 C CA . LEU A 1 472 ? 12.363 3.144 5.623 1.00 82.69 472 LEU A CA 1
ATOM 3656 C C . LEU A 1 472 ? 11.105 3.822 6.189 1.00 82.69 472 LEU A C 1
ATOM 3658 O O . LEU A 1 472 ? 10.621 4.796 5.618 1.00 82.69 472 LEU A O 1
ATOM 3662 N N . MET A 1 473 ? 10.613 3.361 7.344 1.00 83.44 473 MET A N 1
ATOM 3663 C CA . MET A 1 473 ? 9.447 3.963 7.999 1.00 83.44 473 MET A CA 1
ATOM 3664 C C . MET A 1 473 ? 9.722 5.418 8.396 1.00 83.44 473 MET A C 1
ATOM 3666 O O . MET A 1 473 ? 8.878 6.283 8.185 1.00 83.44 473 MET A O 1
ATOM 3670 N N . GLY A 1 474 ? 10.932 5.719 8.875 1.00 86.62 474 GLY A N 1
ATOM 3671 C CA . GLY A 1 474 ? 11.351 7.090 9.168 1.00 86.62 474 GLY A CA 1
ATOM 3672 C C . GLY A 1 474 ? 11.466 7.986 7.932 1.00 86.62 474 GLY A C 1
ATOM 3673 O O . GLY A 1 474 ? 11.268 9.198 8.028 1.00 86.62 474 GLY A O 1
ATOM 3674 N N . VAL A 1 475 ? 11.783 7.432 6.756 1.00 87.69 475 VAL A N 1
ATOM 3675 C CA . VAL A 1 475 ? 11.729 8.180 5.484 1.00 87.69 475 VAL A CA 1
ATOM 3676 C C . VAL A 1 475 ? 10.281 8.525 5.139 1.00 87.69 475 VAL A C 1
ATOM 3678 O O . VAL A 1 475 ? 9.990 9.690 4.874 1.00 87.69 475 VAL A O 1
ATOM 3681 N N . LEU A 1 476 ? 9.370 7.550 5.219 1.00 87.88 476 LEU A N 1
ATOM 3682 C CA . LEU A 1 476 ? 7.943 7.760 4.960 1.00 87.88 476 LEU A CA 1
ATOM 3683 C C . LEU A 1 476 ? 7.342 8.791 5.924 1.00 87.88 476 LEU A C 1
ATOM 3685 O O . LEU A 1 476 ? 6.762 9.774 5.472 1.00 87.88 476 LEU A O 1
ATOM 3689 N N . GLN A 1 477 ? 7.563 8.640 7.235 1.00 90.06 477 GLN A N 1
ATOM 3690 C CA . GLN A 1 477 ? 7.064 9.571 8.255 1.00 90.06 477 GLN A CA 1
ATOM 3691 C C . GLN A 1 477 ? 7.534 11.009 8.004 1.00 90.06 477 GLN A C 1
ATOM 3693 O O . GLN A 1 477 ? 6.718 11.932 8.000 1.00 90.06 477 GLN A O 1
ATOM 3698 N N . ARG A 1 478 ? 8.833 11.206 7.731 1.00 88.56 478 ARG A N 1
ATOM 3699 C CA . ARG A 1 478 ? 9.385 12.530 7.401 1.00 88.56 478 ARG A CA 1
ATOM 3700 C C . ARG A 1 478 ? 8.780 13.101 6.125 1.00 88.56 478 ARG A C 1
ATOM 3702 O O . ARG A 1 478 ? 8.500 14.295 6.076 1.00 88.56 478 ARG A O 1
ATOM 3709 N N . SER A 1 479 ? 8.568 12.267 5.108 1.00 87.50 479 SER A N 1
ATOM 3710 C CA . SER A 1 479 ? 7.951 12.703 3.857 1.00 87.50 479 SER A CA 1
ATOM 3711 C C . SER A 1 479 ? 6.513 13.161 4.076 1.00 87.50 479 SER A C 1
ATOM 3713 O O . SER A 1 479 ? 6.129 14.218 3.585 1.00 87.50 479 SER A O 1
ATOM 3715 N N . MET A 1 480 ? 5.721 12.415 4.845 1.00 88.06 480 MET A N 1
ATOM 3716 C CA . MET A 1 480 ? 4.323 12.756 5.129 1.00 88.06 480 MET A CA 1
ATOM 3717 C C . MET A 1 480 ? 4.217 14.054 5.937 1.00 88.06 480 MET A C 1
ATOM 3719 O O . MET A 1 480 ? 3.446 14.949 5.585 1.00 88.06 480 MET A O 1
ATOM 3723 N N . SER A 1 481 ? 5.083 14.222 6.943 1.00 88.44 481 SER A N 1
ATOM 3724 C CA . SER A 1 481 ? 5.155 15.434 7.772 1.00 88.44 481 SER A CA 1
ATOM 3725 C C . SER A 1 481 ? 5.479 16.722 7.008 1.00 88.44 481 SER A C 1
ATOM 3727 O O . SER A 1 481 ? 5.221 17.802 7.529 1.00 88.44 481 SER A O 1
ATOM 3729 N N . ARG A 1 482 ? 6.009 16.645 5.779 1.00 84.25 482 ARG A N 1
ATOM 3730 C CA . ARG A 1 482 ? 6.246 17.828 4.926 1.00 84.25 482 ARG A CA 1
ATOM 3731 C C . ARG A 1 482 ? 4.975 18.435 4.340 1.00 84.25 482 ARG A C 1
ATOM 3733 O O . ARG A 1 482 ? 4.996 19.577 3.893 1.00 84.25 482 ARG A O 1
ATOM 3740 N N . SER A 1 483 ? 3.892 17.667 4.303 1.00 79.81 483 SER A N 1
ATOM 3741 C CA . SER A 1 483 ? 2.667 18.033 3.583 1.00 79.81 483 SER A CA 1
ATOM 3742 C C . SER A 1 483 ? 1.412 17.968 4.453 1.00 79.81 483 SER A C 1
ATOM 3744 O O . SER A 1 483 ? 0.406 18.588 4.116 1.00 79.81 483 SER A O 1
ATOM 3746 N N . CYS A 1 484 ? 1.463 17.260 5.583 1.00 81.62 484 CYS A N 1
ATOM 3747 C CA . CYS A 1 484 ? 0.381 17.169 6.554 1.00 81.62 484 CYS A CA 1
ATOM 3748 C C . CYS A 1 484 ? 0.954 17.206 7.985 1.00 81.62 484 CYS A C 1
ATOM 3750 O O . CYS A 1 484 ? 1.981 16.569 8.246 1.00 81.62 484 CYS A O 1
ATOM 3752 N N . PRO A 1 485 ? 0.313 17.913 8.938 1.00 81.62 485 PRO A N 1
ATOM 3753 C CA . PRO A 1 485 ? 0.778 18.014 10.320 1.00 81.62 485 PRO A CA 1
ATOM 3754 C C . PRO A 1 485 ? 0.480 16.735 11.126 1.00 81.62 485 PRO A C 1
ATOM 3756 O O . PRO A 1 485 ? -0.331 16.743 12.051 1.00 81.62 485 PRO A O 1
ATOM 3759 N N . HIS A 1 486 ? 1.133 15.624 10.778 1.00 88.44 486 HIS A N 1
ATOM 3760 C CA . HIS A 1 486 ? 1.128 14.404 11.590 1.00 88.44 486 HIS A CA 1
ATOM 3761 C C . HIS A 1 486 ? 1.841 14.642 12.929 1.00 88.44 486 HIS A C 1
ATOM 3763 O O . HIS A 1 486 ? 2.820 15.390 13.005 1.00 88.44 486 HIS A O 1
ATOM 3769 N N . VAL A 1 487 ? 1.363 13.987 13.985 1.00 87.69 487 VAL A N 1
ATOM 3770 C CA . VAL A 1 487 ? 1.885 14.142 15.343 1.00 87.69 487 VAL A CA 1
ATOM 3771 C C . VAL A 1 487 ? 2.738 12.924 15.688 1.00 87.69 487 VAL A C 1
ATOM 3773 O O . VAL A 1 487 ? 2.230 11.868 16.057 1.00 87.69 487 VAL A O 1
ATOM 3776 N N . TRP A 1 488 ? 4.054 13.076 15.567 1.00 87.94 488 TRP A N 1
ATOM 3777 C CA . TRP A 1 488 ? 5.012 12.043 15.957 1.00 87.94 488 TRP A CA 1
ATOM 3778 C C . TRP A 1 488 ? 5.650 12.378 17.302 1.00 87.94 488 TRP A C 1
ATOM 3780 O O . TRP A 1 488 ? 6.009 13.534 17.545 1.00 87.94 488 TRP A O 1
ATOM 3790 N N . PHE A 1 489 ? 5.798 11.359 18.143 1.00 84.12 489 PHE A N 1
ATOM 3791 C CA . PHE A 1 489 ? 6.398 11.460 19.469 1.00 84.12 489 PHE A CA 1
ATOM 3792 C C . PHE A 1 489 ? 7.636 10.576 19.585 1.00 84.12 489 PHE A C 1
ATOM 3794 O O . PHE A 1 489 ? 7.682 9.461 19.049 1.00 84.12 489 PHE A O 1
ATOM 3801 N N . GLU A 1 490 ? 8.630 11.046 20.330 1.00 82.94 490 GLU A N 1
ATOM 3802 C CA . GLU A 1 490 ? 9.749 10.198 20.729 1.00 82.94 490 GLU A CA 1
ATOM 3803 C C . GLU A 1 490 ? 9.334 9.209 21.826 1.00 82.94 490 GLU A C 1
ATOM 3805 O O . GLU A 1 490 ? 8.400 9.439 22.595 1.00 82.94 490 GLU A O 1
ATOM 3810 N N . ARG A 1 491 ? 10.045 8.080 21.937 1.00 76.06 491 ARG A N 1
ATOM 3811 C CA . ARG A 1 491 ? 9.746 7.057 22.958 1.00 76.06 491 ARG A CA 1
ATOM 3812 C C . ARG A 1 491 ? 9.878 7.601 24.393 1.00 76.06 491 ARG A C 1
ATOM 3814 O O . ARG A 1 491 ? 9.196 7.111 25.289 1.00 76.06 491 ARG A O 1
ATOM 3821 N N . SER A 1 492 ? 10.755 8.580 24.609 1.00 73.69 492 SER A N 1
ATOM 3822 C CA . SER A 1 492 ? 10.921 9.329 25.863 1.00 73.69 492 SER A CA 1
ATOM 3823 C C . SER A 1 492 ? 9.712 10.225 26.148 1.00 73.69 492 SER A C 1
ATOM 3825 O O . SER A 1 492 ? 9.146 10.145 27.234 1.00 73.69 492 SER A O 1
ATOM 3827 N N . GLU A 1 493 ? 9.278 11.010 25.160 1.00 68.94 493 GLU A N 1
ATOM 3828 C CA . GLU A 1 493 ? 8.139 11.936 25.256 1.00 68.94 493 GLU A CA 1
ATOM 3829 C C . GLU A 1 493 ? 6.800 11.222 25.451 1.00 68.94 493 GLU A C 1
ATOM 3831 O O . GLU A 1 493 ? 5.943 11.715 26.175 1.00 68.94 493 GLU A O 1
ATOM 3836 N N . MET A 1 494 ? 6.628 10.025 24.879 1.00 65.50 494 MET A N 1
ATOM 3837 C CA . MET A 1 494 ? 5.420 9.209 25.074 1.00 65.50 494 MET A CA 1
ATOM 3838 C C . MET A 1 494 ? 5.176 8.821 26.541 1.00 65.50 494 MET A C 1
ATOM 3840 O O . MET A 1 494 ? 4.063 8.423 26.887 1.00 65.50 494 MET A O 1
ATOM 3844 N N . LYS A 1 495 ? 6.196 8.920 27.408 1.00 68.00 495 LYS A N 1
ATOM 3845 C CA . LYS A 1 495 ? 6.049 8.713 28.856 1.00 68.00 495 LYS A CA 1
ATOM 3846 C C . LYS A 1 495 ? 5.468 9.940 29.561 1.00 68.00 495 LYS A C 1
ATOM 3848 O O . LYS A 1 495 ? 4.846 9.787 30.611 1.00 68.00 495 LYS A O 1
ATOM 3853 N N . ASP A 1 496 ? 5.631 11.133 28.989 1.00 77.62 496 ASP A N 1
ATOM 3854 C CA . ASP A 1 496 ? 5.050 12.365 29.511 1.00 77.62 496 ASP A CA 1
ATOM 3855 C C . ASP A 1 496 ? 3.647 12.592 28.934 1.00 77.62 496 ASP A C 1
ATOM 3857 O O . ASP A 1 496 ? 3.422 13.235 27.903 1.00 77.62 496 ASP A O 1
ATOM 3861 N N . ARG A 1 497 ? 2.668 12.066 29.670 1.00 76.06 497 ARG A N 1
ATOM 3862 C CA . ARG A 1 497 ? 1.251 12.165 29.326 1.00 76.06 497 ARG A CA 1
ATOM 3863 C C . ARG A 1 497 ? 0.758 13.611 29.195 1.00 76.06 497 ARG A C 1
ATOM 3865 O O . ARG A 1 497 ? -0.147 13.852 28.401 1.00 76.06 497 ARG A O 1
ATOM 3872 N N . HIS A 1 498 ? 1.317 14.567 29.940 1.00 81.44 498 HIS A N 1
ATOM 3873 C CA . HIS A 1 498 ? 0.851 15.956 29.890 1.00 81.44 498 HIS A CA 1
ATOM 3874 C C . HIS A 1 498 ? 1.266 16.622 28.579 1.00 81.44 498 HIS A C 1
ATOM 3876 O O . HIS A 1 498 ? 0.439 17.256 27.918 1.00 81.44 498 HIS A O 1
ATOM 3882 N N . THR A 1 499 ? 2.514 16.415 28.159 1.00 81.00 499 THR A N 1
ATOM 3883 C CA . THR A 1 499 ? 3.029 16.936 26.887 1.00 81.00 499 THR A CA 1
ATOM 3884 C C . THR A 1 499 ? 2.266 16.363 25.689 1.00 81.00 499 THR A C 1
ATOM 3886 O O . THR A 1 499 ? 1.855 17.116 24.799 1.00 81.00 499 THR A O 1
ATOM 3889 N N . VAL A 1 500 ? 1.980 15.054 25.697 1.00 83.06 500 VAL A N 1
ATOM 3890 C CA . VAL A 1 500 ? 1.171 14.394 24.656 1.00 83.06 500 VAL A CA 1
ATOM 3891 C C . VAL A 1 500 ? -0.238 14.993 24.584 1.00 83.06 500 VAL A C 1
ATOM 3893 O O . VAL A 1 500 ? -0.662 15.444 23.517 1.00 83.06 500 VAL A O 1
ATOM 3896 N N . THR A 1 501 ? -0.950 15.062 25.714 1.00 85.31 501 THR A N 1
ATOM 3897 C CA . THR A 1 501 ? -2.326 15.582 25.770 1.00 85.31 501 THR A CA 1
ATOM 3898 C C . THR A 1 501 ? -2.406 17.042 25.328 1.00 85.31 501 THR A C 1
ATOM 3900 O O . THR A 1 501 ? -3.294 17.396 24.553 1.00 85.31 501 THR A O 1
ATOM 3903 N N . ASN A 1 502 ? -1.464 17.890 25.751 1.00 87.94 502 ASN A N 1
ATOM 3904 C CA . ASN A 1 502 ? -1.447 19.306 25.375 1.00 87.94 502 ASN A CA 1
ATOM 3905 C C . ASN A 1 502 ? -1.244 19.501 23.866 1.00 87.94 502 ASN A C 1
ATOM 3907 O O . ASN A 1 502 ? -1.940 20.312 23.252 1.00 87.94 502 ASN A O 1
ATOM 3911 N N . ARG A 1 503 ? -0.346 18.727 23.242 1.00 88.06 503 ARG A N 1
ATOM 3912 C CA . ARG A 1 503 ? -0.099 18.800 21.793 1.00 88.06 503 ARG A CA 1
ATOM 3913 C C . ARG A 1 503 ? -1.309 18.342 20.981 1.00 88.06 503 ARG A C 1
ATOM 3915 O O . ARG A 1 503 ? -1.655 18.981 19.987 1.00 88.06 503 ARG A O 1
ATOM 3922 N N . LEU A 1 504 ? -1.974 17.272 21.420 1.00 90.19 504 LEU A N 1
ATOM 3923 C CA . LEU A 1 504 ? -3.203 16.795 20.785 1.00 90.19 504 LEU A CA 1
ATOM 3924 C C . LEU A 1 504 ? -4.341 17.809 20.951 1.00 90.19 504 LEU A C 1
ATOM 3926 O O . LEU A 1 504 ? -5.006 18.136 19.970 1.00 90.19 504 LEU A O 1
ATOM 3930 N N . ARG A 1 505 ? -4.505 18.396 22.144 1.00 91.06 505 ARG A N 1
ATOM 3931 C CA . ARG A 1 505 ? -5.516 19.433 22.403 1.00 91.06 505 ARG A CA 1
ATOM 3932 C C . ARG A 1 505 ? -5.295 20.667 21.527 1.00 91.06 505 ARG A C 1
ATOM 3934 O O . ARG A 1 505 ? -6.246 21.169 20.935 1.00 91.06 505 ARG A O 1
ATOM 3941 N N . ALA A 1 506 ? -4.049 21.117 21.376 1.00 90.62 506 ALA A N 1
ATOM 3942 C CA . ALA A 1 506 ? -3.706 22.233 20.493 1.00 90.62 506 ALA A CA 1
ATOM 3943 C C . ALA A 1 506 ? -4.008 21.935 19.011 1.00 90.62 506 ALA A C 1
ATOM 3945 O O . ALA A 1 506 ? -4.382 22.833 18.256 1.00 90.62 506 ALA A O 1
ATOM 3946 N N . HIS A 1 507 ? -3.862 20.680 18.573 1.00 91.06 507 HIS A N 1
ATOM 3947 C CA . HIS A 1 507 ? -4.220 20.275 17.212 1.00 91.06 507 HIS A CA 1
ATOM 3948 C C . HIS A 1 507 ? -5.734 20.259 16.996 1.00 91.06 507 HIS A C 1
ATOM 3950 O O . HIS A 1 507 ? -6.190 20.802 15.995 1.00 91.06 507 HIS A O 1
ATOM 3956 N N . VAL A 1 508 ? -6.503 19.704 17.937 1.00 90.94 508 VAL A N 1
ATOM 3957 C CA . VAL A 1 508 ? -7.977 19.665 17.878 1.00 90.94 508 VAL A CA 1
ATOM 3958 C C . VAL A 1 508 ? -8.582 21.072 17.941 1.00 90.94 508 VAL A C 1
ATOM 3960 O O . VAL A 1 508 ? -9.526 21.374 17.214 1.00 90.94 508 VAL A O 1
ATOM 3963 N N . ALA A 1 509 ? -8.001 21.969 18.745 1.00 90.56 509 ALA A N 1
ATOM 3964 C CA . ALA A 1 509 ? -8.427 23.367 18.825 1.00 90.56 509 ALA A CA 1
ATOM 3965 C C . ALA A 1 509 ? -8.302 24.106 17.477 1.00 90.56 509 ALA A C 1
ATOM 3967 O O . ALA A 1 509 ? -9.094 25.000 17.176 1.00 90.56 509 ALA A O 1
ATOM 3968 N N . ALA A 1 510 ? -7.345 23.712 16.631 1.00 88.38 510 ALA A N 1
ATOM 3969 C CA . ALA A 1 510 ? -7.202 24.242 15.283 1.00 88.38 510 ALA A CA 1
ATOM 3970 C C . ALA A 1 510 ? -8.202 23.568 14.324 1.00 88.38 510 ALA A C 1
ATOM 3972 O O . ALA A 1 510 ? -7.871 22.614 13.620 1.00 88.38 510 ALA A O 1
ATOM 3973 N N . ARG A 1 511 ? -9.425 24.112 14.253 1.00 84.88 511 ARG A N 1
ATOM 3974 C CA . ARG A 1 511 ? -10.558 23.569 13.469 1.00 84.88 511 ARG A CA 1
ATOM 3975 C C . ARG A 1 511 ? -10.304 23.400 11.962 1.00 84.88 511 ARG A C 1
ATOM 3977 O O . ARG A 1 511 ? -11.068 22.726 11.284 1.00 84.88 511 ARG A O 1
ATOM 3984 N N . THR A 1 512 ? -9.235 23.983 11.427 1.00 85.00 512 THR A N 1
ATOM 3985 C CA . THR A 1 512 ? -8.823 23.845 10.021 1.00 85.00 512 THR A CA 1
ATOM 3986 C C . THR A 1 512 ? -7.974 22.601 9.748 1.00 85.00 512 THR A C 1
ATOM 3988 O O . THR A 1 512 ? -7.797 22.229 8.586 1.00 85.00 512 THR A O 1
ATOM 3991 N N . LYS A 1 513 ? -7.437 21.947 10.787 1.00 88.50 513 LYS A N 1
ATOM 3992 C CA . LYS A 1 513 ? -6.574 20.769 10.647 1.00 88.50 513 LYS A CA 1
ATOM 3993 C C . LYS A 1 513 ? -7.383 19.492 10.436 1.00 88.50 513 LYS A C 1
ATOM 3995 O O . LYS A 1 513 ? -8.528 19.377 10.870 1.00 88.50 513 LYS A O 1
ATOM 4000 N N . LEU A 1 514 ? -6.756 18.511 9.788 1.00 92.06 514 LEU A N 1
ATOM 4001 C CA . LEU A 1 514 ? -7.334 17.181 9.594 1.00 92.06 514 LEU A CA 1
ATOM 4002 C C . LEU A 1 514 ? -7.685 16.515 10.936 1.00 92.06 514 LEU A C 1
ATOM 4004 O O . LEU A 1 514 ? -6.957 16.733 11.916 1.00 92.06 514 LEU A O 1
ATOM 4008 N N . PRO A 1 515 ? -8.752 15.691 10.973 1.00 94.44 515 PRO A N 1
ATOM 4009 C CA . PRO A 1 515 ? -9.111 14.931 12.161 1.00 94.44 515 PRO A CA 1
ATOM 4010 C C . PRO A 1 515 ? -7.956 14.038 12.601 1.00 94.44 515 PRO A C 1
ATOM 4012 O O . PRO A 1 515 ? -7.261 13.446 11.770 1.00 94.44 515 PRO A O 1
ATOM 4015 N N . ILE A 1 516 ? -7.757 13.933 13.910 1.00 94.69 516 ILE A N 1
ATOM 4016 C CA . ILE A 1 516 ? -6.737 13.046 14.469 1.00 94.69 516 ILE A CA 1
ATOM 4017 C C . ILE A 1 516 ? -7.280 11.621 14.474 1.00 94.69 516 ILE A C 1
ATOM 4019 O O . ILE A 1 516 ? -8.363 11.399 15.001 1.00 94.69 516 ILE A O 1
ATOM 4023 N N . LEU A 1 517 ? -6.537 10.660 13.929 1.00 95.25 517 LEU A N 1
ATOM 4024 C CA . LEU A 1 517 ? -6.864 9.239 14.037 1.00 95.25 517 LEU A CA 1
ATOM 4025 C C . LEU A 1 517 ? -6.182 8.629 15.264 1.00 95.25 517 LEU A C 1
ATOM 4027 O O . LEU A 1 517 ? -4.956 8.682 15.386 1.00 95.25 517 LEU A O 1
ATOM 4031 N N . ILE A 1 518 ? -6.982 8.039 16.152 1.00 94.69 518 ILE A N 1
ATOM 4032 C CA . ILE A 1 518 ? -6.525 7.393 17.380 1.00 94.69 518 ILE A CA 1
ATOM 4033 C C . ILE A 1 518 ? -7.137 5.995 17.494 1.00 94.69 518 ILE A C 1
ATOM 4035 O O . ILE A 1 518 ? -8.345 5.814 17.365 1.00 94.69 518 ILE A O 1
ATOM 4039 N N . PHE A 1 519 ? -6.285 5.024 17.814 1.00 95.31 519 PHE A N 1
ATOM 4040 C CA . PHE A 1 519 ? -6.661 3.659 18.173 1.00 95.31 519 PHE A CA 1
ATOM 4041 C C . PHE A 1 519 ? -6.475 3.474 19.690 1.00 95.31 519 PHE A C 1
ATOM 4043 O O . PHE A 1 519 ? -5.366 3.160 20.140 1.00 95.31 519 PHE A O 1
ATOM 4050 N N . PRO A 1 520 ? -7.505 3.743 20.515 1.00 93.38 520 PRO A N 1
ATOM 4051 C CA . PRO A 1 520 ? -7.365 3.847 21.969 1.00 93.38 520 PRO A CA 1
ATOM 4052 C C . PRO A 1 520 ? -7.082 2.514 22.674 1.00 93.38 520 PRO A C 1
ATOM 4054 O O . PRO A 1 520 ? -6.641 2.543 23.821 1.00 93.38 520 PRO A O 1
ATOM 4057 N N . GLU A 1 521 ? -7.254 1.368 22.010 1.00 90.06 521 GLU A N 1
ATOM 4058 C CA . GLU A 1 521 ? -6.782 0.059 22.498 1.00 90.06 521 GLU A CA 1
ATOM 4059 C C . GLU A 1 521 ? -5.262 0.079 22.743 1.00 90.06 521 GLU A C 1
ATOM 4061 O O . GLU A 1 521 ? -4.731 -0.501 23.692 1.00 90.06 521 GLU A O 1
ATOM 4066 N N . GLY A 1 522 ? -4.528 0.820 21.904 1.00 85.31 522 GLY A N 1
ATOM 4067 C CA . GLY A 1 522 ? -3.078 0.964 21.991 1.00 85.31 522 GLY A CA 1
ATOM 4068 C C . GLY A 1 522 ? -2.293 -0.316 21.689 1.00 85.31 522 GLY A C 1
ATOM 4069 O O . GLY A 1 522 ? -1.105 -0.374 22.003 1.00 85.31 522 GLY A O 1
ATOM 4070 N N . THR A 1 523 ? -2.951 -1.312 21.101 1.00 87.69 523 THR A N 1
ATOM 4071 C CA . THR A 1 523 ? -2.396 -2.534 20.517 1.00 87.69 523 THR A CA 1
ATOM 4072 C C . THR A 1 523 ? -3.346 -3.011 19.417 1.00 87.69 523 THR A C 1
ATOM 4074 O O . THR A 1 523 ? -4.480 -2.542 19.354 1.00 87.69 523 THR A O 1
ATOM 4077 N N . CYS A 1 524 ? -2.891 -3.911 18.546 1.00 91.62 524 CYS A N 1
ATOM 4078 C CA . CYS A 1 524 ? -3.794 -4.634 17.658 1.00 91.62 524 CYS A CA 1
ATOM 4079 C C . CYS A 1 524 ? -4.428 -5.804 18.413 1.00 91.62 524 CYS A C 1
ATOM 4081 O O . CYS A 1 524 ? -3.733 -6.510 19.150 1.00 91.62 524 CYS A O 1
ATOM 4083 N N . VAL A 1 525 ? -5.719 -6.013 18.191 1.00 90.50 525 VAL A N 1
ATOM 4084 C CA . VAL A 1 525 ? -6.529 -7.079 18.786 1.00 90.50 525 VAL A CA 1
ATOM 4085 C C . VAL A 1 525 ? -7.177 -7.875 17.667 1.00 90.50 525 VAL A C 1
ATOM 4087 O O . VAL A 1 525 ? -7.393 -7.369 16.564 1.00 90.50 525 VAL A O 1
ATOM 4090 N N . ASN A 1 526 ? -7.436 -9.158 17.896 1.00 87.19 526 ASN A N 1
ATOM 4091 C CA . ASN A 1 526 ? -8.087 -9.963 16.883 1.00 87.19 526 ASN A CA 1
ATOM 4092 C C . ASN A 1 526 ? -9.490 -9.427 16.553 1.00 87.19 526 ASN A C 1
ATOM 4094 O O . ASN A 1 526 ? -10.124 -8.685 17.299 1.00 87.19 526 ASN A O 1
ATOM 4098 N N . ASN A 1 527 ? -9.989 -9.818 15.392 1.00 91.56 527 ASN A N 1
ATOM 4099 C CA . ASN A 1 527 ? -11.201 -9.284 14.785 1.00 91.56 527 ASN A CA 1
ATOM 4100 C C . ASN A 1 527 ? -12.508 -9.743 15.480 1.00 91.56 527 ASN A C 1
ATOM 4102 O O . ASN A 1 527 ? -13.571 -9.723 14.867 1.00 91.56 527 ASN A O 1
ATOM 4106 N N . THR A 1 528 ? -12.463 -10.184 16.743 1.00 87.50 528 THR A N 1
ATOM 4107 C CA . THR A 1 528 ? -13.610 -10.772 17.465 1.00 87.50 528 THR A CA 1
ATOM 4108 C C . THR A 1 528 ? -14.099 -9.934 18.646 1.00 87.50 528 THR A C 1
ATOM 4110 O O . THR A 1 528 ? -15.247 -10.084 19.062 1.00 87.50 528 THR A O 1
ATOM 4113 N N . SER A 1 529 ? -13.265 -9.034 19.166 1.00 89.38 529 SER A N 1
ATOM 4114 C CA . SER A 1 529 ? -13.550 -8.243 20.365 1.00 89.38 529 SER A CA 1
ATOM 4115 C C . SER A 1 529 ? -12.946 -6.847 20.280 1.00 89.38 529 SER A C 1
ATOM 4117 O O . SER A 1 529 ? -12.042 -6.610 19.482 1.00 89.38 529 SER A O 1
ATOM 4119 N N . VAL A 1 530 ? -13.400 -5.952 21.153 1.00 91.19 530 VAL A N 1
ATOM 4120 C CA . VAL A 1 530 ? -12.773 -4.648 21.396 1.00 91.19 530 VAL A CA 1
ATOM 4121 C C . VAL A 1 530 ? -12.238 -4.631 22.823 1.00 91.19 530 VAL A C 1
ATOM 4123 O O . VAL A 1 530 ? -12.970 -4.943 23.759 1.00 91.19 530 VAL A O 1
ATOM 4126 N N . MET A 1 531 ? -10.961 -4.283 22.990 1.00 90.12 531 MET A N 1
ATOM 4127 C CA . MET A 1 531 ? -10.337 -4.165 24.314 1.00 90.12 531 MET A CA 1
ATOM 4128 C C . MET A 1 531 ? -10.677 -2.834 24.992 1.00 90.12 531 MET A C 1
ATOM 4130 O O . MET A 1 531 ? -11.137 -1.886 24.354 1.00 90.12 531 MET A O 1
ATOM 4134 N N . MET A 1 532 ? -10.380 -2.734 26.291 1.00 89.19 532 MET A N 1
ATOM 4135 C CA . MET A 1 532 ? -10.524 -1.493 27.050 1.00 89.19 532 MET A CA 1
ATOM 4136 C C . MET A 1 532 ? -9.810 -0.317 26.362 1.00 89.19 532 MET A C 1
ATOM 4138 O O . MET A 1 532 ? -8.624 -0.369 26.019 1.00 89.19 532 MET A O 1
ATOM 4142 N N . PHE A 1 533 ? -10.537 0.786 26.206 1.00 94.19 533 PHE A N 1
ATOM 4143 C CA . PHE A 1 533 ? -10.010 2.014 25.631 1.00 94.19 533 PHE A CA 1
ATOM 4144 C C . PHE A 1 533 ? -9.224 2.824 26.661 1.00 94.19 533 PHE A C 1
ATOM 4146 O O . PHE A 1 533 ? -9.693 3.123 27.759 1.00 94.19 533 PHE A O 1
ATOM 4153 N N . LYS A 1 534 ? -8.016 3.257 26.290 1.00 89.06 534 LYS A N 1
ATOM 4154 C CA . LYS A 1 534 ? -7.189 4.110 27.149 1.00 89.06 534 LYS A CA 1
ATOM 4155 C C . LYS A 1 534 ? -7.838 5.487 27.318 1.00 89.06 534 LYS A C 1
ATOM 4157 O O . LYS A 1 534 ? -7.914 6.270 26.372 1.00 89.06 534 LYS A O 1
ATOM 4162 N N . LYS A 1 535 ? -8.194 5.835 28.562 1.00 87.56 535 LYS A N 1
ATOM 4163 C CA . LYS A 1 535 ? -8.872 7.103 28.911 1.00 87.56 535 LYS A CA 1
ATOM 4164 C C . LYS A 1 535 ? -8.164 8.383 28.437 1.00 87.56 535 LYS A C 1
ATOM 4166 O O . LYS A 1 535 ? -8.814 9.399 28.227 1.00 87.56 535 LYS A O 1
ATOM 4171 N N . GLY A 1 536 ? -6.840 8.353 28.245 1.00 86.38 536 GLY A N 1
ATOM 4172 C CA . GLY A 1 536 ? -6.054 9.531 27.849 1.00 86.38 536 GLY A CA 1
ATOM 4173 C C . GLY A 1 536 ? -6.507 10.164 26.530 1.00 86.38 536 GLY A C 1
ATOM 4174 O O . GLY A 1 536 ? -6.470 11.383 26.397 1.00 86.38 536 GLY A O 1
ATOM 4175 N N . SER A 1 537 ? -7.013 9.363 25.590 1.00 87.00 537 SER A N 1
ATOM 4176 C CA . SER A 1 537 ? -7.554 9.852 24.315 1.00 87.00 537 SER A CA 1
ATOM 4177 C C . SER A 1 537 ? -8.858 10.645 24.474 1.00 87.00 537 SER A C 1
ATOM 4179 O O . SER A 1 537 ? -9.180 11.468 23.623 1.00 87.00 537 SER A O 1
ATOM 4181 N N . PHE A 1 538 ? -9.574 10.443 25.580 1.00 92.50 538 PHE A N 1
ATOM 4182 C CA . PHE A 1 538 ? -10.868 11.061 25.882 1.00 92.50 538 PHE A CA 1
ATOM 4183 C C . PHE A 1 538 ? -10.740 12.266 26.832 1.00 92.50 538 PHE A C 1
ATOM 4185 O O . PHE A 1 538 ? -11.705 12.985 27.071 1.00 92.50 538 PHE A O 1
ATOM 4192 N N . GLU A 1 539 ? -9.531 12.542 27.335 1.00 89.88 539 GLU A N 1
ATOM 4193 C CA . GLU A 1 539 ? -9.210 13.729 28.146 1.00 89.88 539 GLU A CA 1
ATOM 4194 C C . GLU A 1 539 ? -8.826 14.952 27.285 1.00 89.88 539 GLU A C 1
ATOM 4196 O O . GLU A 1 539 ? -8.785 16.084 27.777 1.00 89.88 539 GLU A O 1
ATOM 4201 N N . ILE A 1 540 ? -8.549 14.746 25.992 1.00 87.75 540 ILE A N 1
ATOM 4202 C CA . ILE A 1 540 ? -8.084 15.784 25.054 1.00 87.75 540 ILE A CA 1
ATOM 4203 C C . ILE A 1 540 ? -9.147 16.882 24.877 1.00 87.75 540 ILE A C 1
ATOM 4205 O O . ILE A 1 540 ? -8.805 18.068 24.842 1.00 87.75 540 ILE A O 1
ATOM 4209 N N . GLY A 1 541 ? -10.425 16.490 24.862 1.00 83.62 541 GLY A N 1
ATOM 4210 C CA . GLY A 1 541 ? -11.568 17.345 24.538 1.00 83.62 541 GLY A CA 1
ATOM 4211 C C . GLY A 1 541 ? -11.833 17.428 23.029 1.00 83.62 541 GLY A C 1
ATOM 4212 O O . GLY A 1 541 ? -10.980 17.070 22.219 1.00 83.62 541 GLY A O 1
ATOM 4213 N N . GLY A 1 542 ? -13.023 17.909 22.660 1.00 88.69 542 GLY A N 1
ATOM 4214 C CA . GLY A 1 542 ? -13.505 17.959 21.276 1.00 88.69 542 GLY A CA 1
ATOM 4215 C C . GLY A 1 542 ? -14.445 16.805 20.917 1.00 88.69 542 GLY A C 1
ATOM 4216 O O . GLY A 1 542 ? -14.705 15.916 21.726 1.00 88.69 542 GLY A O 1
ATOM 4217 N N . THR A 1 543 ? -14.968 16.847 19.695 1.00 95.00 543 THR A N 1
ATOM 4218 C CA . THR A 1 543 ? -15.954 15.883 19.195 1.00 95.00 543 THR A CA 1
ATOM 4219 C C . THR A 1 543 ? -15.265 14.586 18.754 1.00 95.00 543 THR A C 1
ATOM 4221 O O . THR A 1 543 ? -14.352 14.613 17.917 1.00 95.00 543 THR A O 1
ATOM 4224 N N . ILE A 1 544 ? -15.709 13.454 19.307 1.00 97.25 544 ILE A N 1
ATOM 4225 C CA . ILE A 1 544 ? -15.255 12.109 18.941 1.00 97.25 544 ILE A CA 1
ATOM 4226 C C . ILE A 1 544 ? -16.137 11.584 17.811 1.00 97.25 544 ILE A C 1
ATOM 4228 O O . ILE A 1 544 ? -17.357 11.638 17.893 1.00 97.25 544 ILE A O 1
ATOM 4232 N N . TYR A 1 545 ? -15.516 11.044 16.772 1.00 97.62 545 TYR A N 1
ATOM 4233 C CA . TYR A 1 545 ? -16.166 10.359 15.662 1.00 97.62 545 TYR A CA 1
ATOM 4234 C C . TYR A 1 545 ? -15.816 8.872 15.766 1.00 97.62 545 TYR A C 1
ATOM 4236 O O . TYR A 1 545 ? -14.697 8.494 15.394 1.00 97.62 545 TYR A O 1
ATOM 4244 N N . PRO A 1 546 ? -16.707 8.039 16.329 1.00 98.06 546 PRO A N 1
ATOM 4245 C CA . PRO A 1 546 ? -16.455 6.616 16.472 1.00 98.06 546 PRO A CA 1
ATOM 4246 C C . PRO A 1 546 ? -16.557 5.911 15.119 1.00 98.06 546 PRO A C 1
ATOM 4248 O O . PRO A 1 546 ? -17.426 6.215 14.300 1.00 98.06 546 PRO A O 1
ATOM 4251 N N . VAL A 1 547 ? -15.682 4.939 14.894 1.00 98.31 547 VAL A N 1
ATOM 4252 C CA . VAL A 1 547 ? -15.650 4.136 13.674 1.00 98.31 547 VAL A CA 1
ATOM 4253 C C . VAL A 1 547 ? -15.474 2.672 14.042 1.00 98.31 547 VAL A C 1
ATOM 4255 O O . VAL A 1 547 ? -14.504 2.308 14.702 1.00 98.31 547 VAL A O 1
ATOM 4258 N N . ALA A 1 548 ? -16.399 1.829 13.594 1.00 98.12 548 ALA A N 1
ATOM 4259 C CA . ALA A 1 548 ? -16.265 0.384 13.725 1.00 98.12 548 ALA A CA 1
ATOM 4260 C C . ALA A 1 548 ? -15.652 -0.204 12.451 1.00 98.12 548 ALA A C 1
ATOM 4262 O O . ALA A 1 548 ? -16.114 0.082 11.344 1.00 98.12 548 ALA A O 1
ATOM 4263 N N . ILE A 1 549 ? -14.622 -1.030 12.610 1.00 97.69 549 ILE A N 1
ATOM 4264 C CA . ILE A 1 549 ? -13.926 -1.745 11.540 1.00 97.69 549 ILE A CA 1
ATOM 4265 C C . ILE A 1 549 ? -14.102 -3.243 11.781 1.00 97.69 549 ILE A C 1
ATOM 4267 O O . ILE A 1 549 ? -13.755 -3.746 12.848 1.00 97.69 549 ILE A O 1
ATOM 4271 N N . LYS A 1 550 ? -14.607 -3.969 10.781 1.00 96.00 550 LYS A N 1
ATOM 4272 C CA . LYS A 1 550 ? -14.736 -5.432 10.831 1.00 96.00 550 LYS A CA 1
ATOM 4273 C C . LYS A 1 550 ? -14.200 -6.061 9.557 1.00 96.00 550 LYS A C 1
ATOM 4275 O O . LYS A 1 550 ? -14.705 -5.793 8.464 1.00 96.00 550 LYS A O 1
ATOM 4280 N N . TYR A 1 551 ? -13.209 -6.929 9.706 1.00 94.50 551 TYR A N 1
ATOM 4281 C CA . TYR A 1 551 ? -12.650 -7.711 8.612 1.00 94.50 551 TYR A CA 1
ATOM 4282 C C . TYR A 1 551 ? -13.452 -8.988 8.374 1.00 94.50 551 TYR A C 1
ATOM 4284 O O . TYR A 1 551 ? -13.994 -9.589 9.300 1.00 94.50 551 TYR A O 1
ATOM 4292 N N . ASP A 1 552 ? -13.497 -9.427 7.123 1.00 90.81 552 ASP A N 1
ATOM 4293 C CA . ASP A 1 552 ? -14.022 -10.735 6.758 1.00 90.81 552 ASP A CA 1
ATOM 4294 C C . ASP A 1 552 ? -12.870 -11.744 6.673 1.00 90.81 552 ASP A C 1
ATOM 4296 O O . ASP A 1 552 ? -12.152 -11.844 5.670 1.00 90.81 552 ASP A O 1
ATOM 4300 N N . ALA A 1 553 ? -12.694 -12.501 7.755 1.00 85.88 553 ALA A N 1
ATOM 4301 C CA . ALA A 1 553 ? -11.604 -13.457 7.901 1.00 85.88 553 ALA A CA 1
ATOM 4302 C C . ALA A 1 553 ? -11.652 -14.610 6.869 1.00 85.88 553 ALA A C 1
ATOM 4304 O O . ALA A 1 553 ? -10.633 -15.275 6.647 1.00 85.88 553 ALA A O 1
ATOM 4305 N N . ARG A 1 554 ? -12.771 -14.799 6.142 1.00 83.81 554 ARG A N 1
ATOM 4306 C CA . ARG A 1 554 ? -12.885 -15.791 5.053 1.00 83.81 554 ARG A CA 1
ATOM 4307 C C . ARG A 1 554 ? -11.872 -15.557 3.930 1.00 83.81 554 ARG A C 1
ATOM 4309 O O . ARG A 1 554 ? -11.420 -16.517 3.320 1.00 83.81 554 ARG A O 1
ATOM 4316 N N . PHE A 1 555 ? -11.474 -14.312 3.664 1.00 86.94 555 PHE A N 1
ATOM 4317 C CA . PHE A 1 555 ? -10.512 -13.987 2.595 1.00 86.94 555 PHE A CA 1
ATOM 4318 C C . PHE A 1 555 ? -9.057 -13.928 3.081 1.00 86.94 555 PHE A C 1
ATOM 4320 O O . PHE A 1 555 ? -8.108 -14.072 2.298 1.00 86.94 555 PHE A O 1
ATOM 4327 N N . GLY A 1 556 ? -8.875 -13.737 4.383 1.00 84.88 556 GLY A N 1
ATOM 4328 C CA . GLY A 1 556 ? -7.579 -13.678 5.031 1.00 84.88 556 GLY A CA 1
ATOM 4329 C C . GLY A 1 556 ? -7.680 -13.081 6.427 1.00 84.88 556 GLY A C 1
ATOM 4330 O O . GLY A 1 556 ? -8.412 -12.125 6.658 1.00 84.88 556 GLY A O 1
ATOM 4331 N N . ASP A 1 557 ? -6.896 -13.633 7.346 1.00 86.38 557 ASP A N 1
ATOM 4332 C CA . ASP A 1 557 ? -6.745 -13.097 8.695 1.00 86.38 557 ASP A CA 1
ATOM 4333 C C . ASP A 1 557 ? -5.910 -11.809 8.668 1.00 86.38 557 ASP A C 1
ATOM 4335 O O . ASP A 1 557 ? -4.707 -11.855 8.387 1.00 86.38 557 ASP A O 1
ATOM 4339 N N . ALA A 1 558 ? -6.561 -10.678 8.943 1.00 90.69 558 ALA A N 1
ATOM 4340 C CA . ALA A 1 558 ? -5.938 -9.360 8.958 1.00 90.69 558 ALA A CA 1
ATOM 4341 C C . ALA A 1 558 ? -5.151 -9.081 10.246 1.00 90.69 558 ALA A C 1
ATOM 4343 O O . ALA A 1 558 ? -4.310 -8.184 10.240 1.00 90.69 558 ALA A O 1
ATOM 4344 N N . PHE A 1 559 ? -5.373 -9.836 11.324 1.00 91.62 559 PHE A N 1
ATOM 4345 C CA . PHE A 1 559 ? -4.809 -9.544 12.639 1.00 91.62 559 PHE A CA 1
ATOM 4346 C C . PHE A 1 559 ? -3.273 -9.515 12.632 1.00 91.62 559 PHE A C 1
ATOM 4348 O O . PHE A 1 559 ? -2.603 -10.408 12.092 1.00 91.62 559 PHE A O 1
ATOM 4355 N N . TRP A 1 560 ? -2.705 -8.479 13.258 1.00 91.50 560 TRP A N 1
ATOM 4356 C CA . TRP A 1 560 ? -1.265 -8.374 13.473 1.00 91.50 560 TRP A CA 1
ATOM 4357 C C . TRP A 1 560 ? -0.869 -8.759 14.898 1.00 91.50 560 TRP A C 1
ATOM 4359 O O . TRP A 1 560 ? -1.026 -7.988 15.841 1.00 91.50 560 TRP A O 1
ATOM 4369 N N . ASN A 1 561 ? -0.240 -9.926 15.026 1.00 87.31 561 ASN A N 1
ATOM 4370 C CA . ASN A 1 561 ? 0.463 -10.311 16.243 1.00 87.31 561 ASN A CA 1
ATOM 4371 C C . ASN A 1 561 ? 1.910 -9.785 16.201 1.00 87.31 561 ASN A C 1
ATOM 4373 O O . ASN A 1 561 ? 2.771 -10.357 15.520 1.00 87.31 561 ASN A O 1
ATOM 4377 N N . SER A 1 562 ? 2.168 -8.701 16.933 1.00 84.75 562 SER A N 1
ATOM 4378 C CA . SER A 1 562 ? 3.478 -8.039 17.008 1.00 84.75 562 SER A CA 1
ATOM 4379 C C . SER A 1 562 ? 4.555 -8.881 17.704 1.00 84.75 562 SER A C 1
ATOM 4381 O O . SER A 1 562 ? 5.735 -8.727 17.392 1.00 84.75 562 SER A O 1
ATOM 4383 N N . SER A 1 563 ? 4.166 -9.809 18.584 1.00 83.19 563 SER A N 1
ATOM 4384 C CA . SER A 1 563 ? 5.077 -10.745 19.257 1.00 83.19 563 SER A CA 1
ATOM 4385 C C . SER A 1 563 ? 5.597 -11.837 18.318 1.00 83.19 563 SER A C 1
ATOM 4387 O O . SER A 1 563 ? 6.699 -12.343 18.509 1.00 83.19 563 SER A O 1
ATOM 4389 N N . LYS A 1 564 ? 4.817 -12.205 17.291 1.00 82.88 564 LYS A N 1
ATOM 4390 C CA . LYS A 1 564 ? 5.150 -13.285 16.348 1.00 82.88 564 LYS A CA 1
ATOM 4391 C C . LYS A 1 564 ? 5.733 -12.784 15.029 1.00 82.88 564 LYS A C 1
ATOM 4393 O O . LYS A 1 564 ? 6.578 -13.454 14.438 1.00 82.88 564 LYS A O 1
ATOM 4398 N N . TYR A 1 565 ? 5.273 -11.633 14.540 1.00 85.31 565 TYR A N 1
ATOM 4399 C CA . TYR A 1 565 ? 5.621 -11.141 13.209 1.00 85.31 565 TYR A CA 1
ATOM 4400 C C . TYR A 1 565 ? 6.101 -9.694 13.242 1.00 85.31 565 TYR A C 1
ATOM 4402 O O . TYR A 1 565 ? 5.403 -8.794 13.708 1.00 85.31 565 TYR A O 1
ATOM 4410 N N . ASN A 1 566 ? 7.259 -9.445 12.627 1.00 88.81 566 ASN A N 1
ATOM 4411 C CA . ASN A 1 566 ? 7.662 -8.086 12.279 1.00 88.81 566 ASN A CA 1
ATOM 4412 C C . ASN A 1 566 ? 6.789 -7.526 11.135 1.00 88.81 566 ASN A C 1
ATOM 4414 O O . ASN A 1 566 ? 6.113 -8.274 10.427 1.00 88.81 566 ASN A O 1
ATOM 4418 N N . MET A 1 567 ? 6.839 -6.206 10.930 1.00 87.56 567 MET A N 1
ATOM 4419 C CA . MET A 1 567 ? 6.001 -5.510 9.943 1.00 87.56 567 MET A CA 1
ATOM 4420 C C . MET A 1 567 ? 6.163 -6.055 8.517 1.00 87.56 567 MET A C 1
ATOM 4422 O O . MET A 1 567 ? 5.177 -6.216 7.810 1.00 87.56 567 MET A O 1
ATOM 4426 N N . VAL A 1 568 ? 7.386 -6.369 8.081 1.00 89.94 568 VAL A N 1
ATOM 4427 C CA . VAL A 1 568 ? 7.634 -6.847 6.708 1.00 89.94 568 VAL A CA 1
ATOM 4428 C C . VAL A 1 568 ? 7.029 -8.233 6.500 1.00 89.94 568 VAL A C 1
ATOM 4430 O O . VAL A 1 568 ? 6.305 -8.453 5.533 1.00 89.94 568 VAL A O 1
ATOM 4433 N N . SER A 1 569 ? 7.273 -9.153 7.436 1.00 89.88 569 SER A N 1
ATOM 4434 C CA . SER A 1 569 ? 6.686 -10.496 7.425 1.00 89.88 569 SER A CA 1
ATOM 4435 C C . SER A 1 569 ? 5.156 -10.433 7.463 1.00 89.88 569 SER A C 1
ATOM 4437 O O . SER A 1 569 ? 4.478 -11.122 6.699 1.00 89.88 569 SER A O 1
ATOM 4439 N N . TYR A 1 570 ? 4.605 -9.530 8.279 1.00 91.69 570 TYR A N 1
ATOM 4440 C CA . TYR A 1 570 ? 3.173 -9.266 8.340 1.00 91.69 570 TYR A CA 1
ATOM 4441 C C . TYR A 1 570 ? 2.609 -8.732 7.009 1.00 91.69 570 TYR A C 1
ATOM 4443 O O . TYR A 1 570 ? 1.612 -9.254 6.508 1.00 91.69 570 TYR A O 1
ATOM 4451 N N . LEU A 1 571 ? 3.262 -7.748 6.385 1.00 92.25 571 LEU A N 1
ATOM 4452 C CA . LEU A 1 571 ? 2.833 -7.197 5.097 1.00 92.25 571 LEU A CA 1
ATOM 4453 C C . LEU A 1 571 ? 2.898 -8.243 3.980 1.00 92.25 571 LEU A C 1
ATOM 4455 O O . LEU A 1 571 ? 1.958 -8.344 3.199 1.00 92.25 571 LEU A O 1
ATOM 4459 N N . LEU A 1 572 ? 3.938 -9.083 3.938 1.00 92.00 572 LEU A N 1
ATOM 4460 C CA . LEU A 1 572 ? 4.002 -10.217 3.008 1.00 92.00 572 LEU A CA 1
ATOM 4461 C C . LEU A 1 572 ? 2.875 -11.223 3.272 1.00 92.00 572 LEU A C 1
ATOM 4463 O O . LEU A 1 572 ? 2.281 -11.752 2.330 1.00 92.00 572 LEU A O 1
ATOM 4467 N N . ARG A 1 573 ? 2.521 -11.456 4.543 1.00 90.44 573 ARG A N 1
ATOM 4468 C CA . ARG A 1 573 ? 1.354 -12.260 4.927 1.00 90.44 573 ARG A CA 1
ATOM 4469 C C . ARG A 1 573 ? 0.072 -11.636 4.356 1.00 90.44 573 ARG A C 1
ATOM 4471 O O . ARG A 1 573 ? -0.674 -12.352 3.692 1.00 90.44 573 ARG A O 1
ATOM 4478 N N . MET A 1 574 ? -0.137 -10.327 4.468 1.00 92.56 574 MET A N 1
ATOM 4479 C CA . MET A 1 574 ? -1.298 -9.650 3.866 1.00 92.56 574 MET A CA 1
ATOM 4480 C C . MET A 1 574 ? -1.295 -9.706 2.333 1.00 92.56 574 MET A C 1
ATOM 4482 O O . MET A 1 574 ? -2.294 -10.082 1.724 1.00 92.56 574 MET A O 1
ATOM 4486 N N . MET A 1 575 ? -0.153 -9.435 1.698 1.00 93.31 575 MET A N 1
ATOM 4487 C CA . MET A 1 575 ? 0.009 -9.475 0.239 1.00 93.31 575 MET A CA 1
ATOM 4488 C C . MET A 1 575 ? -0.132 -10.883 -0.352 1.00 93.31 575 MET A C 1
ATOM 4490 O O . MET A 1 575 ? -0.324 -11.013 -1.556 1.00 93.31 575 MET A O 1
ATOM 4494 N N . THR A 1 576 ? -0.089 -11.935 0.466 1.00 92.12 576 THR A N 1
ATOM 4495 C CA . THR A 1 576 ? -0.316 -13.332 0.052 1.00 92.12 576 THR A CA 1
ATOM 4496 C C . THR A 1 576 ? -1.670 -13.888 0.509 1.00 92.12 576 THR A C 1
ATOM 4498 O O . THR A 1 576 ? -1.940 -15.071 0.297 1.00 92.12 576 THR A O 1
ATOM 4501 N N . SER A 1 577 ? -2.532 -13.074 1.135 1.00 92.25 577 SER A N 1
ATOM 4502 C CA . SER A 1 577 ? -3.953 -13.399 1.366 1.00 92.25 577 SER A CA 1
ATOM 4503 C C . SER A 1 577 ? -4.740 -13.384 0.049 1.00 92.25 577 SER A C 1
ATOM 4505 O O . SER A 1 577 ? -4.270 -12.831 -0.946 1.00 92.25 577 SER A O 1
ATOM 4507 N N . TRP A 1 578 ? -5.953 -13.941 0.010 1.00 92.25 578 TRP A N 1
ATOM 4508 C CA . TRP A 1 578 ? -6.787 -13.863 -1.197 1.00 92.25 578 TRP A CA 1
ATOM 4509 C C . TRP A 1 578 ? -7.236 -12.431 -1.479 1.00 92.25 578 TRP A C 1
ATOM 4511 O O . TRP A 1 578 ? -7.040 -11.925 -2.585 1.00 92.25 578 TRP A O 1
ATOM 4521 N N . ALA A 1 579 ? -7.758 -11.761 -0.458 1.00 92.69 579 ALA A N 1
ATOM 4522 C CA . ALA A 1 579 ? -8.148 -10.359 -0.476 1.00 92.69 579 ALA A CA 1
ATOM 4523 C C . ALA A 1 579 ? -8.275 -9.838 0.960 1.00 92.69 579 ALA A C 1
ATOM 4525 O O . ALA A 1 579 ? -8.276 -10.629 1.904 1.00 92.69 579 ALA A O 1
ATOM 4526 N N . ILE A 1 580 ? -8.414 -8.522 1.112 1.00 93.19 580 ILE A N 1
ATOM 4527 C CA . ILE A 1 580 ? -8.768 -7.885 2.384 1.00 93.19 580 ILE A CA 1
ATOM 4528 C C . ILE A 1 580 ? -10.168 -7.294 2.236 1.00 93.19 580 ILE A C 1
ATOM 4530 O O . ILE A 1 580 ? -10.344 -6.221 1.666 1.00 93.19 580 ILE A O 1
ATOM 4534 N N . VAL A 1 581 ? -11.185 -8.010 2.701 1.00 93.88 581 VAL A N 1
ATOM 4535 C CA . VAL A 1 581 ? -12.566 -7.517 2.672 1.00 93.88 581 VAL A CA 1
ATOM 4536 C C . VAL A 1 581 ? -12.899 -6.963 4.048 1.00 93.88 581 VAL A C 1
ATOM 4538 O O . VAL A 1 581 ? -12.672 -7.631 5.056 1.00 93.88 581 VAL A O 1
ATOM 4541 N N . VAL A 1 582 ? -13.374 -5.722 4.095 1.00 95.75 582 VAL A N 1
ATOM 4542 C CA . VAL A 1 582 ? -13.569 -4.992 5.349 1.00 95.75 582 VAL A CA 1
ATOM 4543 C C . VAL A 1 582 ? -14.787 -4.084 5.269 1.00 95.75 582 VAL A C 1
ATOM 4545 O O . VAL A 1 582 ? -15.035 -3.424 4.258 1.00 95.75 582 VAL A O 1
ATOM 4548 N N . ASN A 1 583 ? -15.547 -4.053 6.356 1.00 97.12 583 ASN A N 1
ATOM 4549 C CA . ASN A 1 583 ? -16.639 -3.120 6.565 1.00 97.12 583 ASN A CA 1
ATOM 4550 C C . ASN A 1 583 ? -16.195 -2.027 7.534 1.00 97.12 583 ASN A C 1
ATOM 4552 O O . ASN A 1 583 ? -15.568 -2.311 8.555 1.00 97.12 583 ASN A O 1
ATOM 4556 N N . VAL A 1 584 ? -16.532 -0.787 7.196 1.00 98.12 584 VAL A N 1
ATOM 4557 C CA . VAL A 1 584 ? -16.241 0.403 7.992 1.00 98.12 584 VAL A CA 1
ATOM 4558 C C . VAL A 1 584 ? -17.552 1.139 8.221 1.00 98.12 584 VAL A C 1
ATOM 4560 O O . VAL A 1 584 ? -18.167 1.608 7.263 1.00 98.12 584 VAL A O 1
ATOM 4563 N N . TRP A 1 585 ? -17.981 1.254 9.473 1.00 98.44 585 TRP A N 1
ATOM 4564 C CA . TRP A 1 585 ? -19.164 2.025 9.851 1.00 98.44 585 TRP A CA 1
ATOM 4565 C C . TRP A 1 585 ? -18.739 3.316 10.530 1.00 98.44 585 TRP A C 1
ATOM 4567 O O . TRP A 1 585 ? -18.036 3.278 11.538 1.00 98.44 585 TRP A O 1
ATOM 4577 N N . TYR A 1 586 ? -19.186 4.448 9.991 1.00 98.44 586 TYR A N 1
ATOM 4578 C CA . TYR A 1 586 ? -19.044 5.746 10.643 1.00 98.44 586 TYR A CA 1
ATOM 4579 C C . TYR A 1 586 ? -20.243 5.982 11.570 1.00 98.44 586 TYR A C 1
ATOM 4581 O O . TYR A 1 586 ? -21.383 6.095 11.113 1.00 98.44 586 TYR A O 1
ATOM 4589 N N . LEU A 1 587 ? -20.001 6.040 12.878 1.00 98.38 587 LEU A N 1
ATOM 4590 C CA . LEU A 1 587 ? -21.054 6.251 13.869 1.00 98.38 587 LEU A CA 1
ATOM 4591 C C . LEU A 1 587 ? -21.286 7.752 14.100 1.00 98.38 587 LEU A C 1
ATOM 4593 O O . LEU A 1 587 ? -20.368 8.548 13.884 1.00 98.38 587 LEU A O 1
ATOM 4597 N N . PRO A 1 588 ? -22.485 8.152 14.567 1.00 98.06 588 PRO A N 1
ATOM 4598 C CA . PRO A 1 588 ? -22.768 9.540 14.912 1.00 98.06 588 PRO A CA 1
ATOM 4599 C C . PRO A 1 588 ? -21.722 10.135 15.868 1.00 98.06 588 PRO A C 1
ATOM 4601 O O . PRO A 1 588 ? -21.228 9.427 16.752 1.00 98.06 588 PRO A O 1
ATOM 4604 N N . PRO A 1 589 ? -21.388 11.430 15.720 1.00 97.44 589 PRO A N 1
ATOM 4605 C CA . PRO A 1 589 ? -20.423 12.089 16.587 1.00 97.44 589 PRO A CA 1
ATOM 4606 C C . PRO A 1 589 ? -20.883 12.070 18.047 1.00 97.44 589 PRO A C 1
ATOM 4608 O O . PRO A 1 589 ? -22.062 12.249 18.353 1.00 97.44 589 PRO A O 1
ATOM 4611 N N . MET A 1 590 ? -19.931 11.881 18.954 1.00 96.88 590 MET A N 1
ATOM 4612 C CA . MET A 1 590 ? -20.159 11.795 20.390 1.00 96.88 590 MET A CA 1
ATOM 4613 C C . MET A 1 590 ? -19.326 12.851 21.113 1.00 96.88 590 MET A C 1
ATOM 4615 O O . MET A 1 590 ? -18.139 13.040 20.838 1.00 96.88 590 MET A O 1
ATOM 4619 N N . GLU A 1 591 ? -19.948 13.512 22.081 1.00 94.62 591 GLU A N 1
ATOM 4620 C CA . GLU A 1 591 ? -19.284 14.423 23.011 1.00 94.62 591 GLU A CA 1
ATOM 4621 C C . GLU A 1 591 ? -19.455 13.906 24.438 1.00 94.62 591 GLU A C 1
ATOM 4623 O O . GLU A 1 591 ? -20.380 13.133 24.727 1.00 94.62 591 GLU A O 1
ATOM 4628 N N . ARG A 1 592 ? -18.525 14.291 25.314 1.00 93.81 592 ARG A N 1
ATOM 4629 C CA . ARG A 1 592 ? -18.572 13.927 26.730 1.00 93.81 592 ARG A CA 1
ATOM 4630 C C . ARG A 1 592 ? -19.719 14.676 27.401 1.00 93.81 592 ARG A C 1
ATOM 4632 O O . ARG A 1 592 ? -19.811 15.893 27.251 1.00 93.81 592 ARG A O 1
ATOM 4639 N N . GLN A 1 593 ? -20.562 13.958 28.134 1.00 93.19 593 GLN A N 1
ATOM 4640 C CA . GLN A 1 593 ? -21.665 14.564 28.885 1.00 93.19 593 GLN A CA 1
ATOM 4641 C C . GLN A 1 593 ? -21.142 15.275 30.147 1.00 93.19 593 GLN A C 1
ATOM 4643 O O . GLN A 1 593 ? -20.027 15.005 30.594 1.00 93.19 593 GLN A O 1
ATOM 4648 N N . GLU A 1 594 ? -21.919 16.201 30.720 1.00 88.00 594 GLU A N 1
ATOM 4649 C CA . GLU A 1 594 ? -21.481 16.997 31.884 1.00 88.00 594 GLU A CA 1
ATOM 4650 C C . GLU A 1 594 ? -21.188 16.136 33.123 1.00 88.00 594 GLU A C 1
ATOM 4652 O O . GLU A 1 594 ? -20.230 16.405 33.845 1.00 88.00 594 GLU A O 1
ATOM 4657 N N . GLU A 1 595 ? -21.968 15.072 33.325 1.00 91.19 595 GLU A N 1
ATOM 4658 C CA . GLU A 1 595 ? -21.843 14.142 34.458 1.00 91.19 595 GLU A CA 1
ATOM 4659 C C . GLU A 1 595 ? -20.900 12.957 34.179 1.00 91.19 595 GLU A C 1
ATOM 4661 O O . GLU A 1 595 ? -20.662 12.130 35.056 1.00 91.19 595 GLU A O 1
ATOM 4666 N N . GLU A 1 596 ? -20.357 12.857 32.964 1.00 93.06 596 GLU A N 1
ATOM 4667 C CA . GLU A 1 596 ? -19.576 11.709 32.508 1.00 93.06 596 GLU A CA 1
ATOM 4668 C C . GLU A 1 596 ? -18.070 11.980 32.626 1.00 93.06 596 GLU A C 1
ATOM 4670 O O . GLU A 1 596 ? -17.536 12.945 32.065 1.00 93.06 596 GLU A O 1
ATOM 4675 N N . ASP A 1 597 ? -17.346 11.102 33.324 1.00 93.25 597 ASP A N 1
ATOM 4676 C CA . ASP A 1 597 ? -15.888 11.167 33.359 1.00 93.25 597 ASP A CA 1
ATOM 4677 C C . ASP A 1 597 ? -15.247 10.638 32.054 1.00 93.25 597 ASP A C 1
ATOM 4679 O O . ASP A 1 597 ? -15.894 10.078 31.166 1.00 93.25 597 ASP A O 1
ATOM 4683 N N . ALA A 1 598 ? -13.935 10.828 31.887 1.00 91.94 598 ALA A N 1
ATOM 4684 C CA . ALA A 1 598 ? -13.253 10.404 30.659 1.00 91.94 598 ALA A CA 1
ATOM 4685 C C . ALA A 1 598 ? -13.229 8.875 30.456 1.00 91.94 598 ALA A C 1
ATOM 4687 O O . ALA A 1 598 ? -13.112 8.423 29.318 1.00 91.94 598 ALA A O 1
ATOM 4688 N N . ALA A 1 599 ? -13.303 8.079 31.527 1.00 92.81 599 ALA A N 1
ATOM 4689 C CA . ALA A 1 599 ? -13.313 6.621 31.446 1.00 92.81 599 ALA A CA 1
ATOM 4690 C C . ALA A 1 599 ? -14.709 6.094 31.088 1.00 92.81 599 ALA A C 1
ATOM 4692 O O . ALA A 1 599 ? -14.828 5.237 30.216 1.00 92.81 599 ALA A O 1
ATOM 4693 N N . GLN A 1 600 ? -15.760 6.656 31.684 1.00 94.75 600 GLN A N 1
ATOM 4694 C CA . GLN A 1 600 ? -17.152 6.393 31.327 1.00 94.75 600 GLN A CA 1
ATOM 4695 C C . GLN A 1 600 ? -17.409 6.756 29.863 1.00 94.75 600 GLN A C 1
ATOM 4697 O O . GLN A 1 600 ? -17.953 5.939 29.122 1.00 94.75 600 GLN A O 1
ATOM 4702 N N . PHE A 1 601 ? -16.896 7.905 29.406 1.00 95.94 601 PHE A N 1
ATOM 4703 C CA . PHE A 1 601 ? -16.993 8.295 28.001 1.00 95.94 601 PHE A CA 1
ATOM 4704 C C . PHE A 1 601 ? -16.255 7.338 27.067 1.00 95.94 601 PHE A C 1
ATOM 4706 O O . PHE A 1 601 ? -16.799 6.931 26.038 1.00 95.94 601 PHE A O 1
ATOM 4713 N N . ALA A 1 602 ? -15.041 6.925 27.441 1.00 95.56 602 ALA A N 1
ATOM 4714 C CA . ALA A 1 602 ? -14.290 5.926 26.689 1.00 95.56 602 ALA A CA 1
ATOM 4715 C C . ALA A 1 602 ? -15.068 4.607 26.570 1.00 95.56 602 ALA A C 1
ATOM 4717 O O . ALA A 1 602 ? -15.143 4.046 25.478 1.00 95.56 602 ALA A O 1
ATOM 4718 N N . ASN A 1 603 ? -15.691 4.152 27.661 1.00 95.38 603 ASN A N 1
ATOM 4719 C CA . ASN A 1 603 ? -16.508 2.943 27.681 1.00 95.38 603 ASN A CA 1
ATOM 4720 C C . ASN A 1 603 ? -17.769 3.086 26.826 1.00 95.38 603 ASN A C 1
ATOM 4722 O O . ASN A 1 603 ? -18.042 2.206 26.021 1.00 95.38 603 ASN A O 1
ATOM 4726 N N . ARG A 1 604 ? -18.488 4.211 26.896 1.00 96.44 604 ARG A N 1
ATOM 4727 C CA . ARG A 1 604 ? -19.666 4.448 26.047 1.00 96.44 604 ARG A CA 1
ATOM 4728 C C . ARG A 1 604 ? -19.316 4.422 24.556 1.00 96.44 604 ARG A C 1
ATOM 4730 O O . ARG A 1 604 ? -20.058 3.853 23.757 1.00 96.44 604 ARG A O 1
ATOM 4737 N N . VAL A 1 605 ? -18.179 5.009 24.175 1.00 97.12 605 VAL A N 1
ATOM 4738 C CA . VAL A 1 605 ? -17.676 4.974 22.790 1.00 97.12 605 VAL A CA 1
ATOM 4739 C C . VAL A 1 605 ? -17.231 3.559 22.397 1.00 97.12 605 VAL A C 1
ATOM 4741 O O . VAL A 1 605 ? -17.556 3.112 21.297 1.00 97.12 605 VAL A O 1
ATOM 4744 N N . LYS A 1 606 ? -16.536 2.837 23.289 1.00 96.31 606 LYS A N 1
ATOM 4745 C CA . LYS A 1 606 ? -16.143 1.429 23.104 1.00 96.31 606 LYS A CA 1
ATOM 4746 C C . LYS A 1 606 ? -17.366 0.553 22.834 1.00 96.31 606 LYS A C 1
ATOM 4748 O O . LYS A 1 606 ? -17.399 -0.122 21.808 1.00 96.31 606 LYS A O 1
ATOM 4753 N N . SER A 1 607 ? -18.382 0.618 23.693 1.00 96.62 607 SER A N 1
ATOM 4754 C CA . SER A 1 607 ? -19.598 -0.189 23.574 1.00 96.62 607 SER A CA 1
ATOM 4755 C C . SER A 1 607 ? -20.358 0.103 22.282 1.00 96.62 607 SER A C 1
ATOM 4757 O O . SER A 1 607 ? -20.816 -0.826 21.623 1.00 96.62 607 SER A O 1
ATOM 4759 N N . ALA A 1 608 ? -20.428 1.370 21.855 1.00 97.69 608 ALA A N 1
ATOM 4760 C CA . ALA A 1 608 ? -21.036 1.730 20.574 1.00 97.69 608 ALA A CA 1
ATOM 4761 C C . ALA A 1 608 ? -20.288 1.108 19.377 1.00 97.69 608 ALA A C 1
ATOM 4763 O O . ALA A 1 608 ? -20.914 0.551 18.473 1.00 97.69 608 ALA A O 1
ATOM 4764 N N . ILE A 1 609 ? -18.950 1.153 19.382 1.00 97.88 609 ILE A N 1
ATOM 4765 C CA . ILE A 1 609 ? -18.114 0.530 18.343 1.00 97.88 609 ILE A CA 1
ATOM 4766 C C . ILE A 1 609 ? -18.268 -0.996 18.357 1.00 97.88 609 ILE A C 1
ATOM 4768 O O . ILE A 1 609 ? -18.446 -1.601 17.297 1.00 97.88 609 ILE A O 1
ATOM 4772 N N . ALA A 1 610 ? -18.229 -1.617 19.538 1.00 96.38 610 ALA A N 1
ATOM 4773 C CA . ALA A 1 610 ? -18.357 -3.061 19.693 1.00 96.38 610 ALA A CA 1
ATOM 4774 C C . ALA A 1 610 ? -19.725 -3.558 19.201 1.00 96.38 610 ALA A C 1
ATOM 4776 O O . ALA A 1 610 ? -19.793 -4.483 18.390 1.00 96.38 610 ALA A O 1
ATOM 4777 N N . GLN A 1 611 ? -20.803 -2.876 19.600 1.00 96.88 611 GLN A N 1
ATOM 4778 C CA . GLN A 1 611 ? -22.165 -3.180 19.171 1.00 96.88 611 GLN A CA 1
ATOM 4779 C C . GLN A 1 611 ? -22.320 -3.070 17.650 1.00 96.88 611 GLN A C 1
ATOM 4781 O O . GLN A 1 611 ? -22.828 -3.995 17.020 1.00 96.88 611 GLN A O 1
ATOM 4786 N N . GLN A 1 612 ? -21.854 -1.972 17.045 1.00 97.19 612 GLN A N 1
ATOM 4787 C CA . GLN A 1 612 ? -21.980 -1.764 15.601 1.00 97.19 612 GLN A CA 1
ATOM 4788 C C . GLN A 1 612 ? -21.136 -2.757 14.787 1.00 97.19 612 GLN A C 1
ATOM 4790 O O . GLN A 1 612 ? -21.560 -3.198 13.720 1.00 97.19 612 GLN A O 1
ATOM 4795 N N . GLY A 1 613 ? -19.943 -3.107 15.278 1.00 92.44 613 GLY A N 1
ATOM 4796 C CA . GLY A 1 613 ? -19.036 -4.054 14.628 1.00 92.44 613 GLY A CA 1
ATOM 4797 C C . GLY A 1 613 ? -19.383 -5.530 14.850 1.00 92.44 613 GLY A C 1
ATOM 4798 O O . GLY A 1 613 ? -18.742 -6.391 14.241 1.00 92.44 613 GLY A O 1
ATOM 4799 N N . GLY A 1 614 ? -20.351 -5.846 15.719 1.00 93.25 614 GLY A N 1
ATOM 4800 C CA . GLY A 1 614 ? -20.622 -7.222 16.146 1.00 93.25 614 GLY A CA 1
ATOM 4801 C C . GLY A 1 614 ? -19.403 -7.855 16.828 1.00 93.25 614 GLY A C 1
ATOM 4802 O O . GLY A 1 614 ? -19.002 -8.972 16.493 1.00 93.25 614 GLY A O 1
ATOM 4803 N N . LEU A 1 615 ? -18.753 -7.093 17.706 1.00 92.00 615 LEU A N 1
ATOM 4804 C CA . LEU A 1 615 ? -17.566 -7.483 18.460 1.00 92.00 615 LEU A CA 1
ATOM 4805 C C . LEU A 1 615 ? -17.939 -7.661 19.932 1.00 92.00 615 LEU A C 1
ATOM 4807 O O . LEU A 1 615 ? -18.800 -6.953 20.450 1.00 92.00 615 LEU A O 1
ATOM 4811 N N . LEU A 1 616 ? -17.272 -8.593 20.612 1.00 89.38 616 LEU A N 1
ATOM 4812 C CA . LEU A 1 616 ? -17.417 -8.745 22.056 1.00 89.38 616 LEU A CA 1
ATOM 4813 C C . LEU A 1 616 ? -16.840 -7.508 22.763 1.00 89.38 616 LEU A C 1
ATOM 4815 O O . LEU A 1 616 ? -15.674 -7.164 22.552 1.00 89.38 616 LEU A O 1
ATOM 4819 N N . ASP A 1 617 ? -17.653 -6.862 23.592 1.00 90.00 617 ASP A N 1
ATOM 4820 C CA . ASP A 1 617 ? -17.224 -5.759 24.449 1.00 90.00 617 ASP A CA 1
ATOM 4821 C C . ASP A 1 617 ? -16.531 -6.331 25.696 1.00 90.00 617 ASP A C 1
ATOM 4823 O O . ASP A 1 617 ? -17.179 -6.987 26.511 1.00 90.00 617 ASP A O 1
ATOM 4827 N N . LEU A 1 618 ? -15.207 -6.169 25.797 1.00 82.62 618 LEU A N 1
ATOM 4828 C CA . LEU A 1 618 ? -14.418 -6.681 26.920 1.00 82.62 618 LEU A CA 1
ATOM 4829 C C . LEU A 1 618 ? -14.170 -5.585 27.952 1.00 82.62 618 LEU A C 1
ATOM 4831 O O . LEU A 1 618 ? -13.706 -4.491 27.607 1.00 82.62 618 LEU A O 1
ATOM 4835 N N . ASP A 1 619 ? -14.470 -5.903 29.208 1.00 69.00 619 ASP A N 1
ATOM 4836 C CA . ASP A 1 619 ? -14.314 -5.008 30.356 1.00 69.00 619 ASP A CA 1
ATOM 4837 C C . ASP A 1 619 ? -12.868 -4.825 30.812 1.00 69.00 619 ASP A C 1
ATOM 4839 O O . ASP A 1 619 ? -12.080 -5.802 30.820 1.00 69.00 619 ASP A O 1
#

pLDDT: mean 78.96, std 15.29, range [28.7, 98.44]